Protein 6JBO (pdb70)

B-factor: mean 25.81, std 11.08, range [6.92, 81.51]

Sequence (502 aa):
VAPLDLVQPISDYKIYVSENLQTLVRDTREFTNAVKAGDVAKAKKLFASTRMMSYERIEPIAELFSDLDASIDSRADDHEKAEKDPAFFGFHRIEYGLFAQNSAKGLAPVADKLMADVLELQKRIRGLTFPPEKVVGGAAVLMEEVAATKISGEEDRYSHTDLWDFQANFEGAKKIVDLFRPLVVKDNRAFADKVDANFDTVFKTLAKYRTADGGFELYGKLSERDRKVLAGRVNTLAEDLSKMRGLLGLDLVAPLDLVQPISDYKIYVSSSENLQTLVRDTREFTNAVKAGDVAKAKKLFASTRMMSYERIEPIAELFSDLDASIDSRADDHEKAEKDPAFFGFHRIEYGLFAQNSAKGLAPVADKLMMADVLELQKRIRGLTFPPEKVVGGAAVLMEEVAATKISGEEDRYSHTDLWDFQANFEGAKKIVDLFRPLVVKDNRAFADKVDANFDTVFKTLAKYRTADGGFELYGKLSERDRKVLAGRVNTLAEDLSKMRGLLGLDL

Structure (mmCIF, N/CA/C/O backbone):
data_6JBO
#
_entry.id   6JBO
#
_cell.length_a   52.833
_cell.length_b   97.509
_cell.length_c   104.906
_cell.angle_alpha   90.00
_cell.angle_beta   90.00
_cell.angle_gamma   90.00
#
_symmetry.space_group_name_H-M   'P 21 21 21'
#
loop_
_entity.id
_entity.type
_entity.pdbx_description
1 polymer 'Alginate-binding protein'
2 non-polymer 1,2-ETHANEDIOL
3 non-polymer 'CITRIC ACID'
4 water water
#
loop_
_atom_site.group_PDB
_atom_site.id
_atom_site.type_symbol
_atom_site.label_atom_id
_atom_site.label_alt_id
_atom_site.label_comp_id
_atom_site.label_asym_id
_atom_site.label_entity_id
_atom_site.label_seq_id
_atom_site.pdbx_PDB_ins_code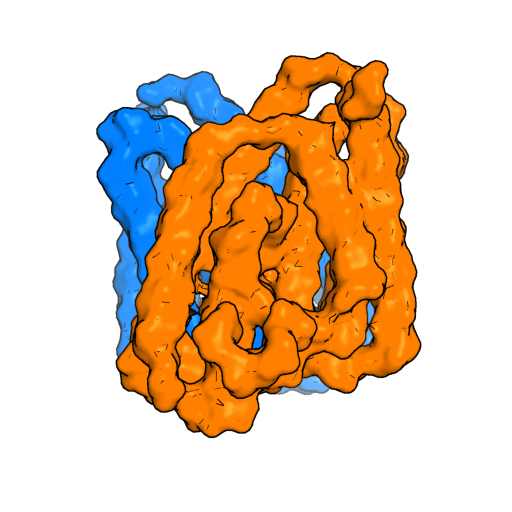
_atom_site.Cartn_x
_atom_site.Cartn_y
_atom_site.Cartn_z
_atom_site.occupancy
_atom_site.B_iso_or_equiv
_atom_site.auth_seq_id
_atom_site.auth_comp_id
_atom_site.auth_asym_id
_atom_site.auth_atom_id
_atom_site.pdbx_PDB_model_num
ATOM 1 N N . VAL A 1 1 ? 15.886 20.615 -43.830 1.00 37.18 25 VAL A N 1
ATOM 2 C CA . VAL A 1 1 ? 14.505 20.132 -43.794 1.00 38.98 25 VAL A CA 1
ATOM 3 C C . VAL A 1 1 ? 13.721 20.722 -44.962 1.00 37.32 25 VAL A C 1
ATOM 4 O O . VAL A 1 1 ? 13.793 21.925 -45.210 1.00 41.05 25 VAL A O 1
ATOM 8 N N . ALA A 1 2 ? 12.974 19.887 -45.677 1.00 34.25 26 ALA A N 1
ATOM 9 C CA . ALA A 1 2 ? 12.127 20.312 -46.783 1.00 28.66 26 ALA A CA 1
ATOM 10 C C . ALA A 1 2 ? 10.680 19.903 -46.545 1.00 35.86 26 ALA A C 1
ATOM 11 O O . ALA A 1 2 ? 10.407 18.977 -45.770 1.00 30.72 26 ALA A O 1
ATOM 13 N N . PRO A 1 3 ? 9.720 20.566 -47.205 1.00 37.49 27 PRO A N 1
ATOM 14 C CA . PRO A 1 3 ? 8.306 20.192 -47.021 1.00 34.85 27 PRO A CA 1
ATOM 15 C C . PRO A 1 3 ? 8.005 18.718 -47.252 1.00 38.37 27 PRO A C 1
ATOM 16 O O . PRO A 1 3 ? 7.100 18.183 -46.597 1.00 33.53 27 PRO A O 1
ATOM 20 N N . LEU A 1 4 ? 8.710 18.038 -48.161 1.00 27.57 28 LEU A N 1
ATOM 21 C CA . LEU A 1 4 ? 8.468 16.606 -48.314 1.00 31.12 28 LEU A CA 1
ATOM 22 C C . LEU A 1 4 ? 8.780 15.850 -47.036 1.00 26.46 28 LEU A C 1
ATOM 23 O O . LEU A 1 4 ? 8.111 14.864 -46.712 1.00 29.87 28 LEU A O 1
ATOM 28 N N . ASP A 1 5 ? 9.806 16.286 -46.304 1.00 27.30 29 ASP A N 1
ATOM 29 C CA . ASP A 1 5 ? 10.154 15.627 -45.050 1.00 24.73 29 ASP A CA 1
ATOM 30 C C . ASP A 1 5 ? 9.019 15.692 -44.041 1.00 24.54 29 ASP A C 1
ATOM 31 O O . ASP A 1 5 ? 8.949 14.856 -43.135 1.00 24.20 29 ASP A O 1
ATOM 36 N N . LEU A 1 6 ? 8.146 16.684 -44.154 1.00 23.41 30 LEU A N 1
ATOM 37 C CA . LEU A 1 6 ? 7.072 16.836 -43.185 1.00 23.94 30 LEU A CA 1
ATOM 38 C C . LEU A 1 6 ? 5.808 16.058 -43.554 1.00 22.54 30 LEU A C 1
ATOM 39 O O . LEU A 1 6 ? 4.878 15.998 -42.738 1.00 22.05 30 LEU A O 1
ATOM 44 N N . VAL A 1 7 ? 5.749 15.443 -44.738 1.00 22.25 31 VAL A N 1
ATOM 45 C CA . VAL A 1 7 ? 4.503 14.820 -45.193 1.00 23.62 31 VAL A CA 1
ATOM 46 C C . VAL A 1 7 ? 4.166 13.577 -44.372 1.00 21.72 31 VAL A C 1
ATOM 47 O O . VAL A 1 7 ? 3.034 13.421 -43.894 1.00 21.63 31 VAL A O 1
ATOM 51 N N . GLN A 1 8 ? 5.116 12.651 -44.230 1.00 19.35 32 GLN A N 1
ATOM 52 C CA . GLN A 1 8 ? 4.855 11.451 -43.432 1.00 22.47 32 GLN A CA 1
ATOM 53 C C . GLN A 1 8 ? 4.470 11.786 -41.999 1.00 22.35 32 GLN A C 1
ATOM 54 O O . GLN A 1 8 ? 3.508 11.189 -41.479 1.00 20.40 32 GLN A O 1
ATOM 60 N N . PRO A 1 9 ? 5.193 12.658 -41.291 1.00 19.84 33 PRO A N 1
ATOM 61 C CA . PRO A 1 9 ? 4.794 12.984 -39.918 1.00 17.70 33 PRO A CA 1
ATOM 62 C C . PRO A 1 9 ? 3.371 13.505 -39.847 1.00 16.89 33 PRO A C 1
ATOM 63 O O . PRO A 1 9 ? 2.620 13.128 -38.935 1.00 17.65 33 PRO A O 1
ATOM 67 N N . ILE A 1 10 ? 2.969 14.349 -40.800 1.00 16.87 34 ILE A N 1
ATOM 68 C CA . ILE A 1 10 ? 1.613 14.904 -40.755 1.00 18.27 34 ILE A CA 1
ATOM 69 C C . ILE A 1 10 ? 0.593 13.822 -41.054 1.00 19.30 34 ILE A C 1
ATOM 70 O O . ILE A 1 10 ? -0.482 13.773 -40.442 1.00 15.88 34 ILE A O 1
ATOM 75 N N . SER A 1 11 ? 0.907 12.941 -42.001 1.00 19.22 35 SER A N 1
ATOM 76 C CA . SER A 1 11 ? 0.035 11.809 -42.285 1.00 20.10 35 SER A CA 1
ATOM 77 C C . SER A 1 11 ? -0.179 10.933 -41.051 1.00 18.78 35 SER A C 1
ATOM 78 O O . SER A 1 11 ? -1.309 10.506 -40.763 1.00 17.74 35 SER A O 1
ATOM 81 N N . ASP A 1 12 ? 0.892 10.640 -40.317 1.00 15.79 36 ASP A N 1
ATOM 82 C CA . ASP A 1 12 ? 0.747 9.898 -39.071 1.00 18.14 36 ASP A CA 1
ATOM 83 C C . ASP A 1 12 ? -0.020 10.706 -38.033 1.00 17.54 36 ASP A C 1
ATOM 84 O O . ASP A 1 12 ? -0.777 10.144 -37.231 1.00 15.07 36 ASP A O 1
ATOM 89 N N . TYR A 1 13 ? 0.194 12.025 -37.992 1.00 15.42 37 TYR A N 1
ATOM 90 C CA . TYR A 1 13 ? -0.574 12.820 -37.034 1.00 17.06 37 TYR A CA 1
ATOM 91 C C . TYR A 1 13 ? -2.064 12.746 -37.328 1.00 14.99 37 TYR A C 1
ATOM 92 O O . TYR A 1 13 ? -2.887 12.663 -36.404 1.00 16.23 37 TYR A O 1
ATOM 101 N N . LYS A 1 14 ? -2.438 12.790 -38.607 1.00 16.68 38 LYS A N 1
ATOM 102 C CA . LYS A 1 14 ? -3.861 12.731 -38.936 1.00 18.82 38 LYS A CA 1
ATOM 103 C C . LYS A 1 14 ? -4.475 11.401 -38.522 1.00 15.39 38 LYS A C 1
ATOM 104 O O . LYS A 1 14 ? -5.639 11.350 -38.095 1.00 14.94 38 LYS A O 1
ATOM 110 N N . ILE A 1 15 ? -3.713 10.313 -38.633 1.00 15.58 39 ILE A N 1
ATOM 111 C CA . ILE A 1 15 ? -4.207 9.020 -38.160 1.00 15.95 39 ILE A CA 1
ATOM 112 C C . ILE A 1 15 ? -4.416 9.054 -36.653 1.00 15.69 39 ILE A C 1
ATOM 113 O O . ILE A 1 15 ? -5.425 8.565 -36.142 1.00 14.06 39 ILE A O 1
ATOM 118 N N . TYR A 1 16 ? -3.468 9.638 -35.921 1.00 14.23 40 TYR A N 1
ATOM 119 C CA . TYR A 1 16 ? -3.593 9.781 -34.472 1.00 14.05 40 TYR A CA 1
ATOM 120 C C . TYR A 1 16 ? -4.838 10.584 -34.103 1.00 14.33 40 TYR A C 1
ATOM 121 O O . TYR A 1 16 ? -5.601 10.197 -33.206 1.00 14.78 40 TYR A O 1
ATOM 130 N N . VAL A 1 17 ? -5.062 11.706 -34.791 1.00 12.49 41 VAL A N 1
ATOM 131 C CA . VAL A 1 17 ? -6.266 12.506 -34.539 1.00 13.76 41 VAL A CA 1
ATOM 132 C C . VAL A 1 17 ? -7.513 11.686 -34.843 1.00 17.01 41 VAL A C 1
ATOM 133 O O . VAL A 1 17 ? -8.489 11.682 -34.083 1.00 17.73 41 VAL A O 1
ATOM 137 N N . SER A 1 18 ? -7.522 11.035 -36.001 1.00 13.81 42 SER A N 1
ATOM 138 C CA . SER A 1 18 ? -8.670 10.213 -36.382 1.00 18.39 42 SER A CA 1
ATOM 139 C C . SER A 1 18 ? -8.954 9.131 -35.343 1.00 17.50 42 SER A C 1
ATOM 140 O O . SER A 1 18 ? -10.119 8.848 -35.028 1.00 15.05 42 SER A O 1
ATOM 143 N N . GLU A 1 19 ? -7.902 8.507 -34.798 1.00 15.36 43 GLU A N 1
ATOM 144 C CA . GLU A 1 19 ? -8.093 7.446 -33.810 1.00 17.58 43 GLU A CA 1
ATOM 145 C C . GLU A 1 19 ? -8.654 8.008 -32.516 1.00 17.60 43 GLU A C 1
ATOM 146 O O . GLU A 1 19 ? -9.536 7.404 -31.892 1.00 15.32 43 GLU A O 1
ATOM 152 N N . ASN A 1 20 ? -8.153 9.162 -32.093 1.00 15.80 44 ASN A N 1
ATOM 153 C CA . ASN A 1 20 ? -8.731 9.805 -30.921 1.00 17.33 44 ASN A CA 1
ATOM 154 C C . ASN A 1 20 ? -10.192 10.195 -31.157 1.00 13.95 44 ASN A C 1
ATOM 155 O O . ASN A 1 20 ? -11.001 10.142 -30.234 1.00 13.65 44 ASN A O 1
ATOM 160 N N . LEU A 1 21 ? -10.533 10.635 -32.372 1.00 13.68 45 LEU A N 1
ATOM 161 C CA . LEU A 1 21 ? -11.928 10.958 -32.669 1.00 12.60 45 LEU A CA 1
ATOM 162 C C . LEU A 1 21 ? -12.814 9.715 -32.591 1.00 14.70 45 LEU A C 1
ATOM 163 O O . LEU A 1 21 ? -13.930 9.767 -32.052 1.00 16.87 45 LEU A O 1
ATOM 168 N N . GLN A 1 22 ? -12.348 8.585 -33.120 1.00 14.53 46 GLN A N 1
ATOM 169 C CA . GLN A 1 22 ? -13.119 7.349 -32.983 1.00 16.25 46 GLN A CA 1
ATOM 170 C C . GLN A 1 22 ? -13.335 7.012 -31.517 1.00 17.57 46 GLN A C 1
ATOM 171 O O . GLN A 1 22 ? -14.442 6.665 -31.100 1.00 14.83 46 GLN A O 1
ATOM 177 N N . THR A 1 23 ? -12.283 7.125 -30.704 1.00 18.87 47 THR A N 1
ATOM 178 C CA . THR A 1 23 ? -12.448 6.886 -29.275 1.00 14.96 47 THR A CA 1
ATOM 179 C C . THR A 1 23 ? -13.412 7.895 -28.652 1.00 15.80 47 THR A C 1
ATOM 180 O O . THR A 1 23 ? -14.264 7.526 -27.836 1.00 15.86 47 THR A O 1
ATOM 184 N N . LEU A 1 24 ? -13.258 9.180 -28.987 1.00 16.92 48 LEU A N 1
ATOM 185 C CA . LEU A 1 24 ? -14.161 10.188 -28.438 1.00 13.14 48 LEU A CA 1
ATOM 186 C C . LEU A 1 24 ? -15.611 9.868 -28.768 1.00 14.73 48 LEU A C 1
ATOM 187 O O . LEU A 1 24 ? -16.496 10.030 -27.920 1.00 14.01 48 LEU A O 1
ATOM 192 N N . VAL A 1 25 ? -15.877 9.440 -30.001 1.00 16.59 49 VAL A N 1
ATOM 193 C CA . VAL A 1 25 ? -17.245 9.084 -30.391 1.00 17.96 49 VAL A CA 1
ATOM 194 C C . VAL A 1 25 ? -17.764 7.916 -29.547 1.00 16.62 49 VAL A C 1
ATOM 195 O O . VAL A 1 25 ? -18.881 7.969 -29.010 1.00 17.49 49 VAL A O 1
ATOM 199 N N . ARG A 1 26 ? -16.965 6.845 -29.406 1.00 16.52 50 ARG A N 1
ATOM 200 C CA . ARG A 1 26 ? -17.410 5.691 -28.619 1.00 18.47 50 ARG A CA 1
ATOM 201 C C . ARG A 1 26 ? -17.647 6.074 -27.165 1.00 20.42 50 ARG A C 1
ATOM 202 O O . ARG A 1 26 ? -18.659 5.693 -26.561 1.00 17.21 50 ARG A O 1
ATOM 210 N N . ASP A 1 27 ? -16.683 6.785 -26.569 1.00 15.64 51 ASP A N 1
ATOM 211 C CA . ASP A 1 27 ? -16.792 7.175 -25.172 1.00 17.08 51 ASP A CA 1
ATOM 212 C C . ASP A 1 27 ? -17.926 8.177 -24.959 1.00 15.23 51 ASP A C 1
ATOM 213 O O . ASP A 1 27 ? -18.634 8.116 -23.946 1.00 14.61 51 ASP A O 1
ATOM 218 N N . THR A 1 28 ? -18.087 9.133 -25.880 1.00 14.00 52 THR A N 1
ATOM 219 C CA . THR A 1 28 ? -19.173 10.090 -25.728 1.00 16.26 52 THR A CA 1
ATOM 220 C C . THR A 1 28 ? -20.523 9.397 -25.846 1.00 16.08 52 THR A C 1
ATOM 221 O O . THR A 1 28 ? -21.475 9.780 -25.162 1.00 15.90 52 THR A O 1
ATOM 225 N N . ARG A 1 29 ? -20.618 8.355 -26.675 1.00 15.33 53 ARG A N 1
ATOM 226 C CA . ARG A 1 29 ? -21.857 7.584 -26.734 1.00 18.81 53 ARG A CA 1
ATOM 227 C C . ARG A 1 29 ? -22.172 6.953 -25.382 1.00 19.01 53 ARG A C 1
ATOM 228 O O . ARG A 1 29 ? -23.290 7.075 -24.869 1.00 19.00 53 ARG A O 1
ATOM 236 N N . GLU A 1 30 ? -21.179 6.315 -24.763 1.00 17.81 54 GLU A N 1
ATOM 237 C CA . GLU A 1 30 ? -21.412 5.677 -23.475 1.00 18.79 54 GLU A CA 1
ATOM 238 C C . GLU A 1 30 ? -21.717 6.718 -22.398 1.00 21.72 54 GLU A C 1
ATOM 239 O O . GLU A 1 30 ? -22.625 6.527 -21.576 1.00 19.11 54 GLU A O 1
ATOM 245 N N . PHE A 1 31 ? -20.966 7.827 -22.393 1.00 18.20 55 PHE A N 1
ATOM 246 C CA . PHE A 1 31 ? -21.220 8.942 -21.478 1.00 16.56 55 PHE A CA 1
ATOM 247 C C . PHE A 1 31 ? -22.631 9.509 -21.649 1.00 16.78 55 PHE A C 1
ATOM 248 O O . PHE A 1 31 ? -23.381 9.667 -20.671 1.00 17.18 55 PHE A O 1
ATOM 256 N N . THR A 1 32 ? -22.996 9.872 -22.878 1.00 16.17 56 THR A N 1
ATOM 257 C CA . THR A 1 32 ? -24.296 10.518 -23.058 1.00 19.84 56 THR A CA 1
ATOM 258 C C . THR A 1 32 ? -25.434 9.542 -22.822 1.00 19.24 56 THR A C 1
ATOM 259 O O . THR A 1 32 ? -26.517 9.966 -22.410 1.00 19.41 56 THR A O 1
ATOM 263 N N . ASN A 1 33 ? -25.215 8.240 -23.065 1.00 20.11 57 ASN A N 1
ATOM 264 C CA . ASN A 1 33 ? -26.260 7.267 -22.739 1.00 22.49 57 ASN A CA 1
ATOM 265 C C . ASN A 1 33 ? -26.469 7.187 -21.238 1.00 24.67 57 ASN A C 1
ATOM 266 O O . ASN A 1 33 ? -27.607 7.074 -20.773 1.00 22.86 57 ASN A O 1
ATOM 271 N N . ALA A 1 34 ? -25.378 7.271 -20.464 1.00 21.63 58 ALA A N 1
ATOM 272 C CA . ALA A 1 34 ? -25.483 7.201 -19.011 1.00 20.87 58 ALA A CA 1
ATOM 273 C C . ALA A 1 34 ? -26.207 8.419 -18.467 1.00 23.06 58 ALA A C 1
ATOM 274 O O . ALA A 1 34 ? -27.050 8.296 -17.569 1.00 24.62 58 ALA A O 1
ATOM 276 N N . VAL A 1 35 ? -25.918 9.601 -19.027 1.00 24.10 59 VAL A N 1
ATOM 277 C CA . VAL A 1 35 ? -26.661 10.806 -18.667 1.00 15.04 59 VAL A CA 1
ATOM 278 C C . VAL A 1 35 ? -28.139 10.634 -19.010 1.00 26.88 59 VAL A C 1
ATOM 279 O O . VAL A 1 35 ? -29.019 10.924 -18.192 1.00 27.93 59 VAL A O 1
ATOM 283 N N . LYS A 1 36 ? -28.430 10.155 -20.227 1.00 23.26 60 LYS A N 1
ATOM 284 C CA . LYS A 1 36 ? -29.821 10.021 -20.657 1.00 25.66 60 LYS A CA 1
ATOM 285 C C . LYS A 1 36 ? -30.571 8.968 -19.844 1.00 29.37 60 LYS A C 1
ATOM 286 O O . LYS A 1 36 ? -31.793 9.069 -19.673 1.00 30.82 60 LYS A O 1
ATOM 292 N N . ALA A 1 37 ? -29.872 7.957 -19.345 1.00 28.04 61 ALA A N 1
ATOM 293 C CA . ALA A 1 37 ? -30.491 6.977 -18.472 1.00 30.05 61 ALA A CA 1
ATOM 294 C C . ALA A 1 37 ? -30.712 7.508 -17.063 1.00 33.64 61 ALA A C 1
ATOM 295 O O . ALA A 1 37 ? -31.348 6.827 -16.250 1.00 31.94 61 ALA A O 1
ATOM 297 N N . GLY A 1 38 ? -30.207 8.697 -16.753 1.00 30.90 62 GLY A N 1
ATOM 298 C CA . GLY A 1 38 ? -30.264 9.195 -15.398 1.00 29.20 62 GLY A CA 1
ATOM 299 C C . GLY A 1 38 ? -29.298 8.529 -14.454 1.00 28.78 62 GLY A C 1
ATOM 300 O O . GLY A 1 38 ? -29.500 8.587 -13.237 1.00 34.08 62 GLY A O 1
ATOM 301 N N . ASP A 1 39 ? -28.239 7.906 -14.978 1.00 29.72 63 ASP A N 1
ATOM 302 C CA . ASP A 1 39 ? -27.248 7.194 -14.166 1.00 27.92 63 ASP A CA 1
ATOM 303 C C . ASP A 1 39 ? -26.123 8.168 -13.810 1.00 27.43 63 ASP A C 1
ATOM 304 O O . ASP A 1 39 ? -25.074 8.227 -14.458 1.00 24.39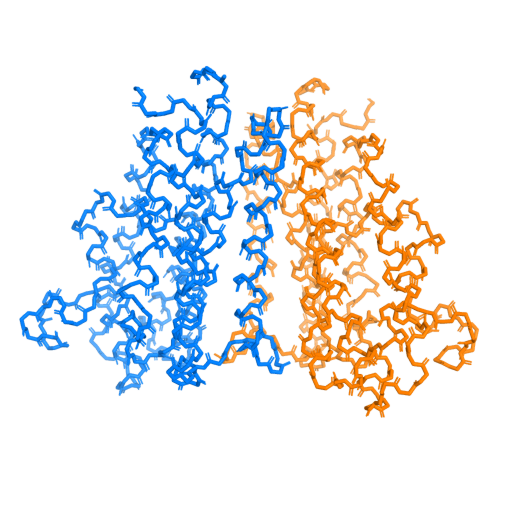 63 ASP A O 1
ATOM 309 N N . VAL A 1 40 ? -26.351 8.932 -12.739 1.00 27.66 64 VAL A N 1
ATOM 310 C CA . VAL A 1 40 ? -25.435 10.023 -12.381 1.00 28.21 64 VAL A CA 1
ATOM 311 C C . VAL A 1 40 ? -24.059 9.471 -12.029 1.00 29.19 64 VAL A C 1
ATOM 312 O O . VAL A 1 40 ? -23.027 9.949 -12.521 1.00 28.23 64 VAL A O 1
ATOM 316 N N . ALA A 1 41 ? -24.020 8.482 -11.135 1.00 24.37 65 ALA A N 1
ATOM 317 C CA . ALA A 1 41 ? -22.741 7.981 -10.653 1.00 30.89 65 ALA A CA 1
ATOM 318 C C . ALA A 1 41 ? -21.901 7.413 -11.787 1.00 29.75 65 ALA A C 1
ATOM 319 O O . ALA A 1 41 ? -20.663 7.494 -11.752 1.00 27.60 65 ALA A O 1
ATOM 321 N N . LYS A 1 42 ? -22.553 6.827 -12.791 1.00 25.53 66 LYS A N 1
ATOM 322 C CA . LYS A 1 42 ? -21.819 6.293 -13.932 1.00 27.61 66 LYS A CA 1
ATOM 323 C C . LYS A 1 42 ? -21.372 7.407 -14.867 1.00 22.31 66 LYS A C 1
ATOM 324 O O . LYS A 1 42 ? -20.235 7.385 -15.338 1.00 20.95 66 LYS A O 1
ATOM 330 N N . ALA A 1 43 ? -22.257 8.370 -15.165 1.00 24.36 67 ALA A N 1
ATOM 331 C CA . ALA A 1 43 ? -21.846 9.503 -15.996 1.00 22.05 67 ALA A CA 1
ATOM 332 C C . ALA A 1 43 ? -20.698 10.261 -15.349 1.00 22.57 67 ALA A C 1
ATOM 333 O O . ALA A 1 43 ? -19.761 10.692 -16.035 1.00 18.82 67 ALA A O 1
ATOM 335 N N . LYS A 1 44 ? -20.754 10.429 -14.027 1.00 20.10 68 LYS A N 1
ATOM 336 C CA . LYS A 1 44 ? -19.657 11.089 -13.318 1.00 22.20 68 LYS A CA 1
ATOM 337 C C . LYS A 1 44 ? -18.356 10.327 -13.518 1.00 23.43 68 LYS A C 1
ATOM 338 O O . LYS A 1 44 ? -17.292 10.905 -13.812 1.00 19.33 68 LYS A O 1
ATOM 344 N N . LYS A 1 45 ? -18.416 9.017 -13.326 1.00 19.19 69 LYS A N 1
ATOM 345 C CA . LYS A 1 45 ? -17.235 8.185 -13.519 1.00 24.46 69 LYS A CA 1
ATOM 346 C C . LYS A 1 45 ? -16.583 8.272 -14.914 1.00 23.49 69 LYS A C 1
ATOM 347 O O . LYS A 1 45 ? -15.343 8.114 -15.032 1.00 24.15 69 LYS A O 1
ATOM 353 N N . LEU A 1 46 ? -17.366 8.506 -15.916 1.00 15.96 70 LEU A N 1
ATOM 354 C CA . LEU A 1 46 ? -16.933 8.541 -17.276 1.00 17.39 70 LEU A CA 1
ATOM 355 C C . LEU A 1 46 ? -16.586 9.942 -17.754 1.00 16.05 70 LEU A C 1
ATOM 356 O O . LEU A 1 46 ? -16.172 10.106 -18.908 1.00 18.11 70 LEU A O 1
ATOM 361 N N . PHE A 1 47 ? -16.744 10.967 -16.923 1.00 14.69 71 PHE A N 1
ATOM 362 C CA . PHE A 1 47 ? -16.571 12.332 -17.405 1.00 13.74 71 PHE A CA 1
ATOM 363 C C . PHE A 1 47 ? -15.140 12.577 -17.897 1.00 13.45 71 PHE A C 1
ATOM 364 O O . PHE A 1 47 ? -14.912 12.937 -19.057 1.00 11.99 71 PHE A O 1
ATOM 372 N N . ALA A 1 48 ? -14.158 12.401 -17.023 1.00 16.15 72 ALA A N 1
ATOM 373 C CA . ALA A 1 48 ? -12.796 12.797 -17.395 1.00 16.09 72 ALA A CA 1
ATOM 374 C C . ALA A 1 48 ? -12.181 11.829 -18.409 1.00 15.35 72 ALA A C 1
ATOM 375 O O . ALA A 1 48 ? -11.451 12.249 -19.314 1.00 15.07 72 ALA A O 1
ATOM 377 N N . SER A 1 49 ? -12.469 10.521 -18.292 1.00 14.56 73 SER A N 1
ATOM 378 C CA . SER A 1 49 ? -11.924 9.577 -19.267 1.00 19.60 73 SER A CA 1
ATOM 379 C C . SER A 1 49 ? -12.481 9.845 -20.661 1.00 17.40 73 SER A C 1
ATOM 380 O O . SER A 1 49 ? -11.756 9.759 -21.657 1.00 15.50 73 SER A O 1
ATOM 383 N N . THR A 1 50 ? -13.767 10.176 -20.754 1.00 13.92 74 THR A N 1
ATOM 384 C CA . THR A 1 50 ? -14.326 10.522 -22.059 1.00 14.48 74 THR A CA 1
ATOM 385 C C . THR A 1 50 ? -13.627 11.738 -22.642 1.00 14.25 74 THR A C 1
ATOM 386 O O . THR A 1 50 ? -13.292 11.765 -23.836 1.00 15.35 74 THR A O 1
ATOM 390 N N . ARG A 1 51 ? -13.366 12.743 -21.806 1.00 11.94 75 ARG A N 1
ATOM 391 C CA . ARG A 1 51 ? -12.796 13.990 -22.287 1.00 14.33 75 ARG A CA 1
ATOM 392 C C . ARG A 1 51 ? -11.329 13.867 -22.699 1.00 13.49 75 ARG A C 1
ATOM 393 O O . ARG A 1 51 ? -10.834 14.735 -23.414 1.00 12.65 75 ARG A O 1
ATOM 401 N N A MET A 1 52 ? -10.633 12.804 -22.316 0.45 15.86 76 MET A N 1
ATOM 402 N N B MET A 1 52 ? -10.621 12.821 -22.263 0.55 16.00 76 MET A N 1
ATOM 403 C CA A MET A 1 52 ? -9.198 12.792 -22.586 0.45 15.20 76 MET A CA 1
ATOM 404 C CA B MET A 1 52 ? -9.195 12.746 -22.583 0.55 15.21 76 MET A CA 1
ATOM 405 C C A MET A 1 52 ? -8.882 12.643 -24.071 0.45 15.99 76 MET A C 1
ATOM 406 C C B MET A 1 52 ? -8.962 12.763 -24.089 0.55 15.94 76 MET A C 1
ATOM 407 O O A MET A 1 52 ? -7.837 13.124 -24.522 0.45 14.05 76 MET A O 1
ATOM 408 O O B MET A 1 52 ? -8.060 13.457 -24.572 0.55 13.81 76 MET A O 1
ATOM 417 N N . SER A 1 53 ? -9.763 12.005 -24.853 1.00 14.11 77 SER A N 1
ATOM 418 C CA . SER A 1 53 ? -9.549 11.963 -26.300 1.00 14.09 77 SER A CA 1
ATOM 419 C C . SER A 1 53 ? -9.745 13.340 -26.913 1.00 16.20 77 SER A C 1
ATOM 420 O O . SER A 1 53 ? -9.028 13.727 -27.840 1.00 12.97 77 SER A O 1
ATOM 423 N N . TYR A 1 54 ? -10.708 14.092 -26.400 1.00 12.67 78 TYR A N 1
ATOM 424 C CA . TYR A 1 54 ? -10.886 15.463 -26.863 1.00 12.16 78 TYR A CA 1
ATOM 425 C C . TYR A 1 54 ? -9.690 16.344 -26.473 1.00 15.00 78 TYR A C 1
ATOM 426 O O . TYR A 1 54 ? -9.169 17.115 -27.292 1.00 14.17 78 TYR A O 1
ATOM 435 N N . GLU A 1 55 ? -9.234 16.248 -25.232 1.00 11.47 79 GLU A N 1
ATOM 436 C CA . GLU A 1 55 ? -8.145 17.126 -24.817 1.00 14.28 79 GLU A CA 1
ATOM 437 C C . GLU A 1 55 ? -6.830 16.781 -25.506 1.00 16.06 79 GLU A C 1
ATOM 438 O O . GLU A 1 55 ? -5.959 17.655 -25.626 1.00 15.75 79 GLU A O 1
ATOM 444 N N . ARG A 1 56 ? -6.669 15.533 -25.962 1.00 13.39 80 ARG A N 1
ATOM 445 C CA . ARG A 1 56 ? -5.467 15.142 -26.691 1.00 13.35 80 ARG A CA 1
ATOM 446 C C . ARG A 1 56 ? -5.358 15.834 -28.036 1.00 16.46 80 ARG A C 1
ATOM 447 O O . ARG A 1 56 ? -4.246 16.039 -28.530 1.00 16.47 80 ARG A O 1
ATOM 455 N N . ILE A 1 57 ? -6.488 16.167 -28.658 1.00 12.40 81 ILE A N 1
ATOM 456 C CA . ILE A 1 57 ? -6.466 16.825 -29.961 1.00 18.11 81 ILE A CA 1
ATOM 457 C C . ILE A 1 57 ? -6.978 18.256 -29.870 1.00 20.67 81 ILE A C 1
ATOM 458 O O . ILE A 1 57 ? -7.502 18.788 -30.856 1.00 25.59 81 ILE A O 1
ATOM 463 N N . GLU A 1 58 ? -6.840 18.903 -28.707 1.00 19.00 82 GLU A N 1
ATOM 464 C CA . GLU A 1 58 ? -7.685 20.076 -28.457 1.00 26.30 82 GLU A CA 1
ATOM 465 C C . GLU A 1 58 ? -7.469 21.198 -29.471 1.00 32.37 82 GLU A C 1
ATOM 466 O O . GLU A 1 58 ? -8.464 21.839 -29.863 1.00 28.14 82 GLU A O 1
ATOM 472 N N . PRO A 1 59 ? -6.248 21.480 -29.937 1.00 24.79 83 PRO A N 1
ATOM 473 C CA . PRO A 1 59 ? -6.075 22.565 -30.919 1.00 28.21 83 PRO A CA 1
ATOM 474 C C . PRO A 1 59 ? -6.860 22.342 -32.198 1.00 28.25 83 PRO A C 1
ATOM 475 O O . PRO A 1 59 ? -7.256 23.307 -32.860 1.00 30.80 83 PRO A O 1
ATOM 479 N N . ILE A 1 60 ? -7.063 21.086 -32.590 1.00 35.24 84 ILE A N 1
ATOM 480 C CA . ILE A 1 60 ? -7.781 20.805 -33.827 1.00 31.74 84 ILE A CA 1
ATOM 481 C C . ILE A 1 60 ? -9.261 21.108 -33.661 1.00 37.82 84 ILE A C 1
ATOM 482 O O . ILE A 1 60 ? -9.876 21.765 -34.511 1.00 38.24 84 ILE A O 1
ATOM 487 N N . ALA A 1 61 ? -9.855 20.650 -32.557 1.00 31.64 85 ALA A N 1
ATOM 488 C CA . ALA A 1 61 ? -11.221 21.058 -32.253 1.00 33.79 85 ALA A CA 1
ATOM 489 C C . ALA A 1 61 ? -11.337 22.576 -32.242 1.00 43.85 85 ALA A C 1
ATOM 490 O O . ALA A 1 61 ? -12.379 23.130 -32.622 1.00 41.27 85 ALA A O 1
ATOM 492 N N . GLU A 1 62 ? -10.264 23.256 -31.827 1.00 42.35 86 GLU A N 1
ATOM 493 C CA . GLU A 1 62 ? -10.243 24.709 -31.712 1.00 50.00 86 GLU A CA 1
ATOM 494 C C . GLU A 1 62 ? -10.520 25.407 -33.037 1.00 45.16 86 GLU A C 1
ATOM 495 O O . GLU A 1 62 ? -10.875 26.593 -33.041 1.00 50.28 86 GLU A O 1
ATOM 501 N N . LEU A 1 63 ? -10.366 24.708 -34.160 1.00 40.31 87 LEU A N 1
ATOM 502 C CA . LEU A 1 63 ? -10.570 25.342 -35.456 1.00 41.85 87 LEU A CA 1
ATOM 503 C C . LEU A 1 63 ? -12.034 25.659 -35.729 1.00 47.64 87 LEU A C 1
ATOM 504 O O . LEU A 1 63 ? -12.325 26.514 -36.573 1.00 45.18 87 LEU A O 1
ATOM 509 N N . PHE A 1 64 ? -12.958 25.009 -35.035 1.00 34.61 88 PHE A N 1
ATOM 510 C CA . PHE A 1 64 ? -14.386 25.178 -35.280 1.00 46.34 88 PHE A CA 1
ATOM 511 C C . PHE A 1 64 ? -14.974 25.854 -34.048 1.00 47.66 88 PHE A C 1
ATOM 512 O O . PHE A 1 64 ? -15.623 25.235 -33.201 1.00 41.36 88 PHE A O 1
ATOM 520 N N . SER A 1 65 ? -14.734 27.162 -33.972 1.00 42.97 89 SER A N 1
ATOM 521 C CA . SER A 1 65 ? -14.977 27.916 -32.754 1.00 46.85 89 SER A CA 1
ATOM 522 C C . SER A 1 65 ? -16.372 27.657 -32.211 1.00 45.95 89 SER A C 1
ATOM 523 O O . SER A 1 65 ? -16.571 27.580 -30.994 1.00 46.21 89 SER A O 1
ATOM 526 N N . ASP A 1 66 ? -17.356 27.521 -33.094 1.00 46.62 90 ASP A N 1
ATOM 527 C CA . ASP A 1 66 ? -18.713 27.300 -32.613 1.00 47.45 90 ASP A CA 1
ATOM 528 C C . ASP A 1 66 ? -18.917 25.859 -32.157 1.00 40.85 90 ASP A C 1
ATOM 529 O O . ASP A 1 66 ? -19.486 25.632 -31.084 1.00 41.41 90 ASP A O 1
ATOM 534 N N . LEU A 1 67 ? -18.477 24.876 -32.955 1.00 46.23 91 LEU A N 1
ATOM 535 C CA . LEU A 1 67 ? -18.432 23.490 -32.479 1.00 46.40 91 LEU A CA 1
ATOM 536 C C . LEU A 1 67 ? -17.681 23.374 -31.166 1.00 36.24 91 LEU A C 1
ATOM 537 O O . LEU A 1 67 ? -18.201 22.853 -30.174 1.00 37.47 91 LEU A O 1
ATOM 542 N N . ASP A 1 68 ? -16.421 23.798 -31.172 1.00 37.29 92 ASP A N 1
ATOM 543 C CA . ASP A 1 68 ? -15.605 23.678 -29.976 1.00 38.05 92 ASP A CA 1
ATOM 544 C C . ASP A 1 68 ? -16.258 24.392 -28.797 1.00 36.83 92 ASP A C 1
ATOM 545 O O . ASP A 1 68 ? -16.387 23.824 -27.707 1.00 29.96 92 ASP A O 1
ATOM 550 N N . ALA A 1 69 ? -16.711 25.632 -29.004 1.00 33.50 93 ALA A N 1
ATOM 551 C CA . ALA A 1 69 ? -17.456 26.316 -27.949 1.00 30.84 93 ALA A CA 1
ATOM 552 C C . ALA A 1 69 ? -18.692 25.525 -27.544 1.00 26.42 93 ALA A C 1
ATOM 553 O O . ALA A 1 69 ? -18.991 25.385 -26.348 1.00 24.22 93 ALA A O 1
ATOM 555 N N . SER A 1 70 ? -19.441 25.011 -28.527 1.00 29.02 94 SER A N 1
ATOM 556 C CA . SER A 1 70 ? -20.614 24.203 -28.208 1.00 27.29 94 SER A CA 1
ATOM 557 C C . SER A 1 70 ? -20.240 23.000 -27.351 1.00 26.46 94 SER A C 1
ATOM 558 O O . SER A 1 70 ? -20.957 22.657 -26.402 1.00 22.43 94 SER A O 1
ATOM 561 N N . ILE A 1 71 ? -19.120 22.354 -27.678 1.00 17.53 95 ILE A N 1
ATOM 562 C CA . ILE A 1 71 ? -18.732 21.103 -27.028 1.00 20.62 95 ILE A CA 1
ATOM 563 C C . ILE A 1 71 ? -18.163 21.353 -25.634 1.00 18.42 95 ILE A C 1
ATOM 564 O O . ILE A 1 71 ? -18.363 20.544 -24.720 1.00 17.28 95 ILE A O 1
ATOM 569 N N . ASP A 1 72 ? -17.438 22.476 -25.443 1.00 19.71 96 ASP A N 1
ATOM 570 C CA . ASP A 1 72 ? -16.559 22.585 -24.282 1.00 17.86 96 ASP A CA 1
ATOM 571 C C . ASP A 1 72 ? -16.520 23.959 -23.620 1.00 21.94 96 ASP A C 1
ATOM 572 O O . ASP A 1 72 ? -15.633 24.202 -22.797 1.00 19.19 96 ASP A O 1
ATOM 577 N N . SER A 1 73 ? -17.438 24.868 -23.917 1.00 24.32 97 SER A N 1
ATOM 578 C CA . SER A 1 73 ? -17.442 26.124 -23.172 1.00 24.22 97 SER A CA 1
ATOM 579 C C . SER A 1 73 ? -17.708 25.873 -21.680 1.00 19.49 97 SER A C 1
ATOM 580 O O . SER A 1 73 ? -18.310 24.883 -21.284 1.00 18.58 97 SER A O 1
ATOM 583 N N . ARG A 1 74 ? -17.180 26.770 -20.848 1.00 27.99 98 ARG A N 1
ATOM 584 C CA . ARG A 1 74 ? -17.375 27.000 -19.411 1.00 24.16 98 ARG A CA 1
ATOM 585 C C . ARG A 1 74 ? -18.502 27.980 -19.129 1.00 23.46 98 ARG A C 1
ATOM 586 O O . ARG A 1 74 ? -18.894 28.788 -19.979 1.00 31.01 98 ARG A O 1
ATOM 594 N N . ALA A 1 75 ? -19.007 27.920 -17.902 1.00 19.72 99 ALA A N 1
ATOM 595 C CA . ALA A 1 75 ? -20.120 28.787 -17.527 1.00 26.76 99 ALA A CA 1
ATOM 596 C C . ALA A 1 75 ? -19.771 30.253 -17.757 1.00 32.18 99 ALA A C 1
ATOM 597 O O . ALA A 1 75 ? -20.592 31.025 -18.266 1.00 37.65 99 ALA A O 1
ATOM 599 N N . ASP A 1 76 ? -18.543 30.646 -17.428 1.00 31.54 100 ASP A N 1
ATOM 600 C CA . ASP A 1 76 ? -18.202 32.063 -17.478 1.00 35.08 100 ASP A CA 1
ATOM 601 C C . ASP A 1 76 ? -18.059 32.586 -18.896 1.00 42.66 100 ASP A C 1
ATOM 602 O O . ASP A 1 76 ? -17.820 33.786 -19.069 1.00 49.02 100 ASP A O 1
ATOM 607 N N . ASP A 1 77 ? -18.183 31.730 -19.906 1.00 36.94 101 ASP A N 1
ATOM 608 C CA . ASP A 1 77 ? -18.276 32.168 -21.292 1.00 41.01 101 ASP A CA 1
ATOM 609 C C . ASP A 1 77 ? -19.676 32.642 -21.660 1.00 43.03 101 ASP A C 1
ATOM 610 O O . ASP A 1 77 ? -19.948 32.843 -22.847 1.00 46.85 101 ASP A O 1
ATOM 615 N N . HIS A 1 78 ? -20.570 32.804 -20.687 1.00 38.98 102 HIS A N 1
ATOM 616 C CA . HIS A 1 78 ? -21.978 33.027 -20.973 1.00 44.16 102 HIS A CA 1
ATOM 617 C C . HIS A 1 78 ? -22.539 34.041 -19.992 1.00 48.45 102 HIS A C 1
ATOM 618 O O . HIS A 1 78 ? -22.157 34.056 -18.817 1.00 46.15 102 HIS A O 1
ATOM 625 N N . GLU A 1 79 ? -23.456 34.880 -20.479 1.00 55.51 103 GLU A N 1
ATOM 626 C CA . GLU A 1 79 ? -23.944 35.988 -19.664 1.00 55.70 103 GLU A CA 1
ATOM 627 C C . GLU A 1 79 ? -24.607 35.480 -18.388 1.00 48.46 103 GLU A C 1
ATOM 628 O O . GLU A 1 79 ? -24.281 35.932 -17.285 1.00 52.22 103 GLU A O 1
ATOM 634 N N . LYS A 1 80 ? -25.532 34.531 -18.514 1.00 46.47 104 LYS A N 1
ATOM 635 C CA . LYS A 1 80 ? -26.200 33.962 -17.348 1.00 47.68 104 LYS A CA 1
ATOM 636 C C . LYS A 1 80 ? -25.400 32.840 -16.687 1.00 47.76 104 LYS A C 1
ATOM 637 O O . LYS A 1 80 ? -25.956 32.120 -15.848 1.00 39.61 104 LYS A O 1
ATOM 643 N N . ALA A 1 81 ? -24.122 32.683 -17.039 1.00 46.95 105 ALA A N 1
ATOM 644 C CA . ALA A 1 81 ? -23.244 31.658 -16.463 1.00 41.87 105 ALA A CA 1
ATOM 645 C C . ALA A 1 81 ? -23.993 30.323 -16.488 1.00 33.65 105 ALA A C 1
ATOM 646 O O . ALA A 1 81 ? -24.480 29.933 -17.558 1.00 38.04 105 ALA A O 1
ATOM 648 N N . GLU A 1 82 ? -24.141 29.628 -15.354 1.00 29.32 106 GLU A N 1
ATOM 649 C CA . GLU A 1 82 ? -24.676 28.267 -15.356 1.00 35.54 106 GLU A CA 1
ATOM 650 C C . GLU A 1 82 ? -26.135 28.229 -15.789 1.00 45.26 106 GLU A C 1
ATOM 651 O O . GLU A 1 82 ? -26.605 27.209 -16.308 1.00 40.47 106 GLU A O 1
ATOM 657 N N . LYS A 1 83 ? -26.869 29.317 -15.573 1.00 44.97 107 LYS A N 1
ATOM 658 C CA . LYS A 1 83 ? -28.275 29.391 -15.931 1.00 46.34 107 LYS A CA 1
ATOM 659 C C . LYS A 1 83 ? -28.488 30.004 -17.303 1.00 46.72 107 LYS A C 1
ATOM 660 O O . LYS A 1 83 ? -29.616 30.382 -17.627 1.00 58.33 107 LYS A O 1
ATOM 666 N N . ASP A 1 84 ? -27.437 30.126 -18.103 1.00 46.88 108 ASP A N 1
ATOM 667 C CA . ASP A 1 84 ? -27.583 30.656 -19.449 1.00 45.81 108 ASP A CA 1
ATOM 668 C C . ASP A 1 84 ? -28.074 29.549 -20.373 1.00 54.26 108 ASP A C 1
ATOM 669 O O . ASP A 1 84 ? -27.428 28.494 -20.459 1.00 46.84 108 ASP A O 1
ATOM 674 N N . PRO A 1 85 ? -29.210 29.729 -21.057 1.00 57.72 109 PRO A N 1
ATOM 675 C CA . PRO A 1 85 ? -29.708 28.666 -21.946 1.00 54.12 109 PRO A CA 1
ATOM 676 C C . PRO A 1 85 ? -28.761 28.340 -23.091 1.00 51.77 109 PRO A C 1
ATOM 677 O O . PRO A 1 85 ? -28.976 27.330 -23.773 1.00 52.99 109 PRO A O 1
ATOM 681 N N . ALA A 1 86 ? -27.726 29.150 -23.314 1.00 48.80 110 ALA A N 1
ATOM 682 C CA . ALA A 1 86 ? -26.694 28.876 -24.305 1.00 50.30 110 ALA A CA 1
ATOM 683 C C . ALA A 1 86 ? -25.540 28.045 -23.742 1.00 42.96 110 ALA A C 1
ATOM 684 O O . ALA A 1 86 ? -24.490 27.939 -24.390 1.00 40.19 110 ALA A O 1
ATOM 686 N N . PHE A 1 87 ? -25.702 27.480 -22.549 1.00 37.45 111 PHE A N 1
ATOM 687 C CA . PHE A 1 87 ? -24.645 26.722 -21.887 1.00 36.49 111 PHE A CA 1
ATOM 688 C C . PHE A 1 87 ? -24.887 25.243 -22.175 1.00 19.68 111 PHE A C 1
ATOM 689 O O . PHE A 1 87 ? -25.701 24.593 -21.515 1.00 24.27 111 PHE A O 1
ATOM 697 N N . PHE A 1 88 ? -24.165 24.716 -23.153 1.00 34.02 112 PHE A N 1
ATOM 698 C CA . PHE A 1 88 ? -24.237 23.313 -23.551 1.00 26.01 112 PHE A CA 1
ATOM 699 C C . PHE A 1 88 ? -22.875 22.648 -23.381 1.00 22.22 112 PHE A C 1
ATOM 700 O O . PHE A 1 88 ? -21.905 23.264 -22.943 1.00 21.76 112 PHE A O 1
ATOM 708 N N . GLY A 1 89 ? -22.806 21.395 -23.786 1.00 19.79 113 GLY A N 1
ATOM 709 C CA . GLY A 1 89 ? -21.528 20.696 -23.842 1.00 18.74 113 GLY A CA 1
ATOM 710 C C . GLY A 1 89 ? -21.161 20.033 -22.531 1.00 18.04 113 GLY A C 1
ATOM 711 O O . GLY A 1 89 ? -21.962 19.905 -21.597 1.00 15.23 113 GLY A O 1
ATOM 712 N N . PHE A 1 90 ? -19.895 19.589 -22.480 1.00 13.46 114 PHE A N 1
ATOM 713 C CA . PHE A 1 90 ? -19.393 18.843 -21.332 1.00 15.33 114 PHE A CA 1
ATOM 714 C C . PHE A 1 90 ? -19.625 19.576 -20.018 1.00 13.00 114 PHE A C 1
ATOM 715 O O . PHE A 1 90 ? -19.942 18.952 -19.002 1.00 14.83 114 PHE A O 1
ATOM 723 N N . HIS A 1 91 ? -19.355 20.887 -19.977 1.00 11.40 115 HIS A N 1
ATOM 724 C CA . HIS A 1 91 ? -19.363 21.554 -18.684 1.00 12.83 115 HIS A CA 1
ATOM 725 C C . HIS A 1 91 ? -20.771 21.925 -18.230 1.00 18.46 115 HIS A C 1
ATOM 726 O O . HIS A 1 91 ? -21.006 22.063 -17.021 1.00 18.08 115 HIS A O 1
ATOM 733 N N . ARG A 1 92 ? -21.715 22.059 -19.158 1.00 16.85 116 ARG A N 1
ATOM 734 C CA . ARG A 1 92 ? -23.112 22.151 -18.745 1.00 20.00 116 ARG A CA 1
ATOM 735 C C . ARG A 1 92 ? -23.527 20.872 -18.040 1.00 17.18 116 ARG A C 1
ATOM 736 O O . ARG A 1 92 ? -24.097 20.905 -16.939 1.00 19.48 116 ARG A O 1
ATOM 744 N N . ILE A 1 93 ? -23.210 19.719 -18.648 1.00 14.15 117 ILE A N 1
ATOM 745 C CA . ILE A 1 93 ? -23.475 18.431 -18.017 1.00 15.67 117 ILE A CA 1
ATOM 746 C C . ILE A 1 93 ? -22.669 18.281 -16.730 1.00 18.52 117 ILE A C 1
ATOM 747 O O . ILE A 1 93 ? -23.161 17.755 -15.726 1.00 18.68 117 ILE A O 1
ATOM 752 N N . GLU A 1 94 ? -21.394 18.682 -16.752 1.00 14.08 118 GLU A N 1
ATOM 753 C CA . GLU A 1 94 ? -20.609 18.623 -15.524 1.00 13.99 118 GLU A CA 1
ATOM 754 C C . GLU A 1 94 ? -21.322 19.327 -14.368 1.00 17.57 118 GLU A C 1
ATOM 755 O O . GLU A 1 94 ? -21.324 18.840 -13.231 1.00 16.69 118 GLU A O 1
ATOM 761 N N . TYR A 1 95 ? -21.916 20.488 -14.639 1.00 16.29 119 TYR A N 1
ATOM 762 C CA . TYR A 1 95 ? -22.591 21.231 -13.577 1.00 20.89 119 TYR A CA 1
ATOM 763 C C . TYR A 1 95 ? -23.721 20.403 -12.964 1.00 23.12 119 TYR A C 1
ATOM 764 O O . TYR A 1 95 ? -23.797 20.238 -11.742 1.00 19.41 119 TYR A O 1
ATOM 773 N N . GLY A 1 96 ? -24.588 19.838 -13.804 1.00 19.66 120 GLY A N 1
ATOM 774 C CA . GLY A 1 96 ? -25.662 19.007 -13.278 1.00 23.70 120 GLY A CA 1
ATOM 775 C C . GLY A 1 96 ? -25.152 17.823 -12.482 1.00 22.33 120 GLY A C 1
ATOM 776 O O . GLY A 1 96 ? -25.579 17.588 -11.347 1.00 23.48 120 GLY A O 1
ATOM 777 N N . LEU A 1 97 ? -24.226 17.057 -13.066 1.00 21.33 121 LEU A N 1
ATOM 778 C CA . LEU A 1 97 ? -23.785 15.816 -12.438 1.00 18.40 121 LEU A CA 1
ATOM 779 C C . LEU A 1 97 ? -23.042 16.077 -11.134 1.00 28.06 121 LEU A C 1
ATOM 780 O O . LEU A 1 97 ? -23.261 15.378 -10.137 1.00 24.35 121 LEU A O 1
ATOM 785 N N . PHE A 1 98 ? -22.121 17.050 -11.126 1.00 22.59 122 PHE A N 1
ATOM 786 C CA . PHE A 1 98 ? -21.213 17.194 -9.988 1.00 20.58 122 PHE A CA 1
ATOM 787 C C . PHE A 1 98 ? -21.651 18.252 -8.993 1.00 20.53 122 PHE A C 1
ATOM 788 O O . PHE A 1 98 ? -21.496 18.048 -7.787 1.00 26.32 122 PHE A O 1
ATOM 796 N N . ALA A 1 99 ? -22.171 19.381 -9.470 1.00 22.26 123 ALA A N 1
ATOM 797 C CA . ALA A 1 99 ? -22.611 20.437 -8.564 1.00 21.61 123 ALA A CA 1
ATOM 798 C C . ALA A 1 99 ? -24.011 20.174 -8.023 1.00 30.36 123 ALA A C 1
ATOM 799 O O . ALA A 1 99 ? -24.300 20.497 -6.865 1.00 29.38 123 ALA A O 1
ATOM 801 N N . GLN A 1 100 ? -24.878 19.565 -8.825 1.00 31.22 124 GLN A N 1
ATOM 802 C CA . GLN A 1 100 ? -26.261 19.339 -8.429 1.00 32.62 124 GLN A CA 1
ATOM 803 C C . GLN A 1 100 ? -26.592 17.869 -8.236 1.00 38.19 124 GLN A C 1
ATOM 804 O O . GLN A 1 100 ? -27.712 17.548 -7.817 1.00 38.99 124 GLN A O 1
ATOM 810 N N . ASN A 1 101 ? -25.642 16.975 -8.504 1.00 29.91 125 ASN A N 1
ATOM 811 C CA . ASN A 1 101 ? -25.823 15.548 -8.279 1.00 30.50 125 ASN A CA 1
ATOM 812 C C . ASN A 1 101 ? -27.118 15.060 -8.924 1.00 36.32 125 ASN A C 1
ATOM 813 O O . ASN A 1 101 ? -27.886 14.297 -8.334 1.00 31.86 125 ASN A O 1
ATOM 818 N N . SER A 1 102 ? -27.357 15.512 -10.154 1.00 33.56 126 SER A N 1
ATOM 819 C CA . SER A 1 102 ? -28.618 15.266 -10.837 1.00 33.83 126 SER A CA 1
ATOM 820 C C . SER A 1 102 ? -28.411 15.235 -12.339 1.00 27.97 126 SER A C 1
ATOM 821 O O . SER A 1 102 ? -27.649 16.039 -12.886 1.00 27.87 126 SER A O 1
ATOM 824 N N . ALA A 1 103 ? -29.136 14.333 -12.999 1.00 28.65 127 ALA A N 1
ATOM 825 C CA . ALA A 1 103 ? -29.216 14.292 -14.452 1.00 27.44 127 ALA A CA 1
ATOM 826 C C . ALA A 1 103 ? -30.429 15.029 -15.004 1.00 27.90 127 ALA A C 1
ATOM 827 O O . ALA A 1 103 ? -30.640 15.030 -16.222 1.00 24.54 127 ALA A O 1
ATOM 829 N N . LYS A 1 104 ? -31.220 15.684 -14.157 1.00 28.53 128 LYS A N 1
ATOM 830 C CA . LYS A 1 104 ? -32.452 16.284 -14.649 1.00 30.87 128 LYS A CA 1
ATOM 831 C C . LYS A 1 104 ? -32.146 17.400 -15.640 1.00 31.69 128 LYS A C 1
ATOM 832 O O . LYS A 1 104 ? -31.269 18.238 -15.405 1.00 28.70 128 LYS A O 1
ATOM 838 N N . GLY A 1 105 ? -32.873 17.410 -16.756 1.00 21.85 129 GLY A N 1
ATOM 839 C CA . GLY A 1 105 ? -32.690 18.434 -17.758 1.00 27.53 129 GLY A CA 1
ATOM 840 C C . GLY A 1 105 ? -31.493 18.252 -18.666 1.00 21.40 129 GLY A C 1
ATOM 841 O O . GLY A 1 105 ? -31.282 19.089 -19.555 1.00 22.33 129 GLY A O 1
ATOM 842 N N . LEU A 1 106 ? -30.714 17.186 -18.488 1.00 22.68 130 LEU A N 1
ATOM 843 C CA . LEU A 1 106 ? -29.475 17.024 -19.243 1.00 22.71 130 LEU A CA 1
ATOM 844 C C . LEU A 1 106 ? -29.628 16.173 -20.496 1.00 27.21 130 LEU A C 1
ATOM 845 O O . LEU A 1 106 ? -28.717 16.178 -21.333 1.00 21.20 130 LEU A O 1
ATOM 850 N N . ALA A 1 107 ? -30.728 15.421 -20.644 1.00 26.36 131 ALA A N 1
ATOM 851 C CA . ALA A 1 107 ? -30.883 14.596 -21.843 1.00 22.62 131 ALA A CA 1
ATOM 852 C C . ALA A 1 107 ? -30.708 15.406 -23.117 1.00 22.25 131 ALA A C 1
ATOM 853 O O . ALA A 1 107 ? -29.919 14.990 -23.982 1.00 25.13 131 ALA A O 1
ATOM 855 N N . PRO A 1 108 ? -31.335 16.576 -23.275 1.00 20.26 132 PRO A N 1
ATOM 856 C CA . PRO A 1 108 ? -31.121 17.353 -24.496 1.00 17.00 132 PRO A CA 1
ATOM 857 C C . PRO A 1 108 ? -29.703 17.860 -24.614 1.00 21.92 132 PRO A C 1
ATOM 858 O O . PRO A 1 108 ? -29.186 17.969 -25.733 1.00 18.94 132 PRO A O 1
ATOM 862 N N . VAL A 1 109 ? -29.065 18.188 -23.488 1.00 21.57 133 VAL A N 1
ATOM 863 C CA . VAL A 1 109 ? -27.660 18.591 -23.524 1.00 21.12 133 VAL A CA 1
ATOM 864 C C . VAL A 1 109 ? -26.798 17.440 -24.032 1.00 17.17 133 VAL A C 1
ATOM 865 O O . VAL A 1 109 ? -25.932 17.629 -24.897 1.00 22.14 133 VAL A O 1
ATOM 869 N N . ALA A 1 110 ? -27.058 16.222 -23.541 1.00 17.87 134 ALA A N 1
ATOM 870 C CA . ALA A 1 110 ? -26.351 15.041 -24.030 1.00 19.31 134 ALA A CA 1
ATOM 871 C C . ALA A 1 110 ? -26.592 14.806 -25.523 1.00 20.85 134 ALA A C 1
ATOM 872 O O . ALA A 1 110 ? -25.656 14.488 -26.260 1.00 17.82 134 ALA A O 1
ATOM 874 N N . ASP A 1 111 ? -27.842 14.944 -25.992 1.00 19.85 135 ASP A N 1
ATOM 875 C CA . ASP A 1 111 ? -28.128 14.840 -27.427 1.00 22.08 135 ASP A CA 1
ATOM 876 C C . ASP A 1 111 ? -27.255 15.774 -28.251 1.00 22.08 135 ASP A C 1
ATOM 877 O O . ASP A 1 111 ? -26.687 15.375 -29.276 1.00 21.15 135 ASP A O 1
ATOM 882 N N . LYS A 1 112 ? -27.210 17.054 -27.859 1.00 18.62 136 LYS A N 1
ATOM 883 C CA . LYS A 1 112 ? -26.458 18.049 -28.610 1.00 23.44 136 LYS A CA 1
ATOM 884 C C . LYS A 1 112 ? -24.974 17.729 -28.591 1.00 20.00 136 LYS A C 1
ATOM 885 O O . LYS A 1 112 ? -24.281 17.891 -29.602 1.00 20.97 136 LYS A O 1
ATOM 891 N N . LEU A 1 113 ? -24.472 17.268 -27.447 1.00 19.46 137 LEU A N 1
ATOM 892 C CA . LEU A 1 113 ? -23.051 16.944 -27.356 1.00 21.79 137 LEU A CA 1
ATOM 893 C C . LEU A 1 113 ? -22.700 15.790 -28.297 1.00 21.39 137 LEU A C 1
ATOM 894 O O . LEU A 1 113 ? -21.728 15.872 -29.061 1.00 21.51 137 LEU A O 1
ATOM 899 N N . MET A 1 114 ? -23.488 14.704 -28.263 1.00 16.78 138 MET A N 1
ATOM 900 C CA . MET A 1 114 ? -23.279 13.601 -29.211 1.00 17.07 138 MET A CA 1
ATOM 901 C C . MET A 1 114 ? -23.239 14.115 -30.644 1.00 22.06 138 MET A C 1
ATOM 902 O O . MET A 1 114 ? -22.312 13.818 -31.405 1.00 20.03 138 MET A O 1
ATOM 907 N N . ALA A 1 115 ? -24.262 14.875 -31.041 1.00 19.12 139 ALA A N 1
ATOM 908 C CA . ALA A 1 115 ? -24.309 15.401 -32.400 1.00 19.20 139 ALA A CA 1
ATOM 909 C C . ALA A 1 115 ? -23.084 16.245 -32.729 1.00 22.57 139 ALA A C 1
ATOM 910 O O . ALA A 1 115 ? -22.534 16.142 -33.831 1.00 20.90 139 ALA A O 1
ATOM 912 N N . ASP A 1 116 ? -22.666 17.122 -31.804 1.00 21.87 140 ASP A N 1
ATOM 913 C CA . ASP A 1 116 ? -21.513 17.980 -32.069 1.00 22.32 140 ASP A CA 1
ATOM 914 C C . ASP A 1 116 ? -20.235 17.162 -32.227 1.00 17.54 140 ASP A C 1
ATOM 915 O O . ASP A 1 116 ? -19.396 17.463 -33.086 1.00 21.45 140 ASP A O 1
ATOM 920 N N . VAL A 1 117 ? -20.062 16.127 -31.404 1.00 20.77 141 VAL A N 1
ATOM 921 C CA . VAL A 1 117 ? -18.853 15.321 -31.521 1.00 20.01 141 VAL A CA 1
ATOM 922 C C . VAL A 1 117 ? -18.837 14.580 -32.851 1.00 22.14 141 VAL A C 1
ATOM 923 O O . VAL A 1 117 ? -17.806 14.526 -33.535 1.00 18.94 141 VAL A O 1
ATOM 927 N N . LEU A 1 118 ? -19.976 14.004 -33.251 1.00 19.05 142 LEU A N 1
ATOM 928 C CA . LEU A 1 118 ? -20.027 13.386 -34.571 1.00 18.14 142 LEU A CA 1
ATOM 929 C C . LEU A 1 118 ? -19.688 14.401 -35.649 1.00 17.69 142 LEU A C 1
ATOM 930 O O . LEU A 1 118 ? -19.040 14.069 -36.646 1.00 22.84 142 LEU A O 1
ATOM 935 N N . GLU A 1 119 ? -20.155 15.637 -35.484 1.00 20.11 143 GLU A N 1
ATOM 936 C CA . GLU A 1 119 ? -19.946 16.655 -36.506 1.00 24.74 143 GLU A CA 1
ATOM 937 C C . GLU A 1 119 ? -18.497 17.111 -36.528 1.00 24.86 143 GLU A C 1
ATOM 938 O O . GLU A 1 119 ? -17.943 17.401 -37.596 1.00 25.27 143 GLU A O 1
ATOM 944 N N . LEU A 1 120 ? -17.879 17.202 -35.350 1.00 22.81 144 LEU A N 1
ATOM 945 C CA . LEU A 1 120 ? -16.454 17.510 -35.276 1.00 25.10 144 LEU A CA 1
ATOM 946 C C . LEU A 1 120 ? -15.622 16.441 -35.982 1.00 19.74 144 LEU A C 1
ATOM 947 O O . LEU A 1 120 ? -14.719 16.755 -36.772 1.00 25.92 144 LEU A O 1
ATOM 952 N N . GLN A 1 121 ? -15.918 15.168 -35.715 1.00 22.39 145 GLN A N 1
ATOM 953 C CA . GLN A 1 121 ? -15.228 14.085 -36.404 1.00 23.03 145 GLN A CA 1
ATOM 954 C C . GLN A 1 121 ? -15.335 14.233 -37.914 1.00 28.40 145 GLN A C 1
ATOM 955 O O . GLN A 1 121 ? -14.354 14.067 -38.649 1.00 24.77 145 GLN A O 1
ATOM 961 N N . LYS A 1 122 ? -16.539 14.538 -38.389 1.00 27.66 146 LYS A N 1
ATOM 962 C CA . LYS A 1 122 ? -16.765 14.716 -39.814 1.00 29.15 146 LYS A CA 1
ATOM 963 C C . LYS A 1 122 ? -15.924 15.859 -40.371 1.00 25.04 146 LYS A C 1
ATOM 964 O O . LYS A 1 122 ? -15.242 15.704 -41.393 1.00 29.57 146 LYS A O 1
ATOM 970 N N . ARG A 1 123 ? -15.949 17.024 -39.717 1.00 27.06 147 ARG A N 1
ATOM 971 C CA . ARG A 1 123 ? -15.174 18.144 -40.248 1.00 30.47 147 ARG A CA 1
ATOM 972 C C . ARG A 1 123 ? -13.689 17.840 -40.251 1.00 28.64 147 ARG A C 1
ATOM 973 O O . ARG A 1 123 ? -12.985 18.179 -41.209 1.00 32.53 147 ARG A O 1
ATOM 981 N N . ILE A 1 124 ? -13.188 17.192 -39.201 1.00 25.61 148 ILE A N 1
ATOM 982 C CA . ILE A 1 124 ? -11.751 16.962 -39.140 1.00 27.66 148 ILE A CA 1
ATOM 983 C C . ILE A 1 124 ? -11.311 15.983 -40.228 1.00 29.34 148 ILE A C 1
ATOM 984 O O . ILE A 1 124 ? -10.232 16.143 -40.813 1.00 31.63 148 ILE A O 1
ATOM 989 N N . ARG A 1 125 ? -12.136 14.988 -40.559 1.00 30.50 149 ARG A N 1
ATOM 990 C CA . ARG A 1 125 ? -11.747 14.084 -41.638 1.00 32.11 149 ARG A CA 1
ATOM 991 C C . ARG A 1 125 ? -11.460 14.825 -42.936 1.00 34.02 149 ARG A C 1
ATOM 992 O O . ARG A 1 125 ? -10.601 14.396 -43.716 1.00 31.39 149 ARG A O 1
ATOM 1000 N N . GLY A 1 126 ? -12.136 15.938 -43.181 1.00 31.55 150 GLY A N 1
ATOM 1001 C CA . GLY A 1 126 ? -11.906 16.668 -44.407 1.00 36.16 150 GLY A CA 1
ATOM 1002 C C . GLY A 1 126 ? -10.866 17.764 -44.347 1.00 37.30 150 GLY A C 1
ATOM 1003 O O . GLY A 1 126 ? -10.701 18.490 -45.334 1.00 40.60 150 GLY A O 1
ATOM 1004 N N . LEU A 1 127 ? -10.149 17.908 -43.237 1.00 31.80 151 LEU A N 1
ATOM 1005 C CA . LEU A 1 127 ? -9.193 18.999 -43.067 1.00 32.29 151 LEU A CA 1
ATOM 1006 C C . LEU A 1 127 ? -7.821 18.615 -43.603 1.00 35.89 151 LEU A C 1
ATOM 1007 O O . LEU A 1 127 ? -7.354 17.496 -43.396 1.00 27.69 151 LEU A O 1
ATOM 1012 N N . THR A 1 128 ? -7.154 19.561 -44.249 1.00 36.13 152 THR A N 1
ATOM 1013 C CA . THR A 1 128 ? -5.724 19.424 -44.473 1.00 32.13 152 THR A CA 1
ATOM 1014 C C . THR A 1 128 ? -5.000 19.990 -43.259 1.00 34.31 152 THR A C 1
ATOM 1015 O O . THR A 1 128 ? -5.370 21.041 -42.732 1.00 42.20 152 THR A O 1
ATOM 1019 N N . PHE A 1 129 ? -3.996 19.281 -42.804 1.00 28.88 153 PHE A N 1
ATOM 1020 C CA . PHE A 1 129 ? -3.321 19.664 -41.573 1.00 23.14 153 PHE A CA 1
ATOM 1021 C C . PHE A 1 129 ? -2.013 20.377 -41.902 1.00 22.15 153 PHE A C 1
ATOM 1022 O O . PHE A 1 129 ? -0.986 19.699 -42.034 1.00 26.19 153 PHE A O 1
ATOM 1030 N N . PRO A 1 130 ? -1.972 21.706 -42.035 1.00 24.27 154 PRO A N 1
ATOM 1031 C CA . PRO A 1 130 ? -0.681 22.368 -42.296 1.00 21.54 154 PRO A CA 1
ATOM 1032 C C . PRO A 1 130 ? 0.265 22.119 -41.139 1.00 17.40 154 PRO A C 1
ATOM 1033 O O . PRO A 1 130 ? -0.130 22.277 -39.975 1.00 17.77 154 PRO A O 1
ATOM 1037 N N . PRO A 1 131 ? 1.512 21.725 -41.404 1.00 21.48 155 PRO A N 1
ATOM 1038 C CA . PRO A 1 131 ? 2.405 21.408 -40.283 1.00 18.32 155 PRO A CA 1
ATOM 1039 C C . PRO A 1 131 ? 2.640 22.593 -39.368 1.00 20.20 155 PRO A C 1
ATOM 1040 O O . PRO A 1 131 ? 2.768 22.406 -38.153 1.00 17.59 155 PRO A O 1
ATOM 1044 N N . GLU A 1 132 ? 2.687 23.818 -39.896 1.00 17.16 156 GLU A N 1
ATOM 1045 C CA . GLU A 1 132 ? 2.904 24.953 -39.000 1.00 19.62 156 GLU A CA 1
ATOM 1046 C C . GLU A 1 132 ? 1.716 25.153 -38.061 1.00 19.07 156 GLU A C 1
ATOM 1047 O O . GLU A 1 132 ? 1.886 25.640 -36.934 1.00 16.44 156 GLU A O 1
ATOM 1053 N N . LYS A 1 133 ? 0.513 24.763 -38.490 1.00 17.25 157 LYS A N 1
ATOM 1054 C CA . LYS A 1 133 ? -0.646 24.843 -37.607 1.00 20.01 157 LYS A CA 1
ATOM 1055 C C . LYS A 1 133 ? -0.580 23.772 -36.516 1.00 18.41 157 LYS A C 1
ATOM 1056 O O . LYS A 1 133 ? -0.964 24.015 -35.363 1.00 15.68 157 LYS A O 1
ATOM 1062 N N . VAL A 1 134 ? -0.116 22.572 -36.870 1.00 17.21 158 VAL A N 1
ATOM 1063 C CA . VAL A 1 134 ? 0.004 21.488 -35.900 1.00 16.23 158 VAL A CA 1
ATOM 1064 C C . VAL A 1 134 ? 1.016 21.848 -34.817 1.00 13.51 158 VAL A C 1
ATOM 1065 O O . VAL A 1 134 ? 0.733 21.739 -33.617 1.00 12.58 158 VAL A O 1
ATOM 1069 N N . VAL A 1 135 ? 2.219 22.257 -35.222 1.00 13.00 159 VAL A N 1
ATOM 1070 C CA . VAL A 1 135 ? 3.273 22.530 -34.239 1.00 12.38 159 VAL A CA 1
ATOM 1071 C C . VAL A 1 135 ? 2.973 23.825 -33.480 1.00 12.44 159 VAL A C 1
ATOM 1072 O O . VAL A 1 135 ? 3.099 23.891 -32.249 1.00 13.18 159 VAL A O 1
ATOM 1076 N N . GLY A 1 136 ? 2.574 24.875 -34.193 1.00 12.35 160 GLY A N 1
ATOM 1077 C CA . GLY A 1 136 ? 2.321 26.146 -33.514 1.00 14.01 160 GLY A CA 1
ATOM 1078 C C . GLY A 1 136 ? 1.097 26.070 -32.619 1.00 14.75 160 GLY A C 1
ATOM 1079 O O . GLY A 1 136 ? 1.052 26.685 -31.543 1.00 12.77 160 GLY A O 1
ATOM 1080 N N . GLY A 1 137 ? 0.087 25.318 -33.055 1.00 10.92 161 GLY A N 1
ATOM 1081 C CA . GLY A 1 137 ? -1.097 25.117 -32.224 1.00 12.67 161 GLY A CA 1
ATOM 1082 C C . GLY A 1 137 ? -0.781 24.393 -30.931 1.00 15.03 161 GLY A C 1
ATOM 1083 O O . GLY A 1 137 ? -1.359 24.694 -29.882 1.00 13.01 161 GLY A O 1
ATOM 1084 N N . ALA A 1 138 ? 0.165 23.443 -30.982 1.00 13.00 162 ALA A N 1
ATOM 1085 C CA . ALA A 1 138 ? 0.599 22.767 -29.764 1.00 11.64 162 ALA A CA 1
ATOM 1086 C C . ALA A 1 138 ? 1.298 23.739 -28.817 1.00 10.94 162 ALA A C 1
ATOM 1087 O O . ALA A 1 138 ? 1.090 23.689 -27.598 1.00 10.97 162 ALA A O 1
ATOM 1089 N N . ALA A 1 139 ? 2.143 24.625 -29.360 1.00 10.48 163 ALA A N 1
ATOM 1090 C CA . ALA A 1 139 ? 2.807 25.631 -28.532 1.00 11.73 163 ALA A CA 1
ATOM 1091 C C . ALA A 1 139 ? 1.789 26.521 -27.841 1.00 14.55 163 ALA A C 1
ATOM 1092 O O . ALA A 1 139 ? 1.919 26.812 -26.645 1.00 11.03 163 ALA A O 1
ATOM 1094 N N . VAL A 1 140 ? 0.749 26.943 -28.575 1.00 11.77 164 VAL A N 1
ATOM 1095 C CA . VAL A 1 140 ? -0.265 27.816 -27.986 1.00 13.46 164 VAL A CA 1
ATOM 1096 C C . VAL A 1 140 ? -1.048 27.061 -26.925 1.00 12.81 164 VAL A C 1
ATOM 1097 O O . VAL A 1 140 ? -1.343 27.601 -25.850 1.00 11.18 164 VAL A O 1
ATOM 1101 N N . LEU A 1 141 ? -1.363 25.785 -27.185 1.00 11.74 165 LEU A N 1
ATOM 1102 C CA . LEU A 1 141 ? -2.058 24.984 -26.189 1.00 11.88 165 LEU A CA 1
ATOM 1103 C C . LEU A 1 141 ? -1.265 24.898 -24.884 1.00 10.28 165 LEU A C 1
ATOM 1104 O O . LEU A 1 141 ? -1.847 24.988 -23.795 1.00 13.79 165 LEU A O 1
ATOM 1109 N N . MET A 1 142 ? 0.057 24.688 -24.960 1.00 13.11 166 MET A N 1
ATOM 1110 C CA . MET A 1 142 ? 0.856 24.716 -23.731 1.00 12.42 166 MET A CA 1
ATOM 1111 C C . MET A 1 142 ? 0.711 26.032 -22.991 1.00 13.24 166 MET A C 1
ATOM 1112 O O . MET A 1 142 ? 0.506 26.041 -21.768 1.00 11.99 166 MET A O 1
ATOM 1117 N N . GLU A 1 143 ? 0.816 27.158 -23.699 1.00 10.83 167 GLU A N 1
ATOM 1118 C CA . GLU A 1 143 ? 0.698 28.436 -23.005 1.00 13.43 167 GLU A CA 1
ATOM 1119 C C . GLU A 1 143 ? -0.701 28.606 -22.414 1.00 13.38 167 GLU A C 1
ATOM 1120 O O . GLU A 1 143 ? -0.857 29.166 -21.319 1.00 12.32 167 GLU A O 1
ATOM 1126 N N . GLU A 1 144 ? -1.732 28.120 -23.119 1.00 12.92 168 GLU A N 1
ATOM 1127 C CA . GLU A 1 144 ? -3.089 28.220 -22.594 1.00 13.69 168 GLU A CA 1
ATOM 1128 C C . GLU A 1 144 ? -3.240 27.426 -21.312 1.00 13.88 168 GLU A C 1
ATOM 1129 O O . GLU A 1 144 ? -3.879 27.899 -20.354 1.00 14.08 168 GLU A O 1
ATOM 1135 N N . VAL A 1 145 ? -2.663 26.214 -21.271 1.00 11.81 169 VAL A N 1
ATOM 1136 C CA . VAL A 1 145 ? -2.703 25.435 -20.041 1.00 15.39 169 VAL A CA 1
ATOM 1137 C C . VAL A 1 145 ? -2.027 26.210 -18.918 1.00 16.69 169 VAL A C 1
ATOM 1138 O O . VAL A 1 145 ? -2.619 26.434 -17.857 1.00 13.73 169 VAL A O 1
ATOM 1142 N N . ALA A 1 146 ? -0.778 26.647 -19.150 1.00 14.29 170 ALA A N 1
ATOM 1143 C CA . ALA A 1 146 ? -0.009 27.329 -18.107 1.00 14.43 170 ALA A CA 1
ATOM 1144 C C . ALA A 1 146 ? -0.648 28.644 -17.679 1.00 12.74 170 ALA A C 1
ATOM 1145 O O . ALA A 1 146 ? -0.632 28.986 -16.486 1.00 14.26 170 ALA A O 1
ATOM 1147 N N . ALA A 1 147 ? -1.141 29.435 -18.634 1.00 10.24 171 ALA A N 1
ATOM 1148 C CA . ALA A 1 147 ? -1.509 30.818 -18.330 1.00 11.73 171 ALA A CA 1
ATOM 1149 C C . ALA A 1 147 ? -3.008 31.044 -18.192 1.00 17.32 171 ALA A C 1
ATOM 1150 O O . ALA A 1 147 ? -3.418 32.090 -17.666 1.00 15.27 171 ALA A O 1
ATOM 1152 N N . THR A 1 148 ? -3.844 30.107 -18.625 1.00 12.88 172 THR A N 1
ATOM 1153 C CA . THR A 1 148 ? -5.279 30.343 -18.526 1.00 16.71 172 THR A CA 1
ATOM 1154 C C . THR A 1 148 ? -6.064 29.243 -17.823 1.00 17.95 172 THR A C 1
ATOM 1155 O O . THR A 1 148 ? -7.187 29.522 -17.379 1.00 17.27 172 THR A O 1
ATOM 1159 N N . LYS A 1 149 ? -5.532 28.022 -17.699 1.00 13.99 173 LYS A N 1
ATOM 1160 C CA . LYS A 1 149 ? -6.252 26.932 -17.046 1.00 14.04 173 LYS A CA 1
ATOM 1161 C C . LYS A 1 149 ? -5.635 26.542 -15.713 1.00 13.56 173 LYS A C 1
ATOM 1162 O O . LYS A 1 149 ? -6.142 25.626 -15.054 1.00 13.60 173 LYS A O 1
ATOM 1168 N N . ILE A 1 150 ? -4.578 27.239 -15.286 1.00 14.96 174 ILE A N 1
ATOM 1169 C CA . ILE A 1 150 ? -3.776 26.821 -14.142 1.00 12.57 174 ILE A CA 1
ATOM 1170 C C . ILE A 1 150 ? -4.500 27.003 -12.815 1.00 14.72 174 ILE A C 1
ATOM 1171 O O . ILE A 1 150 ? -4.062 26.452 -11.795 1.00 16.19 174 ILE A O 1
ATOM 1176 N N . SER A 1 151 ? -5.601 27.750 -12.797 1.00 13.32 175 SER A N 1
ATOM 1177 C CA . SER A 1 151 ? -6.367 27.952 -11.584 1.00 14.82 175 SER A CA 1
ATOM 1178 C C . SER A 1 151 ? -7.502 26.946 -11.438 1.00 20.09 175 SER A C 1
ATOM 1179 O O . SER A 1 151 ? -8.314 27.074 -10.514 1.00 20.55 175 SER A O 1
ATOM 1182 N N . GLY A 1 152 ? -7.583 25.969 -12.332 1.00 15.71 176 GLY A N 1
ATOM 1183 C CA . GLY A 1 152 ? -8.692 25.033 -12.325 1.00 16.05 176 GLY A CA 1
ATOM 1184 C C . GLY A 1 152 ? -9.900 25.525 -13.076 1.00 18.41 176 GLY A C 1
ATOM 1185 O O . GLY A 1 152 ? -11.022 25.082 -12.782 1.00 16.97 176 GLY A O 1
ATOM 1186 N N . GLU A 1 153 ? -9.702 26.440 -14.029 1.00 14.14 177 GLU A N 1
ATOM 1187 C CA . GLU A 1 153 ? -10.819 27.055 -14.731 1.00 18.12 177 GLU A CA 1
ATOM 1188 C C . GLU A 1 153 ? -11.640 26.039 -15.509 1.00 16.37 177 GLU A C 1
ATOM 1189 O O . GLU A 1 153 ? -12.856 26.213 -15.664 1.00 17.94 177 GLU A O 1
ATOM 1195 N N . GLU A 1 154 ? -11.009 24.988 -16.021 1.00 16.15 178 GLU A N 1
ATOM 1196 C CA . GLU A 1 154 ? -11.714 24.123 -16.974 1.00 17.24 178 GLU A CA 1
ATOM 1197 C C . GLU A 1 154 ? -12.832 23.312 -16.307 1.00 18.83 178 GLU A C 1
ATOM 1198 O O . GLU A 1 154 ? -13.953 23.250 -16.827 1.00 19.71 178 GLU A O 1
ATOM 1204 N N . ASP A 1 155 ? -12.549 22.657 -15.184 1.00 16.67 179 ASP A N 1
ATOM 1205 C CA . ASP A 1 155 ? -13.498 21.716 -14.561 1.00 15.09 179 ASP A CA 1
ATOM 1206 C C . ASP A 1 155 ? -13.923 22.262 -13.203 1.00 16.72 179 ASP A C 1
ATOM 1207 O O . ASP A 1 155 ? -13.494 21.765 -12.156 1.00 18.19 179 ASP A O 1
ATOM 1212 N N . ARG A 1 156 ? -14.765 23.294 -13.233 1.00 16.51 180 ARG A N 1
ATOM 1213 C CA . ARG A 1 156 ? -15.136 24.046 -12.039 1.00 19.40 180 ARG A CA 1
ATOM 1214 C C . ARG A 1 156 ? -15.940 23.237 -11.029 1.00 21.52 180 ARG A C 1
ATOM 1215 O O . ARG A 1 156 ? -16.064 23.665 -9.878 1.00 22.18 180 ARG A O 1
ATOM 1223 N N . TYR A 1 157 ? -16.511 22.101 -11.423 1.00 20.94 181 TYR A N 1
ATOM 1224 C CA . TYR A 1 157 ? -17.378 21.354 -10.519 1.00 20.78 181 TYR A CA 1
ATOM 1225 C C . TYR A 1 157 ? -16.821 19.979 -10.178 1.00 20.71 181 TYR A C 1
ATOM 1226 O O . TYR A 1 157 ? -16.874 19.575 -9.014 1.00 23.51 181 TYR A O 1
ATOM 1235 N N . SER A 1 158 ? -16.252 19.257 -11.158 1.00 15.61 182 SER A N 1
ATOM 1236 C CA . SER A 1 158 ? -15.589 17.980 -10.915 1.00 17.14 182 SER A CA 1
ATOM 1237 C C . SER A 1 158 ? -14.132 18.130 -10.484 1.00 17.94 182 SER A C 1
ATOM 1238 O O . SER A 1 158 ? -13.584 17.221 -9.843 1.00 19.15 182 SER A O 1
ATOM 1241 N N . HIS A 1 159 ? -13.474 19.225 -10.872 1.00 17.35 183 HIS A N 1
ATOM 1242 C CA . HIS A 1 159 ? -12.057 19.435 -10.550 1.00 17.35 183 HIS A CA 1
ATOM 1243 C C . HIS A 1 159 ? -11.177 18.310 -11.078 1.00 15.65 183 HIS A C 1
ATOM 1244 O O . HIS A 1 159 ? -10.173 17.932 -10.460 1.00 15.90 183 HIS A O 1
ATOM 1251 N N . THR A 1 160 ? -11.533 17.792 -12.253 1.00 13.17 184 THR A N 1
ATOM 1252 C CA . THR A 1 160 ? -10.776 16.735 -12.931 1.00 15.06 184 THR A CA 1
ATOM 1253 C C . THR A 1 160 ? -9.696 17.292 -13.858 1.00 12.54 184 THR A C 1
ATOM 1254 O O . THR A 1 160 ? -9.281 16.620 -14.802 1.00 12.76 184 THR A O 1
ATOM 1258 N N . ASP A 1 161 ? -9.252 18.511 -13.589 1.00 12.84 185 ASP A N 1
ATOM 1259 C CA . ASP A 1 161 ? -8.298 19.262 -14.404 1.00 14.88 185 ASP A CA 1
ATOM 1260 C C . ASP A 1 161 ? -7.031 18.469 -14.723 1.00 13.78 185 ASP A C 1
ATOM 1261 O O . ASP A 1 161 ? -6.503 18.565 -15.831 1.00 11.52 185 ASP A O 1
ATOM 1266 N N . LEU A 1 162 ? -6.513 17.710 -13.754 1.00 13.47 186 LEU A N 1
ATOM 1267 C CA . LEU A 1 162 ? -5.268 16.983 -13.976 1.00 17.10 186 LEU A CA 1
ATOM 1268 C C . LEU A 1 162 ? -5.398 15.999 -15.130 1.00 16.85 186 LEU A C 1
ATOM 1269 O O . LEU A 1 162 ? -4.445 15.794 -15.892 1.00 12.56 186 LEU A O 1
ATOM 1274 N N . TRP A 1 163 ? -6.550 15.339 -15.245 1.00 13.84 187 TRP A N 1
ATOM 1275 C CA . TRP A 1 163 ? -6.746 14.443 -16.381 1.00 15.07 187 TRP A CA 1
ATOM 1276 C C . TRP A 1 163 ? -6.673 15.207 -17.703 1.00 14.26 187 TRP A C 1
ATOM 1277 O O . TRP A 1 163 ? -6.100 14.706 -18.675 1.00 13.27 187 TRP A O 1
ATOM 1288 N N . ASP A 1 164 ? -7.310 16.391 -17.772 1.00 12.16 188 ASP A N 1
ATOM 1289 C CA . ASP A 1 164 ? -7.224 17.233 -18.967 1.00 13.87 188 ASP A CA 1
ATOM 1290 C C . ASP A 1 164 ? -5.773 17.579 -19.296 1.00 13.04 188 ASP A C 1
ATOM 1291 O O . ASP A 1 164 ? -5.340 17.454 -20.449 1.00 11.74 188 ASP A O 1
ATOM 1296 N N . PHE A 1 165 ? -5.022 18.059 -18.294 1.00 11.95 189 PHE A N 1
ATOM 1297 C CA . PHE A 1 165 ? -3.622 18.440 -18.510 1.00 13.57 189 PHE A CA 1
ATOM 1298 C C . PHE A 1 165 ? -2.810 17.270 -19.035 1.00 13.04 189 PHE A C 1
ATOM 1299 O O . PHE A 1 165 ? -2.014 17.415 -19.973 1.00 11.98 189 PHE A O 1
ATOM 1307 N N . GLN A 1 166 ? -2.947 16.108 -18.387 1.00 12.94 190 GLN A N 1
ATOM 1308 C CA . GLN A 1 166 ? -2.231 14.919 -18.835 1.00 10.78 190 GLN A CA 1
ATOM 1309 C C . GLN A 1 166 ? -2.470 14.681 -20.324 1.00 15.43 190 GLN A C 1
ATOM 1310 O O . GLN A 1 166 ? -1.531 14.420 -21.088 1.00 11.65 190 GLN A O 1
ATOM 1316 N N . ALA A 1 167 ? -3.746 14.751 -20.747 1.00 11.23 191 ALA A N 1
ATOM 1317 C CA . ALA A 1 167 ? -4.111 14.537 -22.143 1.00 13.10 191 ALA A CA 1
ATOM 1318 C C . ALA A 1 167 ? -3.584 15.636 -23.054 1.00 10.22 191 ALA A C 1
ATOM 1319 O O . ALA A 1 167 ? -3.120 15.345 -24.163 1.00 12.50 191 ALA A O 1
ATOM 1321 N N . ASN A 1 168 ? -3.659 16.909 -22.627 1.00 9.45 192 ASN A N 1
ATOM 1322 C CA . ASN A 1 168 ? -3.034 17.979 -23.406 1.00 10.49 192 ASN A CA 1
ATOM 1323 C C . ASN A 1 168 ? -1.564 17.687 -23.635 1.00 12.57 192 ASN A C 1
ATOM 1324 O O . ASN A 1 168 ? -1.037 17.889 -24.734 1.00 11.61 192 ASN A O 1
ATOM 1329 N N . PHE A 1 169 ? -0.863 17.269 -22.578 1.00 12.72 193 PHE A N 1
ATOM 1330 C CA . PHE A 1 169 ? 0.579 17.057 -22.708 1.00 12.55 193 PHE A CA 1
ATOM 1331 C C . PHE A 1 169 ? 0.878 15.867 -23.602 1.00 14.58 193 PHE A C 1
ATOM 1332 O O . PHE A 1 169 ? 1.807 15.909 -24.418 1.00 14.45 193 PHE A O 1
ATOM 1340 N N . GLU A 1 170 ? 0.114 14.791 -23.439 1.00 11.35 194 GLU A N 1
ATOM 1341 C CA . GLU A 1 170 ? 0.227 13.648 -24.327 1.00 14.13 194 GLU A CA 1
ATOM 1342 C C . GLU A 1 170 ? 0.061 14.062 -25.780 1.00 17.46 194 GLU A C 1
ATOM 1343 O O . GLU A 1 170 ? 0.799 13.591 -26.653 1.00 14.64 194 GLU A O 1
ATOM 1349 N N . GLY A 1 171 ? -0.920 14.921 -26.073 1.00 12.40 195 GLY A N 1
ATOM 1350 C CA . GLY A 1 171 ? -1.159 15.280 -27.460 1.00 12.58 195 GLY A CA 1
ATOM 1351 C C . GLY A 1 171 ? -0.027 16.111 -28.029 1.00 15.83 195 GLY A C 1
ATOM 1352 O O . GLY A 1 171 ? 0.354 15.951 -29.194 1.00 14.82 195 GLY A O 1
ATOM 1353 N N . ALA A 1 172 ? 0.531 17.004 -27.215 1.00 10.80 196 ALA A N 1
ATOM 1354 C CA . ALA A 1 172 ? 1.672 17.789 -27.663 1.00 13.36 196 ALA A CA 1
ATOM 1355 C C . ALA A 1 172 ? 2.910 16.907 -27.799 1.00 14.03 196 ALA A C 1
ATOM 1356 O O . ALA A 1 172 ? 3.677 17.046 -28.760 1.00 13.40 196 ALA A O 1
ATOM 1358 N N . LYS A 1 173 ? 3.094 15.967 -26.869 1.00 12.21 197 LYS A N 1
ATOM 1359 C CA . LYS A 1 173 ? 4.243 15.065 -26.936 1.00 14.44 197 LYS A CA 1
ATOM 1360 C C . LYS A 1 173 ? 4.191 14.207 -28.197 1.00 17.20 197 LYS A C 1
ATOM 1361 O O . LYS A 1 173 ? 5.227 13.905 -28.794 1.00 15.07 197 LYS A O 1
ATOM 1367 N N . LYS A 1 174 ? 2.988 13.809 -28.628 1.00 12.21 198 LYS A N 1
ATOM 1368 C CA . LYS A 1 174 ? 2.890 13.003 -29.845 1.00 14.41 198 LYS A CA 1
ATOM 1369 C C . LYS A 1 174 ? 3.425 13.773 -31.043 1.00 14.17 198 LYS A C 1
ATOM 1370 O O . LYS A 1 174 ? 4.124 13.205 -31.895 1.00 13.99 198 LYS A O 1
ATOM 1376 N N . ILE A 1 175 ? 3.169 15.087 -31.091 1.00 11.41 199 ILE A N 1
ATOM 1377 C CA . ILE A 1 175 ? 3.685 15.904 -32.179 1.00 12.77 199 ILE A CA 1
ATOM 1378 C C . ILE A 1 175 ? 5.205 15.974 -32.116 1.00 15.48 199 ILE A C 1
ATOM 1379 O O . ILE A 1 175 ? 5.894 15.816 -33.135 1.00 16.51 199 ILE A O 1
ATOM 1384 N N . VAL A 1 176 ? 5.755 16.191 -30.920 1.00 12.89 200 VAL A N 1
ATOM 1385 C CA . VAL A 1 176 ? 7.210 16.162 -30.771 1.00 16.62 200 VAL A CA 1
ATOM 1386 C C . VAL A 1 176 ? 7.765 14.833 -31.268 1.00 20.63 200 VAL A C 1
ATOM 1387 O O . VAL A 1 176 ? 8.775 14.790 -31.985 1.00 21.90 200 VAL A O 1
ATOM 1391 N N . ASP A 1 177 ? 7.130 13.723 -30.865 1.00 15.88 201 ASP A N 1
ATOM 1392 C CA . ASP A 1 177 ? 7.633 12.396 -31.231 1.00 16.86 201 ASP A CA 1
ATOM 1393 C C . ASP A 1 177 ? 7.612 12.189 -32.736 1.00 23.03 201 ASP A C 1
ATOM 1394 O O . ASP A 1 177 ? 8.569 11.648 -33.310 1.00 20.41 201 ASP A O 1
ATOM 1399 N N . LEU A 1 178 ? 6.522 12.594 -33.393 1.00 16.83 202 LEU A N 1
ATOM 1400 C CA . LEU A 1 178 ? 6.425 12.409 -34.840 1.00 20.07 202 LEU A CA 1
ATOM 1401 C C . LEU A 1 178 ? 7.504 13.179 -35.590 1.00 27.31 202 LEU A C 1
ATOM 1402 O O . LEU A 1 178 ? 7.909 12.775 -36.687 1.00 23.65 202 LEU A O 1
ATOM 1407 N N . PHE A 1 179 ? 7.971 14.294 -35.040 1.00 20.24 203 PHE A N 1
ATOM 1408 C CA . PHE A 1 179 ? 8.949 15.098 -35.753 1.00 22.92 203 PHE A CA 1
ATOM 1409 C C . PHE A 1 179 ? 10.376 14.810 -35.314 1.00 27.43 203 PHE A C 1
ATOM 1410 O O . PHE A 1 179 ? 11.316 15.293 -35.955 1.00 30.82 203 PHE A O 1
ATOM 1418 N N . ARG A 1 180 ? 10.556 14.010 -34.271 1.00 21.95 204 ARG A N 1
ATOM 1419 C CA . ARG A 1 180 ? 11.898 13.696 -33.795 1.00 26.27 204 ARG A CA 1
ATOM 1420 C C . ARG A 1 180 ? 12.812 13.183 -34.907 1.00 35.20 204 ARG A C 1
ATOM 1421 O O . ARG A 1 180 ? 13.962 13.654 -34.991 1.00 34.18 204 ARG A O 1
ATOM 1429 N N . PRO A 1 181 ? 12.375 12.282 -35.798 1.00 30.16 205 PRO A N 1
ATOM 1430 C CA . PRO A 1 181 ? 13.287 11.809 -36.859 1.00 35.49 205 PRO A CA 1
ATOM 1431 C C . PRO A 1 181 ? 13.872 12.925 -37.708 1.00 34.05 205 PRO A C 1
ATOM 1432 O O . PRO A 1 181 ? 15.049 12.856 -38.083 1.00 41.68 205 PRO A O 1
ATOM 1436 N N . LEU A 1 182 ? 13.082 13.942 -38.047 1.00 28.76 206 LEU A N 1
ATOM 1437 C CA . LEU A 1 182 ? 13.643 15.102 -38.723 1.00 32.87 206 LEU A CA 1
ATOM 1438 C C . LEU A 1 182 ? 14.608 15.851 -37.821 1.00 42.28 206 LEU A C 1
ATOM 1439 O O . LEU A 1 182 ? 15.602 16.406 -38.302 1.00 40.81 206 LEU A O 1
ATOM 1444 N N . VAL A 1 183 ? 14.341 15.872 -36.516 1.00 36.91 207 VAL A N 1
ATOM 1445 C CA . VAL A 1 183 ? 15.058 16.805 -35.657 1.00 35.42 207 VAL A CA 1
ATOM 1446 C C . VAL A 1 183 ? 16.394 16.226 -35.200 1.00 28.29 207 VAL A C 1
ATOM 1447 O O . VAL A 1 183 ? 17.378 16.964 -35.082 1.00 32.64 207 VAL A O 1
ATOM 1451 N N . VAL A 1 184 ? 16.453 14.919 -34.918 1.00 30.77 208 VAL A N 1
ATOM 1452 C CA . VAL A 1 184 ? 17.662 14.341 -34.317 1.00 31.43 208 VAL A CA 1
ATOM 1453 C C . VAL A 1 184 ? 18.842 14.394 -35.271 1.00 38.65 208 VAL A C 1
ATOM 1454 O O . VAL A 1 184 ? 19.990 14.267 -34.851 1.00 29.64 208 VAL A O 1
ATOM 1458 N N . LYS A 1 185 ? 18.566 14.556 -36.553 1.00 34.83 209 LYS A N 1
ATOM 1459 C CA . LYS A 1 185 ? 19.516 14.812 -37.621 1.00 43.26 209 LYS A CA 1
ATOM 1460 C C . LYS A 1 185 ? 20.574 15.822 -37.251 1.00 41.88 209 LYS A C 1
ATOM 1461 O O . LYS A 1 185 ? 21.754 15.485 -37.074 1.00 44.39 209 LYS A O 1
ATOM 1467 N N . ASP A 1 186 ? 20.172 17.098 -37.234 1.00 38.09 210 ASP A N 1
ATOM 1468 C CA . ASP A 1 186 ? 21.070 18.202 -36.952 1.00 37.39 210 ASP A CA 1
ATOM 1469 C C . ASP A 1 186 ? 20.951 18.699 -35.521 1.00 36.26 210 ASP A C 1
ATOM 1470 O O . ASP A 1 186 ? 21.797 19.487 -35.075 1.00 32.89 210 ASP A O 1
ATOM 1475 N N . ASN A 1 187 ? 19.914 18.282 -34.801 1.00 39.26 211 ASN A N 1
ATOM 1476 C CA . ASN A 1 187 ? 19.571 18.866 -33.512 1.00 29.56 211 ASN A CA 1
ATOM 1477 C C . ASN A 1 187 ? 19.159 17.775 -32.543 1.00 27.20 211 ASN A C 1
ATOM 1478 O O . ASN A 1 187 ? 18.102 17.849 -31.917 1.00 26.20 211 ASN A O 1
ATOM 1483 N N . ARG A 1 188 ? 19.977 16.723 -32.423 1.00 22.01 212 ARG A N 1
ATOM 1484 C CA . ARG A 1 188 ? 19.673 15.699 -31.430 1.00 25.08 212 ARG A CA 1
ATOM 1485 C C . ARG A 1 188 ? 19.669 16.285 -30.027 1.00 17.84 212 ARG A C 1
ATOM 1486 O O . ARG A 1 188 ? 18.893 15.849 -29.165 1.00 18.12 212 ARG A O 1
ATOM 1494 N N . ALA A 1 189 ? 20.559 17.244 -29.764 1.00 18.88 213 ALA A N 1
ATOM 1495 C CA . ALA A 1 189 ? 20.585 17.850 -28.441 1.00 19.06 213 ALA A CA 1
ATOM 1496 C C . ALA A 1 189 ? 19.237 18.495 -28.133 1.00 21.92 213 ALA A C 1
ATOM 1497 O O . ALA A 1 189 ? 18.657 18.293 -27.058 1.00 15.59 213 ALA A O 1
ATOM 1499 N N . PHE A 1 190 ? 18.726 19.285 -29.069 1.00 18.21 214 PHE A N 1
ATOM 1500 C CA . PHE A 1 190 ? 17.434 19.924 -28.836 1.00 21.90 214 PHE A CA 1
ATOM 1501 C C . PHE A 1 190 ? 16.334 18.880 -28.677 1.00 16.54 214 PHE A C 1
ATOM 1502 O O . PHE A 1 190 ? 15.516 18.959 -27.751 1.00 18.00 214 PHE A O 1
ATOM 1510 N N . ALA A 1 191 ? 16.308 17.875 -29.558 1.00 16.26 215 ALA A N 1
ATOM 1511 C CA . ALA A 1 191 ? 15.261 16.864 -29.464 1.00 18.73 215 ALA A CA 1
ATOM 1512 C C . ALA A 1 191 ? 15.270 16.179 -28.101 1.00 19.86 215 ALA A C 1
ATOM 1513 O O . ALA A 1 191 ? 14.208 15.860 -27.553 1.00 17.55 215 ALA A O 1
ATOM 1515 N N . ASP A 1 192 ? 16.463 15.943 -27.529 1.00 17.31 216 ASP A N 1
ATOM 1516 C CA . ASP A 1 192 ? 16.522 15.327 -26.204 1.00 14.31 216 ASP A CA 1
ATOM 1517 C C . ASP A 1 192 ? 16.142 16.315 -25.098 1.00 13.55 216 ASP A C 1
ATOM 1518 O O . ASP A 1 192 ? 15.565 15.913 -24.075 1.00 14.53 216 ASP A O 1
ATOM 1523 N N . LYS A 1 193 ? 16.483 17.596 -25.259 1.00 18.09 217 LYS A N 1
ATOM 1524 C CA . LYS A 1 193 ? 16.039 18.600 -24.291 1.00 15.38 217 LYS A CA 1
ATOM 1525 C C . LYS A 1 193 ? 14.514 18.624 -24.201 1.00 13.93 217 LYS A C 1
ATOM 1526 O O . LYS A 1 193 ? 13.941 18.681 -23.109 1.00 14.52 217 LYS A O 1
ATOM 1532 N N . VAL A 1 194 ? 13.841 18.600 -25.347 1.00 15.05 218 VAL A N 1
ATOM 1533 C CA . VAL A 1 194 ? 12.373 18.606 -25.330 1.00 16.96 218 VAL A CA 1
ATOM 1534 C C . VAL A 1 194 ? 11.841 17.369 -24.625 1.00 15.38 218 VAL A C 1
ATOM 1535 O O . VAL A 1 194 ? 10.961 17.461 -23.761 1.00 14.28 218 VAL A O 1
ATOM 1539 N N . ASP A 1 195 ? 12.374 16.187 -24.963 1.00 14.71 219 ASP A N 1
ATOM 1540 C CA . ASP A 1 195 ? 11.955 14.989 -24.246 1.00 16.99 219 ASP A CA 1
ATOM 1541 C C . ASP A 1 195 ? 12.122 15.177 -22.746 1.00 15.17 219 ASP A C 1
ATOM 1542 O O . ASP A 1 195 ? 11.238 14.826 -21.962 1.00 15.93 219 ASP A O 1
ATOM 1547 N N . ALA A 1 196 ? 13.266 15.722 -22.323 1.00 16.79 220 ALA A N 1
ATOM 1548 C CA . ALA A 1 196 ? 13.494 15.922 -20.895 1.00 19.50 220 ALA A CA 1
ATOM 1549 C C . ALA A 1 196 ? 12.485 16.898 -20.298 1.00 15.85 220 ALA A C 1
ATOM 1550 O O . ALA A 1 196 ? 11.998 16.687 -19.184 1.00 16.08 220 ALA A O 1
ATOM 1552 N N . ASN A 1 197 ? 12.161 17.972 -21.025 1.00 13.62 221 ASN A N 1
ATOM 1553 C CA . ASN A 1 197 ? 11.235 18.963 -20.488 1.00 15.34 221 ASN A CA 1
ATOM 1554 C C . ASN A 1 197 ? 9.829 18.375 -20.351 1.00 13.36 221 ASN A C 1
ATOM 1555 O O . ASN A 1 197 ? 9.113 18.667 -19.384 1.00 15.58 221 ASN A O 1
ATOM 1560 N N . PHE A 1 198 ? 9.407 17.557 -21.316 1.00 14.15 222 PHE A N 1
ATOM 1561 C CA . PHE A 1 198 ? 8.127 16.866 -21.153 1.00 15.12 222 PHE A CA 1
ATOM 1562 C C . PHE A 1 198 ? 8.179 15.906 -19.978 1.00 14.65 222 PHE A C 1
ATOM 1563 O O . PHE A 1 198 ? 7.228 15.840 -19.186 1.00 15.71 222 PHE A O 1
ATOM 1571 N N . ASP A 1 199 ? 9.286 15.157 -19.849 1.00 17.36 223 ASP A N 1
ATOM 1572 C CA . ASP A 1 199 ? 9.470 14.244 -18.716 1.00 21.23 223 ASP A CA 1
ATOM 1573 C C . ASP A 1 199 ? 9.252 14.975 -17.393 1.00 19.93 223 ASP A C 1
ATOM 1574 O O . ASP A 1 199 ? 8.622 14.444 -16.467 1.00 18.13 223 ASP A O 1
ATOM 1579 N N . THR A 1 200 ? 9.794 16.191 -17.281 1.00 15.60 224 THR A N 1
ATOM 1580 C CA . THR A 1 200 ? 9.679 16.957 -16.044 1.00 15.29 224 THR A CA 1
ATOM 1581 C C . THR A 1 200 ? 8.225 17.283 -15.741 1.00 15.52 224 THR A C 1
ATOM 1582 O O . THR A 1 200 ? 7.782 17.189 -14.593 1.00 17.74 224 THR A O 1
ATOM 1586 N N . VAL A 1 201 ? 7.467 17.668 -16.763 1.00 13.51 225 VAL A N 1
ATOM 1587 C CA . VAL A 1 201 ? 6.054 17.980 -16.557 1.00 13.07 225 VAL A CA 1
ATOM 1588 C C . VAL A 1 201 ? 5.276 16.710 -16.204 1.00 14.62 225 VAL A C 1
ATOM 1589 O O . VAL A 1 201 ? 4.457 16.694 -15.273 1.00 14.70 225 VAL A O 1
ATOM 1593 N N . PHE A 1 202 ? 5.526 15.613 -16.926 1.00 12.98 226 PHE A N 1
ATOM 1594 C CA . PHE A 1 202 ? 4.827 14.370 -16.589 1.00 17.20 226 PHE A CA 1
ATOM 1595 C C . PHE A 1 202 ? 5.147 13.935 -15.162 1.00 19.70 226 PHE A C 1
ATOM 1596 O O . PHE A 1 202 ? 4.256 13.504 -14.418 1.00 17.68 226 PHE A O 1
ATOM 1604 N N . LYS A 1 203 ? 6.418 14.034 -14.765 1.00 19.05 227 LYS A N 1
ATOM 1605 C CA . LYS A 1 203 ? 6.786 13.674 -13.399 1.00 18.74 227 LYS A CA 1
ATOM 1606 C C . LYS A 1 203 ? 6.135 14.606 -12.392 1.00 19.04 227 LYS A C 1
ATOM 1607 O O . LYS A 1 203 ? 5.791 14.173 -11.288 1.00 19.64 227 LYS A O 1
ATOM 1613 N N . THR A 1 204 ? 5.916 15.875 -12.766 1.00 15.55 228 THR A N 1
ATOM 1614 C CA . THR A 1 204 ? 5.232 16.814 -11.876 1.00 16.09 228 THR A CA 1
ATOM 1615 C C . THR A 1 204 ? 3.786 16.382 -11.631 1.00 21.15 228 THR A C 1
ATOM 1616 O O . THR A 1 204 ? 3.322 16.339 -10.485 1.00 21.99 228 THR A O 1
ATOM 1620 N N . LEU A 1 205 ? 3.056 16.036 -12.697 1.00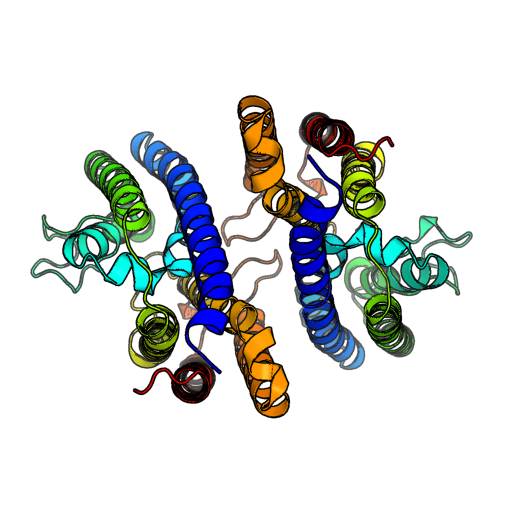 19.42 229 LEU A N 1
ATOM 1621 C CA . LEU A 1 205 ? 1.712 15.472 -12.505 1.00 20.81 229 LEU A CA 1
ATOM 1622 C C . LEU A 1 205 ? 1.710 14.199 -11.666 1.00 19.98 229 LEU A C 1
ATOM 1623 O O . LEU A 1 205 ? 0.774 13.980 -10.882 1.00 17.02 229 LEU A O 1
ATOM 1628 N N . ALA A 1 206 ? 2.727 13.343 -11.817 1.00 20.86 230 ALA A N 1
ATOM 1629 C CA . ALA A 1 206 ? 2.721 12.069 -11.093 1.00 23.20 230 ALA A CA 1
ATOM 1630 C C . ALA A 1 206 ? 2.732 12.279 -9.583 1.00 20.85 230 ALA A C 1
ATOM 1631 O O . ALA A 1 206 ? 2.256 11.416 -8.834 1.00 22.10 230 ALA A O 1
ATOM 1633 N N . LYS A 1 207 ? 3.253 13.423 -9.117 1.00 25.07 231 LYS A N 1
ATOM 1634 C CA . LYS A 1 207 ? 3.121 13.783 -7.705 1.00 21.66 231 LYS A CA 1
ATOM 1635 C C . LYS A 1 207 ? 1.677 13.726 -7.221 1.00 23.43 231 LYS A C 1
ATOM 1636 O O . LYS A 1 207 ? 1.432 13.466 -6.038 1.00 23.09 231 LYS A O 1
ATOM 1642 N N . TYR A 1 208 ? 0.710 14.000 -8.094 1.00 15.82 232 TYR A N 1
ATOM 1643 C CA . TYR A 1 208 ? -0.680 14.091 -7.678 1.00 16.52 232 TYR A CA 1
ATOM 1644 C C . TYR A 1 208 ? -1.495 12.860 -8.043 1.00 19.69 232 TYR A C 1
ATOM 1645 O O . TYR A 1 208 ? -2.726 12.904 -7.970 1.00 19.96 232 TYR A O 1
ATOM 1654 N N . ARG A 1 209 ? -0.843 11.769 -8.425 1.00 23.54 233 ARG A N 1
ATOM 1655 C CA . ARG A 1 209 ? -1.539 10.494 -8.528 1.00 23.43 233 ARG A CA 1
ATOM 1656 C C . ARG A 1 209 ? -1.956 10.013 -7.142 1.00 26.05 233 ARG A C 1
ATOM 1657 O O . ARG A 1 209 ? -1.312 10.317 -6.135 1.00 27.44 233 ARG A O 1
ATOM 1665 N N . THR A 1 210 ? -3.044 9.246 -7.097 1.00 25.01 234 THR A N 1
ATOM 1666 C CA . THR A 1 210 ? -3.549 8.684 -5.855 1.00 25.23 234 THR A CA 1
ATOM 1667 C C . THR A 1 210 ? -3.077 7.241 -5.698 1.00 28.63 234 THR A C 1
ATOM 1668 O O . THR A 1 210 ? -2.410 6.673 -6.567 1.00 27.29 234 THR A O 1
ATOM 1672 N N . ALA A 1 211 ? -3.463 6.633 -4.574 1.00 29.31 235 ALA A N 1
ATOM 1673 C CA . ALA A 1 211 ? -2.996 5.284 -4.261 1.00 25.37 235 ALA A CA 1
ATOM 1674 C C . ALA A 1 211 ? -3.430 4.265 -5.315 1.00 29.16 235 ALA A C 1
ATOM 1675 O O . ALA A 1 211 ? -2.675 3.335 -5.628 1.00 29.78 235 ALA A O 1
ATOM 1677 N N . ASP A 1 212 ? -4.639 4.406 -5.867 1.00 26.59 236 ASP A N 1
ATOM 1678 C CA . ASP A 1 212 ? -5.121 3.446 -6.853 1.00 24.06 236 ASP A CA 1
ATOM 1679 C C . ASP A 1 212 ? -4.768 3.845 -8.279 1.00 24.63 236 ASP A C 1
ATOM 1680 O O . ASP A 1 212 ? -5.233 3.198 -9.228 1.00 22.30 236 ASP A O 1
ATOM 1685 N N . GLY A 1 213 ? -3.937 4.879 -8.445 1.00 24.29 237 GLY A N 1
ATOM 1686 C CA . GLY A 1 213 ? -3.431 5.277 -9.742 1.00 23.22 237 GLY A CA 1
ATOM 1687 C C . GLY A 1 213 ? -4.268 6.305 -10.472 1.00 18.72 237 GLY A C 1
ATOM 1688 O O . GLY A 1 213 ? -3.997 6.572 -11.645 1.00 20.14 237 GLY A O 1
ATOM 1689 N N . GLY A 1 214 ? -5.281 6.863 -9.828 1.00 17.86 238 GLY A N 1
ATOM 1690 C CA . GLY A 1 214 ? -6.036 7.977 -10.366 1.00 19.20 238 GLY A CA 1
ATOM 1691 C C . GLY A 1 214 ? -5.377 9.288 -9.989 1.00 20.22 238 GLY A C 1
ATOM 1692 O O . GLY A 1 214 ? -4.218 9.332 -9.564 1.00 18.84 238 GLY A O 1
ATOM 1693 N N . PHE A 1 215 ? -6.132 10.372 -10.144 1.00 21.17 239 PHE A N 1
ATOM 1694 C CA . PHE A 1 215 ? -5.639 11.708 -9.863 1.00 17.04 239 PHE A CA 1
ATOM 1695 C C . PHE A 1 215 ? -6.395 12.320 -8.692 1.00 20.18 239 PHE A C 1
ATOM 1696 O O . PHE A 1 215 ? -7.598 12.108 -8.516 1.00 17.82 239 PHE A O 1
ATOM 1704 N N . GLU A 1 216 ? -5.677 13.115 -7.910 1.00 19.99 240 GLU A N 1
ATOM 1705 C CA . GLU A 1 216 ? -6.308 13.988 -6.936 1.00 18.19 240 GLU A CA 1
ATOM 1706 C C . GLU A 1 216 ? -7.173 15.045 -7.628 1.00 18.01 240 GLU A C 1
ATOM 1707 O O . GLU A 1 216 ? -6.948 15.420 -8.785 1.00 16.61 240 GLU A O 1
ATOM 1713 N N . LEU A 1 217 ? -8.166 15.542 -6.895 1.00 15.82 241 LEU A N 1
ATOM 1714 C CA . LEU A 1 217 ? -8.889 16.727 -7.332 1.00 19.21 241 LEU A CA 1
ATOM 1715 C C . LEU A 1 217 ? -7.950 17.931 -7.368 1.00 16.06 241 LEU A C 1
ATOM 1716 O O . LEU A 1 217 ? -7.001 18.036 -6.583 1.00 15.74 241 LEU A O 1
ATOM 1721 N N . TYR A 1 218 ? -8.253 18.864 -8.270 1.00 15.54 242 TYR A N 1
ATOM 1722 C CA . TYR A 1 218 ? -7.300 19.935 -8.562 1.00 17.56 242 TYR A CA 1
ATOM 1723 C C . TYR A 1 218 ? -7.088 20.861 -7.370 1.00 19.13 242 TYR A C 1
ATOM 1724 O O . TYR A 1 218 ? -6.021 21.481 -7.253 1.00 17.87 242 TYR A O 1
ATOM 1733 N N . GLY A 1 219 ? -8.080 20.968 -6.483 1.00 22.78 243 GLY A N 1
ATOM 1734 C CA . GLY A 1 219 ? -7.929 21.781 -5.289 1.00 24.26 243 GLY A CA 1
ATOM 1735 C C . GLY A 1 219 ? -6.786 21.343 -4.392 1.00 26.02 243 GLY A C 1
ATOM 1736 O O . GLY A 1 219 ? -6.346 22.123 -3.534 1.00 23.04 243 GLY A O 1
ATOM 1737 N N . LYS A 1 220 ? -6.302 20.111 -4.560 1.00 20.73 244 LYS A N 1
ATOM 1738 C CA . LYS A 1 220 ? -5.168 19.622 -3.790 1.00 18.43 244 LYS A CA 1
ATOM 1739 C C . LYS A 1 220 ? -3.838 20.234 -4.230 1.00 25.09 244 LYS A C 1
ATOM 1740 O O . LYS A 1 220 ? -2.838 20.075 -3.521 1.00 21.81 244 LYS A O 1
ATOM 1746 N N . LEU A 1 221 ? -3.766 20.890 -5.387 1.00 18.57 245 LEU A N 1
ATOM 1747 C CA . LEU A 1 221 ? -2.522 21.566 -5.752 1.00 19.49 245 LEU A CA 1
ATOM 1748 C C . LEU A 1 221 ? -2.483 22.936 -5.082 1.00 18.06 245 LEU A C 1
ATOM 1749 O O . LEU A 1 221 ? -3.377 23.767 -5.305 1.00 16.18 245 LEU A O 1
ATOM 1754 N N . SER A 1 222 ? -1.453 23.163 -4.264 1.00 17.94 246 SER A N 1
ATOM 1755 C CA . SER A 1 222 ? -1.249 24.443 -3.607 1.00 21.30 246 SER A CA 1
ATOM 1756 C C . SER A 1 222 ? -0.942 25.529 -4.640 1.00 18.07 246 SER A C 1
ATOM 1757 O O . SER A 1 222 ? -0.630 25.252 -5.794 1.00 17.72 246 SER A O 1
ATOM 1760 N N . GLU A 1 223 ? -0.999 26.789 -4.195 1.00 17.92 247 GLU A N 1
ATOM 1761 C CA . GLU A 1 223 ? -0.603 27.880 -5.080 1.00 17.80 247 GLU A CA 1
ATOM 1762 C C . GLU A 1 223 ? 0.842 27.711 -5.531 1.00 18.64 247 GLU A C 1
ATOM 1763 O O . GLU A 1 223 ? 1.172 27.942 -6.701 1.00 19.24 247 GLU A O 1
ATOM 1769 N N . ARG A 1 224 ? 1.732 27.315 -4.619 1.00 19.09 248 ARG A N 1
ATOM 1770 C CA . ARG A 1 224 ? 3.102 27.035 -5.037 1.00 18.26 248 ARG A CA 1
ATOM 1771 C C . ARG A 1 224 ? 3.131 25.961 -6.116 1.00 20.06 248 ARG A C 1
ATOM 1772 O O . ARG A 1 224 ? 3.847 26.089 -7.120 1.00 16.24 248 ARG A O 1
ATOM 1780 N N . ASP A 1 225 ? 2.406 24.864 -5.886 1.00 18.41 249 ASP A N 1
ATOM 1781 C CA . ASP A 1 225 ? 2.380 23.758 -6.841 1.00 19.71 249 ASP A CA 1
ATOM 1782 C C . ASP A 1 225 ? 1.997 24.266 -8.221 1.00 13.44 249 ASP A C 1
ATOM 1783 O O . ASP A 1 225 ? 2.602 23.888 -9.232 1.00 17.67 249 ASP A O 1
ATOM 1788 N N . ARG A 1 226 ? 0.957 25.102 -8.274 1.00 15.81 250 ARG A N 1
ATOM 1789 C CA . ARG A 1 226 ? 0.469 25.641 -9.539 1.00 12.41 250 ARG A CA 1
ATOM 1790 C C . ARG A 1 226 ? 1.505 26.539 -10.199 1.00 16.80 250 ARG A C 1
ATOM 1791 O O . ARG A 1 226 ? 1.753 26.438 -11.410 1.00 12.74 250 ARG A O 1
ATOM 1799 N N . LYS A 1 227 ? 2.101 27.456 -9.426 1.00 14.00 251 LYS A N 1
ATOM 1800 C CA . LYS A 1 227 ? 3.092 28.350 -10.016 1.00 16.44 251 LYS A CA 1
ATOM 1801 C C . LYS A 1 227 ? 4.239 27.556 -10.628 1.00 14.19 251 LYS A C 1
ATOM 1802 O O . LYS A 1 227 ? 4.748 27.905 -11.699 1.00 14.84 251 LYS A O 1
ATOM 1808 N N . VAL A 1 228 ? 4.663 26.487 -9.954 1.00 16.84 252 VAL A N 1
ATOM 1809 C CA . VAL A 1 228 ? 5.794 25.696 -10.434 1.00 14.73 252 VAL A CA 1
ATOM 1810 C C . VAL A 1 228 ? 5.404 24.919 -11.680 1.00 15.32 252 VAL A C 1
ATOM 1811 O O . VAL A 1 228 ? 6.152 24.893 -12.664 1.00 13.40 252 VAL A O 1
ATOM 1815 N N . LEU A 1 229 ? 4.216 24.304 -11.669 1.00 14.11 253 LEU A N 1
ATOM 1816 C CA . LEU A 1 229 ? 3.724 23.625 -12.863 1.00 14.72 253 LEU A CA 1
ATOM 1817 C C . LEU A 1 229 ? 3.651 24.584 -14.044 1.00 14.87 253 LEU A C 1
ATOM 1818 O O . LEU A 1 229 ? 4.076 24.240 -15.148 1.00 12.21 253 LEU A O 1
ATOM 1823 N N . ALA A 1 230 ? 3.118 25.800 -13.828 1.00 14.81 254 ALA A N 1
ATOM 1824 C CA . ALA A 1 230 ? 2.984 26.751 -14.929 1.00 14.20 254 ALA A CA 1
ATOM 1825 C C . ALA A 1 230 ? 4.331 27.056 -15.559 1.00 13.71 254 ALA A C 1
ATOM 1826 O O . ALA A 1 230 ? 4.439 27.130 -16.784 1.00 13.50 254 ALA A O 1
ATOM 1828 N N . GLY A 1 231 ? 5.372 27.255 -14.743 1.00 13.02 255 GLY A N 1
ATOM 1829 C CA . GLY A 1 231 ? 6.685 27.520 -15.310 1.00 12.43 255 GLY A CA 1
ATOM 1830 C C . GLY A 1 231 ? 7.195 26.384 -16.181 1.00 14.17 255 GLY A C 1
ATOM 1831 O O . GLY A 1 231 ? 7.737 26.612 -17.264 1.00 14.46 255 GLY A O 1
ATOM 1832 N N . ARG A 1 232 ? 7.045 25.144 -15.705 1.00 11.58 256 ARG A N 1
ATOM 1833 C CA . ARG A 1 232 ? 7.532 23.982 -16.445 1.00 14.24 256 ARG A CA 1
ATOM 1834 C C . ARG A 1 232 ? 6.743 23.757 -17.730 1.00 11.88 256 ARG A C 1
ATOM 1835 O O . ARG A 1 232 ? 7.305 23.303 -18.735 1.00 11.07 256 ARG A O 1
ATOM 1843 N N . VAL A 1 233 ? 5.451 24.073 -17.712 1.00 12.04 257 VAL A N 1
ATOM 1844 C CA . VAL A 1 233 ? 4.640 23.974 -18.924 1.00 13.64 257 VAL A CA 1
ATOM 1845 C C . VAL A 1 233 ? 4.999 25.084 -19.926 1.00 11.64 257 VAL A C 1
ATOM 1846 O O . VAL A 1 233 ? 4.973 24.857 -21.140 1.00 11.95 257 VAL A O 1
ATOM 1850 N N . ASN A 1 234 ? 5.266 26.321 -19.458 1.00 14.58 258 ASN A N 1
ATOM 1851 C CA . ASN A 1 234 ? 5.924 27.311 -20.327 1.00 12.21 258 ASN A CA 1
ATOM 1852 C C . ASN A 1 234 ? 7.139 26.821 -21.079 1.00 12.79 258 ASN A C 1
ATOM 1853 O O . ASN A 1 234 ? 7.297 27.161 -22.255 1.00 14.59 258 ASN A O 1
ATOM 1858 N N . THR A 1 235 ? 8.030 26.091 -20.428 1.00 12.97 259 THR A N 1
ATOM 1859 C CA . THR A 1 235 ? 9.149 25.524 -21.174 1.00 13.39 259 THR A CA 1
ATOM 1860 C C . THR A 1 235 ? 8.672 24.683 -22.365 1.00 15.66 259 THR A C 1
ATOM 1861 O O . THR A 1 235 ? 9.255 24.753 -23.457 1.00 13.08 259 THR A O 1
ATOM 1865 N N . LEU A 1 236 ? 7.600 23.892 -22.183 1.00 11.23 260 LEU A N 1
ATOM 1866 C CA . LEU A 1 236 ? 7.026 23.156 -23.313 1.00 10.67 260 LEU A CA 1
ATOM 1867 C C . LEU A 1 236 ? 6.599 24.078 -24.465 1.00 12.65 260 LEU A C 1
ATOM 1868 O O . LEU A 1 236 ? 6.773 23.740 -25.641 1.00 13.06 260 LEU A O 1
ATOM 1873 N N . ALA A 1 237 ? 5.965 25.213 -24.159 1.00 15.41 261 ALA A N 1
ATOM 1874 C CA . ALA A 1 237 ? 5.536 26.126 -25.223 1.00 13.94 261 ALA A CA 1
ATOM 1875 C C . ALA A 1 237 ? 6.708 26.657 -26.027 1.00 11.97 261 ALA A C 1
ATOM 1876 O O . ALA A 1 237 ? 6.735 26.585 -27.262 1.00 13.84 261 ALA A O 1
ATOM 1878 N N . GLU A 1 238 ? 7.688 27.199 -25.320 1.00 13.87 262 GLU A N 1
ATOM 1879 C CA . GLU A 1 238 ? 9.003 27.530 -25.893 1.00 18.03 262 GLU A CA 1
ATOM 1880 C C . GLU A 1 238 ? 9.541 26.440 -26.785 1.00 13.28 262 GLU A C 1
ATOM 1881 O O . GLU A 1 238 ? 10.110 26.741 -27.838 1.00 14.65 262 GLU A O 1
ATOM 1887 N N . ASP A 1 239 ? 9.575 25.220 -26.260 1.00 12.96 263 ASP A N 1
ATOM 1888 C CA . ASP A 1 239 ? 10.159 24.136 -27.019 1.00 13.88 263 ASP A CA 1
ATOM 1889 C C . ASP A 1 239 ? 9.446 23.956 -28.339 1.00 14.56 263 ASP A C 1
ATOM 1890 O O . ASP A 1 239 ? 10.094 23.866 -29.388 1.00 14.78 263 ASP A O 1
ATOM 1895 N N . LEU A 1 240 ? 8.104 23.863 -28.309 1.00 14.65 264 LEU A N 1
ATOM 1896 C CA . LEU A 1 240 ? 7.326 23.683 -29.541 1.00 12.03 264 LEU A CA 1
ATOM 1897 C C . LEU A 1 240 ? 7.499 24.869 -30.484 1.00 12.66 264 LEU A C 1
ATOM 1898 O O . LEU A 1 240 ? 7.573 24.688 -31.704 1.00 13.48 264 LEU A O 1
ATOM 1903 N N . SER A 1 241 ? 7.551 26.094 -29.945 1.00 12.97 265 SER A N 1
ATOM 1904 C CA . SER A 1 241 ? 7.758 27.252 -30.812 1.00 13.76 265 SER A CA 1
ATOM 1905 C C . SER A 1 241 ? 9.122 27.182 -31.489 1.00 15.81 265 SER A C 1
ATOM 1906 O O . SER A 1 241 ? 9.237 27.387 -32.702 1.00 11.89 265 SER A O 1
ATOM 1909 N N . LYS A 1 242 ? 10.167 26.875 -30.718 1.00 13.46 266 LYS A N 1
ATOM 1910 C CA . LYS A 1 242 ? 11.491 26.728 -31.325 1.00 15.84 266 LYS A CA 1
ATOM 1911 C C . LYS A 1 242 ? 11.507 25.597 -32.348 1.00 13.62 266 LYS A C 1
ATOM 1912 O O . LYS A 1 242 ? 12.145 25.714 -33.397 1.00 14.49 266 LYS A O 1
ATOM 1918 N N . MET A 1 243 ? 10.809 24.488 -32.056 1.00 11.55 267 MET A N 1
ATOM 1919 C CA . MET A 1 243 ? 10.762 23.377 -33.006 1.00 14.60 267 MET A CA 1
ATOM 1920 C C . MET A 1 243 ? 10.139 23.795 -34.336 1.00 15.55 267 MET A C 1
ATOM 1921 O O . MET A 1 243 ? 10.597 23.369 -35.406 1.00 14.34 267 MET A O 1
ATOM 1926 N N . ARG A 1 244 ? 9.078 24.618 -34.292 1.00 16.20 268 ARG A N 1
ATOM 1927 C CA . ARG A 1 244 ? 8.504 25.161 -35.521 1.00 12.96 268 ARG A CA 1
ATOM 1928 C C . ARG A 1 244 ? 9.576 25.819 -36.381 1.00 14.77 268 ARG A C 1
ATOM 1929 O O . ARG A 1 244 ? 9.693 25.538 -37.580 1.00 15.51 268 ARG A O 1
ATOM 1937 N N . GLY A 1 245 ? 10.382 26.695 -35.782 1.00 13.17 269 GLY A N 1
ATOM 1938 C CA . GLY A 1 245 ? 11.420 27.350 -36.554 1.00 15.89 269 GLY A CA 1
ATOM 1939 C C . GLY A 1 245 ? 12.456 26.370 -37.073 1.00 18.78 269 GLY A C 1
ATOM 1940 O O . GLY A 1 245 ? 12.912 26.480 -38.214 1.00 16.71 269 GLY A O 1
ATOM 1941 N N . LEU A 1 246 ? 12.821 25.379 -36.254 1.00 17.46 270 LEU A N 1
ATOM 1942 C CA . LEU A 1 246 ? 13.830 24.418 -36.684 1.00 20.69 270 LEU A CA 1
ATOM 1943 C C . LEU A 1 246 ? 13.340 23.540 -37.828 1.00 22.78 270 LEU A C 1
ATOM 1944 O O . LEU A 1 246 ? 14.163 23.019 -38.582 1.00 20.47 270 LEU A O 1
ATOM 1949 N N . LEU A 1 247 ? 12.024 23.372 -37.977 1.00 16.48 271 LEU A N 1
ATOM 1950 C CA . LEU A 1 247 ? 11.451 22.585 -39.067 1.00 17.32 271 LEU A CA 1
ATOM 1951 C C . LEU A 1 247 ? 11.308 23.370 -40.372 1.00 20.25 271 LEU A C 1
ATOM 1952 O O . LEU A 1 247 ? 10.706 22.860 -41.329 1.00 22.04 271 LEU A O 1
ATOM 1957 N N . GLY A 1 248 ? 11.822 24.596 -40.434 1.00 18.19 272 GLY A N 1
ATOM 1958 C CA . GLY A 1 248 ? 11.687 25.412 -41.626 1.00 19.66 272 GLY A CA 1
ATOM 1959 C C . GLY A 1 248 ? 10.353 26.110 -41.782 1.00 24.95 272 GLY A C 1
ATOM 1960 O O . GLY A 1 248 ? 10.112 26.737 -42.821 1.00 24.92 272 GLY A O 1
ATOM 1961 N N . LEU A 1 249 ? 9.496 26.067 -40.770 1.00 17.81 273 LEU A N 1
ATOM 1962 C CA . LEU A 1 249 ? 8.129 26.535 -40.947 1.00 16.80 273 LEU A CA 1
ATOM 1963 C C . LEU A 1 249 ? 7.966 28.042 -40.749 1.00 17.72 273 LEU A C 1
ATOM 1964 O O . LEU A 1 249 ? 6.843 28.539 -40.843 1.00 17.81 273 LEU A O 1
ATOM 1969 N N . ASP A 1 250 ? 9.031 28.789 -40.489 1.00 17.40 274 ASP A N 1
ATOM 1970 C CA . ASP A 1 250 ? 8.872 30.236 -40.379 1.00 22.34 274 ASP A CA 1
ATOM 1971 C C . ASP A 1 250 ? 8.930 30.944 -41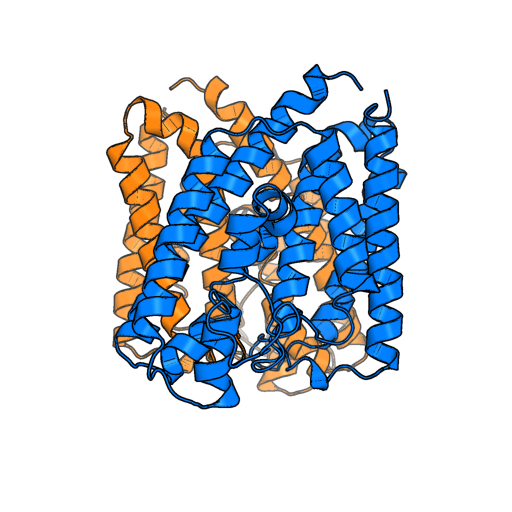.728 1.00 25.21 274 ASP A C 1
ATOM 1972 O O . ASP A 1 250 ? 8.771 32.167 -41.775 1.00 20.91 274 ASP A O 1
ATOM 1977 N N . LEU A 1 251 ? 9.136 30.224 -42.830 1.00 24.86 275 LEU A N 1
ATOM 1978 C CA . LEU A 1 251 ? 8.889 30.849 -44.135 1.00 27.35 275 LEU A CA 1
ATOM 1979 C C . LEU A 1 251 ? 7.623 30.299 -44.755 1.00 30.57 275 LEU A C 1
ATOM 1980 O O . LEU A 1 251 ? 7.416 29.082 -44.731 1.00 36.39 275 LEU A O 1
ATOM 1985 N N . VAL B 1 1 ? -0.363 -9.042 -50.045 1.00 48.14 25 VAL B N 1
ATOM 1986 C CA . VAL B 1 1 ? 0.492 -7.975 -49.550 1.00 46.99 25 VAL B CA 1
ATOM 1987 C C . VAL B 1 1 ? 1.950 -8.437 -49.609 1.00 48.42 25 VAL B C 1
ATOM 1988 O O . VAL B 1 1 ? 2.241 -9.597 -49.327 1.00 50.57 25 VAL B O 1
ATOM 1992 N N . ALA B 1 2 ? 2.863 -7.528 -49.979 1.00 48.16 26 ALA B N 1
ATOM 1993 C CA . ALA B 1 2 ? 4.283 -7.785 -50.223 1.00 45.45 26 ALA B CA 1
ATOM 1994 C C . ALA B 1 2 ? 5.132 -7.483 -48.992 1.00 41.78 26 ALA B C 1
ATOM 1995 O O . ALA B 1 2 ? 4.849 -6.526 -48.261 1.00 45.74 26 ALA B O 1
ATOM 1997 N N . PRO B 1 3 ? 6.185 -8.277 -48.768 1.00 45.93 27 PRO B N 1
ATOM 1998 C CA . PRO B 1 3 ? 7.084 -8.023 -47.627 1.00 34.59 27 PRO B CA 1
ATOM 1999 C C . PRO B 1 3 ? 7.579 -6.588 -47.512 1.00 36.71 27 PRO B C 1
ATOM 2000 O O . PRO B 1 3 ? 7.865 -6.145 -46.393 1.00 35.07 27 PRO B O 1
ATOM 2004 N N . LEU B 1 4 ? 7.707 -5.849 -48.621 1.00 33.75 28 LEU B N 1
ATOM 2005 C CA . LEU B 1 4 ? 8.160 -4.463 -48.530 1.00 34.87 28 LEU B CA 1
ATOM 2006 C C . LEU B 1 4 ? 7.096 -3.560 -47.914 1.00 33.01 28 LEU B C 1
ATOM 2007 O O . LEU B 1 4 ? 7.432 -2.586 -47.234 1.00 35.94 28 LEU B O 1
ATOM 2012 N N . ASP B 1 5 ? 5.819 -3.853 -48.151 1.00 32.14 29 ASP B N 1
ATOM 2013 C CA . ASP B 1 5 ? 4.744 -3.158 -47.450 1.00 34.59 29 ASP B CA 1
ATOM 2014 C C . ASP B 1 5 ? 4.886 -3.221 -45.934 1.00 30.45 29 ASP B C 1
ATOM 2015 O O . ASP B 1 5 ? 4.303 -2.382 -45.238 1.00 27.74 29 ASP B O 1
ATOM 2020 N N . LEU B 1 6 ? 5.616 -4.203 -45.397 1.00 21.53 30 LEU B N 1
ATOM 2021 C CA . LEU B 1 6 ? 5.717 -4.349 -43.954 1.00 28.16 30 LEU B CA 1
ATOM 2022 C C . LEU B 1 6 ? 6.862 -3.533 -43.361 1.00 25.47 30 LEU B C 1
ATOM 2023 O O . LEU B 1 6 ? 6.996 -3.457 -42.133 1.00 21.98 30 LEU B O 1
ATOM 2028 N N . VAL B 1 7 ? 7.674 -2.894 -44.190 1.00 23.79 31 VAL B N 1
ATOM 2029 C CA . VAL B 1 7 ? 8.876 -2.252 -43.669 1.00 23.90 31 VAL B CA 1
ATOM 2030 C C . VAL B 1 7 ? 8.520 -1.012 -42.851 1.00 22.69 31 VAL B C 1
ATOM 2031 O O . VAL B 1 7 ? 9.024 -0.824 -41.737 1.00 22.92 31 VAL B O 1
ATOM 2035 N N . GLN B 1 8 ? 7.644 -0.152 -43.383 1.00 22.61 32 GLN B N 1
ATOM 2036 C CA . GLN B 1 8 ? 7.313 1.077 -42.659 1.00 23.49 32 GLN B CA 1
ATOM 2037 C C . GLN B 1 8 ? 6.577 0.796 -41.352 1.00 23.99 32 GLN B C 1
ATOM 2038 O O . GLN B 1 8 ? 6.962 1.363 -40.315 1.00 22.21 32 GLN B O 1
ATOM 2044 N N . PRO B 1 9 ? 5.538 -0.040 -41.310 1.00 22.12 33 PRO B N 1
ATOM 2045 C CA . PRO B 1 9 ? 4.976 -0.385 -39.995 1.00 19.76 33 PRO B CA 1
ATOM 2046 C C . PRO B 1 9 ? 5.989 -0.934 -39.003 1.00 18.68 33 PRO B C 1
ATOM 2047 O O . PRO B 1 9 ? 5.918 -0.564 -37.828 1.00 18.86 33 PRO B O 1
ATOM 2051 N N . ILE B 1 10 ? 6.963 -1.745 -39.425 1.00 16.69 34 ILE B N 1
ATOM 2052 C CA . ILE B 1 10 ? 7.960 -2.227 -38.470 1.00 19.86 34 ILE B CA 1
ATOM 2053 C C . ILE B 1 10 ? 8.899 -1.100 -38.055 1.00 21.93 34 ILE B C 1
ATOM 2054 O O . ILE B 1 10 ? 9.354 -1.038 -36.905 1.00 21.82 34 ILE B O 1
ATOM 2059 N N . SER B 1 11 ? 9.248 -0.225 -38.994 1.00 20.21 35 SER B N 1
ATOM 2060 C CA . SER B 1 11 ? 9.970 0.990 -38.639 1.00 21.63 35 SER B CA 1
ATOM 2061 C C . SER B 1 11 ? 9.218 1.782 -37.577 1.00 17.44 35 SER B C 1
ATOM 2062 O O . SER B 1 11 ? 9.804 2.220 -36.581 1.00 20.26 35 SER B O 1
ATOM 2065 N N . ASP B 1 12 ? 7.918 1.985 -37.786 1.00 17.09 36 ASP B N 1
ATOM 2066 C CA . ASP B 1 12 ? 7.104 2.68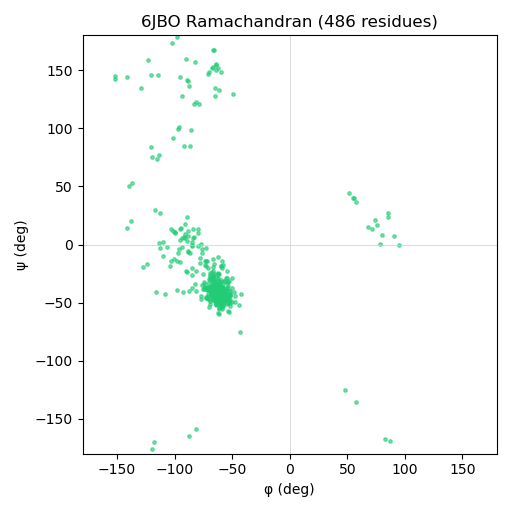9 -36.801 1.00 20.68 36 ASP B CA 1
ATOM 2067 C C . ASP B 1 12 ? 7.078 1.921 -35.484 1.00 22.24 36 ASP B C 1
ATOM 2068 O O . ASP B 1 12 ? 7.062 2.515 -34.404 1.00 15.99 36 ASP B O 1
ATOM 2073 N N . TYR B 1 13 ? 7.061 0.591 -35.550 1.00 17.08 37 TYR B N 1
ATOM 2074 C CA . TYR B 1 13 ? 6.990 -0.181 -34.314 1.00 16.12 37 TYR B CA 1
ATOM 2075 C C . TYR B 1 13 ? 8.299 -0.093 -33.541 1.00 15.08 37 TYR B C 1
ATOM 2076 O O . TYR B 1 13 ? 8.295 0.022 -32.311 1.00 18.05 37 TYR B O 1
ATOM 2085 N N . LYS B 1 14 ? 9.432 -0.110 -34.244 1.00 18.23 38 LYS B N 1
ATOM 2086 C CA . LYS B 1 14 ? 10.716 0.077 -33.581 1.00 21.71 38 LYS B CA 1
ATOM 2087 C C . LYS B 1 14 ? 10.757 1.405 -32.837 1.00 21.65 38 LYS B C 1
ATOM 2088 O O . LYS B 1 14 ? 11.303 1.489 -31.729 1.00 20.74 38 LYS B O 1
ATOM 2094 N N . ILE B 1 15 ? 10.203 2.460 -33.442 1.00 18.19 39 ILE B N 1
ATOM 2095 C CA . ILE B 1 15 ? 10.161 3.756 -32.772 1.00 20.24 39 ILE B CA 1
ATOM 2096 C C . ILE B 1 15 ? 9.289 3.675 -31.526 1.00 21.32 39 ILE B C 1
ATOM 2097 O O . ILE B 1 15 ? 9.667 4.152 -30.449 1.00 19.12 39 ILE B O 1
ATOM 2102 N N . TYR B 1 16 ? 8.130 3.027 -31.644 1.00 21.04 40 TYR B N 1
ATOM 2103 C CA . TYR B 1 16 ? 7.245 2.837 -30.494 1.00 17.87 40 TYR B CA 1
ATOM 2104 C C . TYR B 1 16 ? 7.956 2.101 -29.370 1.00 17.26 40 TYR B C 1
ATOM 2105 O O . TYR B 1 16 ? 7.838 2.468 -28.197 1.00 18.22 40 TYR B O 1
ATOM 2114 N N . VAL B 1 17 ? 8.682 1.036 -29.704 1.00 20.21 41 VAL B N 1
ATOM 2115 C CA . VAL B 1 17 ? 9.414 0.308 -28.675 1.00 21.16 41 VAL B CA 1
ATOM 2116 C C . VAL B 1 17 ? 10.494 1.202 -28.070 1.00 23.23 41 VAL B C 1
ATOM 2117 O O . VAL B 1 17 ? 10.690 1.226 -26.850 1.00 18.82 41 VAL B O 1
ATOM 2121 N N A SER B 1 18 ? 11.200 1.962 -28.908 0.43 20.18 42 SER B N 1
ATOM 2122 N N C SER B 1 18 ? 11.203 1.958 -28.913 0.57 20.15 42 SER B N 1
ATOM 2123 C CA A SER B 1 18 ? 12.236 2.849 -28.387 0.43 22.04 42 SER B CA 1
ATOM 2124 C CA B SER B 1 18 ? 13.063 3.707 -29.961 0.00 22.79 42 SER B CA 1
ATOM 2125 C CA C SER B 1 18 ? 12.237 2.853 -28.399 0.57 22.03 42 SER B CA 1
ATOM 2126 C C A SER B 1 18 ? 11.648 3.906 -27.459 0.43 22.39 42 SER B C 1
ATOM 2127 C C C SER B 1 18 ? 11.644 3.897 -27.458 0.57 22.39 42 SER B C 1
ATOM 2128 O O A SER B 1 18 ? 12.234 4.222 -26.419 0.43 21.99 42 SER B O 1
ATOM 2129 O O C SER B 1 18 ? 12.225 4.198 -26.410 0.57 21.96 42 SER B O 1
ATOM 2136 N N . GLU B 1 19 ? 10.486 4.461 -27.813 1.00 22.24 43 GLU B N 1
ATOM 2137 C CA . GLU B 1 19 ? 9.859 5.447 -26.937 1.00 24.30 43 GLU B CA 1
ATOM 2138 C C . GLU B 1 19 ? 9.479 4.829 -25.597 1.00 27.82 43 GLU B C 1
ATOM 2139 O O . GLU B 1 19 ? 9.714 5.422 -24.536 1.00 22.58 43 GLU B O 1
ATOM 2145 N N . ASN B 1 20 ? 8.910 3.624 -25.616 1.00 20.21 44 ASN B N 1
ATOM 2146 C CA . ASN B 1 20 ? 8.565 2.993 -24.351 1.00 22.32 44 ASN B CA 1
ATOM 2147 C C . ASN B 1 20 ? 9.798 2.646 -23.528 1.00 20.23 44 ASN B C 1
ATOM 2148 O O . ASN B 1 20 ? 9.733 2.660 -22.294 1.00 19.67 44 ASN B O 1
ATOM 2153 N N . LEU B 1 21 ? 10.921 2.309 -24.167 1.00 19.87 45 LEU B N 1
ATOM 2154 C CA . LEU B 1 21 ? 12.116 2.057 -23.371 1.00 20.05 45 LEU B CA 1
ATOM 2155 C C . LEU B 1 21 ? 12.643 3.351 -22.753 1.00 20.43 45 LEU B C 1
ATOM 2156 O O . LEU B 1 21 ? 13.103 3.356 -21.606 1.00 22.58 45 LEU B O 1
ATOM 2161 N N . GLN B 1 22 ? 12.552 4.464 -23.474 1.00 23.06 46 GLN B N 1
ATOM 2162 C CA . GLN B 1 22 ? 12.930 5.735 -22.863 1.00 25.98 46 GLN B CA 1
ATOM 2163 C C . GLN B 1 22 ? 12.045 6.051 -21.664 1.00 25.59 46 GLN B C 1
ATOM 2164 O O . GLN B 1 22 ? 12.540 6.431 -20.595 1.00 26.18 46 GLN B O 1
ATOM 2170 N N . THR B 1 23 ? 10.725 5.899 -21.817 1.00 23.55 47 THR B N 1
ATOM 2171 C CA . THR B 1 23 ? 9.829 6.066 -20.675 1.00 21.44 47 THR B CA 1
ATOM 2172 C C . THR B 1 23 ? 10.147 5.089 -19.547 1.00 20.30 47 THR B C 1
ATOM 2173 O O . THR B 1 23 ? 10.129 5.474 -18.369 1.00 21.04 47 THR B O 1
ATOM 2177 N N . LEU B 1 24 ? 10.418 3.818 -19.871 1.00 18.66 48 LEU B N 1
ATOM 2178 C CA . LEU B 1 24 ? 10.755 2.861 -18.815 1.00 19.07 48 LEU B CA 1
ATOM 2179 C C . LEU B 1 24 ? 12.014 3.293 -18.064 1.00 20.87 48 LEU B C 1
ATOM 2180 O O . LEU B 1 24 ? 12.080 3.201 -16.831 1.00 19.21 48 LEU B O 1
ATOM 2185 N N . VAL B 1 25 ? 13.040 3.727 -18.794 1.00 23.03 49 VAL B N 1
ATOM 2186 C CA . VAL B 1 25 ? 14.260 4.189 -18.133 1.00 23.98 49 VAL B CA 1
ATOM 2187 C C . VAL B 1 25 ? 13.947 5.362 -17.213 1.00 19.27 49 VAL B C 1
ATOM 2188 O O . VAL B 1 25 ? 14.300 5.358 -16.028 1.00 20.49 49 VAL B O 1
ATOM 2192 N N . ARG B 1 26 ? 13.272 6.384 -17.748 1.00 21.91 50 ARG B N 1
ATOM 2193 C CA . ARG B 1 26 ? 12.917 7.551 -16.944 1.00 21.33 50 ARG B CA 1
ATOM 2194 C C . ARG B 1 26 ? 12.176 7.142 -15.680 1.00 24.90 50 ARG B C 1
ATOM 2195 O O . ARG B 1 26 ? 12.515 7.573 -14.570 1.00 20.95 50 ARG B O 1
ATOM 2203 N N . ASP B 1 27 ? 11.144 6.312 -15.832 1.00 18.63 51 ASP B N 1
ATOM 2204 C CA . ASP B 1 27 ? 10.305 5.960 -14.693 1.00 22.02 51 ASP B CA 1
ATOM 2205 C C . ASP B 1 27 ? 11.018 5.016 -13.732 1.00 21.21 51 ASP B C 1
ATOM 2206 O O . ASP B 1 27 ? 10.820 5.096 -12.513 1.00 20.04 51 ASP B O 1
ATOM 2211 N N . THR B 1 28 ? 11.804 4.077 -14.259 1.00 22.91 52 THR B N 1
ATOM 2212 C CA . THR B 1 28 ? 12.569 3.208 -13.372 1.00 17.94 52 THR B CA 1
ATOM 2213 C C . THR B 1 28 ? 13.579 4.004 -12.562 1.00 21.89 52 THR B C 1
ATOM 2214 O O . THR B 1 28 ? 13.841 3.679 -11.400 1.00 19.61 52 THR B O 1
ATOM 2218 N N . ARG B 1 29 ? 14.140 5.060 -13.132 1.00 20.21 53 ARG B N 1
ATOM 2219 C CA . ARG B 1 29 ? 15.001 5.890 -12.302 1.00 25.10 53 ARG B CA 1
ATOM 2220 C C . ARG B 1 29 ? 14.218 6.574 -11.195 1.00 22.87 53 ARG B C 1
ATOM 2221 O O . ARG B 1 29 ? 14.622 6.539 -10.028 1.00 24.73 53 ARG B O 1
ATOM 2229 N N . GLU B 1 30 ? 13.094 7.196 -11.528 1.00 21.91 54 GLU B N 1
ATOM 2230 C CA . GLU B 1 30 ? 12.283 7.794 -10.476 1.00 24.95 54 GLU B CA 1
ATOM 2231 C C . GLU B 1 30 ? 11.869 6.741 -9.452 1.00 25.71 54 GLU B C 1
ATOM 2232 O O . GLU B 1 30 ? 11.940 6.969 -8.236 1.00 22.46 54 GLU B O 1
ATOM 2238 N N . PHE B 1 31 ? 11.446 5.570 -9.930 1.00 20.40 55 PHE B N 1
ATOM 2239 C CA . PHE B 1 31 ? 11.001 4.509 -9.031 1.00 23.96 55 PHE B CA 1
ATOM 2240 C C . PHE B 1 31 ? 12.138 4.013 -8.138 1.00 19.95 55 PHE B C 1
ATOM 2241 O O . PHE B 1 31 ? 11.981 3.916 -6.916 1.00 21.81 55 PHE B O 1
ATOM 2249 N N . THR B 1 32 ? 13.292 3.686 -8.724 1.00 22.39 56 THR B N 1
ATOM 2250 C CA . THR B 1 32 ? 14.377 3.154 -7.895 1.00 25.80 56 THR B CA 1
ATOM 2251 C C . THR B 1 32 ? 14.977 4.223 -6.984 1.00 26.35 56 THR B C 1
ATOM 2252 O O . THR B 1 32 ? 15.448 3.902 -5.888 1.00 25.51 56 THR B O 1
ATOM 2256 N N . ASN B 1 33 ? 14.951 5.492 -7.391 1.00 27.15 57 ASN B N 1
ATOM 2257 C CA . ASN B 1 33 ? 15.387 6.542 -6.474 1.00 28.17 57 ASN B CA 1
ATOM 2258 C C . ASN B 1 33 ? 14.470 6.621 -5.256 1.00 25.65 57 ASN B C 1
ATOM 2259 O O . ASN B 1 33 ? 14.943 6.775 -4.125 1.00 27.03 57 ASN B O 1
ATOM 2264 N N . ALA B 1 34 ? 13.154 6.512 -5.462 1.00 25.73 58 ALA B N 1
ATOM 2265 C CA . ALA B 1 34 ? 12.233 6.531 -4.326 1.00 25.04 58 ALA B CA 1
ATOM 2266 C C . ALA B 1 34 ? 12.510 5.384 -3.362 1.00 25.99 58 ALA B C 1
ATOM 2267 O O . ALA B 1 34 ? 12.431 5.565 -2.142 1.00 29.83 58 ALA B O 1
ATOM 2269 N N . VAL B 1 35 ? 12.791 4.186 -3.886 1.00 22.56 59 VAL B N 1
ATOM 2270 C CA . VAL B 1 35 ? 13.150 3.052 -3.026 1.00 27.41 59 VAL B CA 1
ATOM 2271 C C . VAL B 1 35 ? 14.434 3.364 -2.246 1.00 31.67 59 VAL B C 1
ATOM 2272 O O . VAL B 1 35 ? 14.483 3.277 -1.013 1.00 30.75 59 VAL B O 1
ATOM 2276 N N . LYS B 1 36 ? 15.496 3.715 -2.974 1.00 31.78 60 LYS B N 1
ATOM 2277 C CA . LYS B 1 36 ? 16.782 4.082 -2.383 1.00 30.52 60 LYS B CA 1
ATOM 2278 C C . LYS B 1 36 ? 16.636 5.182 -1.336 1.00 30.80 60 LYS B C 1
ATOM 2279 O O . LYS B 1 36 ? 17.369 5.205 -0.339 1.00 32.63 60 LYS B O 1
ATOM 2285 N N . ALA B 1 37 ? 15.711 6.125 -1.558 1.00 30.33 61 ALA B N 1
ATOM 2286 C CA . ALA B 1 37 ? 15.433 7.156 -0.568 1.00 32.53 61 ALA B CA 1
ATOM 2287 C C . ALA B 1 37 ? 14.613 6.644 0.600 1.00 36.31 61 ALA B C 1
ATOM 2288 O O . ALA B 1 37 ? 14.364 7.407 1.537 1.00 33.23 61 ALA B O 1
ATOM 2290 N N . GLY B 1 38 ? 14.178 5.388 0.575 1.00 31.26 62 GLY B N 1
ATOM 2291 C CA . GLY B 1 38 ? 13.314 4.900 1.630 1.00 26.96 62 GLY B CA 1
ATOM 2292 C C . GLY B 1 38 ? 11.907 5.448 1.615 1.00 33.10 62 GLY B C 1
ATOM 2293 O O . GLY B 1 38 ? 11.185 5.298 2.608 1.00 31.44 62 GLY B O 1
ATOM 2294 N N . ASP B 1 39 ? 11.486 6.085 0.524 1.00 30.45 63 ASP B N 1
ATOM 2295 C CA . ASP B 1 39 ? 10.141 6.651 0.435 1.00 27.42 63 ASP B CA 1
ATOM 2296 C C . ASP B 1 39 ? 9.195 5.562 -0.055 1.00 35.79 63 ASP B C 1
ATOM 2297 O O . ASP B 1 39 ? 8.881 5.469 -1.247 1.00 28.34 63 ASP B O 1
ATOM 2302 N N . VAL B 1 40 ? 8.708 4.750 0.889 1.00 32.35 64 VAL B N 1
ATOM 2303 C CA . VAL B 1 40 ? 7.926 3.568 0.539 1.00 33.66 64 VAL B CA 1
ATOM 2304 C C . VAL B 1 40 ? 6.607 3.955 -0.125 1.00 33.64 64 VAL B C 1
ATOM 2305 O O . VAL B 1 40 ? 6.177 3.319 -1.097 1.00 32.12 64 VAL B O 1
ATOM 2309 N N . ALA B 1 41 ? 5.934 4.983 0.395 1.00 32.60 65 ALA B N 1
ATOM 2310 C CA . ALA B 1 41 ? 4.644 5.377 -0.162 1.00 30.90 65 ALA B CA 1
ATOM 2311 C C . ALA B 1 41 ? 4.789 5.914 -1.583 1.00 28.92 65 ALA B C 1
ATOM 2312 O O . ALA B 1 41 ? 3.949 5.635 -2.449 1.00 26.68 65 ALA B O 1
ATOM 2314 N N . LYS B 1 42 ? 5.849 6.679 -1.848 1.00 33.03 66 LYS B N 1
ATOM 2315 C CA . LYS B 1 42 ? 6.081 7.176 -3.203 1.00 30.13 66 LYS B CA 1
ATOM 2316 C C . LYS B 1 42 ? 6.404 6.030 -4.162 1.00 27.92 66 LYS B C 1
ATOM 2317 O O . LYS B 1 42 ? 5.857 5.962 -5.270 1.00 26.68 66 LYS B O 1
ATOM 2323 N N . ALA B 1 43 ? 7.292 5.123 -3.751 1.00 25.88 67 ALA B N 1
ATOM 2324 C CA . ALA B 1 43 ? 7.662 3.999 -4.609 1.00 27.86 67 ALA B CA 1
ATOM 2325 C C . ALA B 1 43 ? 6.451 3.120 -4.924 1.00 25.05 67 ALA B C 1
ATOM 2326 O O . ALA B 1 43 ? 6.295 2.647 -6.055 1.00 23.29 67 ALA B O 1
ATOM 2328 N N . LYS B 1 44 ? 5.589 2.887 -3.934 1.00 23.15 68 LYS B N 1
ATOM 2329 C CA . LYS B 1 44 ? 4.362 2.126 -4.164 1.00 26.29 68 LYS B CA 1
ATOM 2330 C C . LYS B 1 44 ? 3.503 2.757 -5.255 1.00 25.70 68 LYS B C 1
ATOM 2331 O O . LYS B 1 44 ? 3.010 2.061 -6.153 1.00 19.31 68 LYS B O 1
ATOM 2337 N N . LYS B 1 45 ? 3.281 4.079 -5.174 1.00 22.60 69 LYS B N 1
ATOM 2338 C CA . LYS B 1 45 ? 2.483 4.763 -6.191 1.00 22.91 69 LYS B CA 1
ATOM 2339 C C . LYS B 1 45 ? 3.127 4.691 -7.567 1.00 20.31 69 LYS B C 1
ATOM 2340 O O . LYS B 1 45 ? 2.426 4.762 -8.584 1.00 25.59 69 LYS B O 1
ATOM 2346 N N . LEU B 1 46 ? 4.448 4.612 -7.631 1.00 20.15 70 LEU B N 1
ATOM 2347 C CA . LEU B 1 46 ? 5.127 4.571 -8.917 1.00 21.0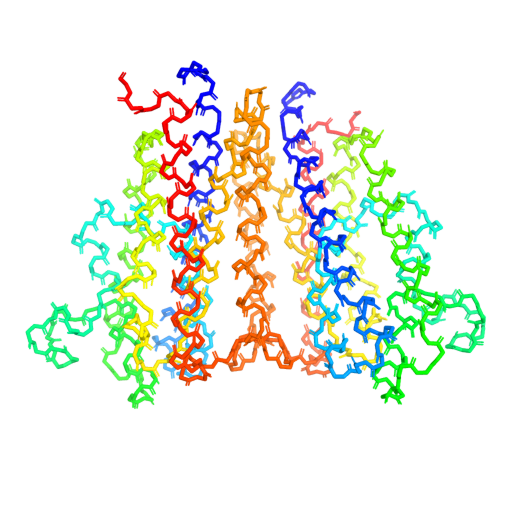4 70 LEU B CA 1
ATOM 2348 C C . LEU B 1 46 ? 5.254 3.166 -9.485 1.00 21.28 70 LEU B C 1
ATOM 2349 O O . LEU B 1 46 ? 5.713 3.024 -10.623 1.00 18.67 70 LEU B O 1
ATOM 2354 N N . PHE B 1 47 ? 4.883 2.133 -8.719 1.00 20.22 71 PHE B N 1
ATOM 2355 C CA . PHE B 1 47 ? 5.146 0.758 -9.140 1.00 18.58 71 PHE B CA 1
ATOM 2356 C C . PHE B 1 47 ? 4.437 0.435 -10.448 1.00 17.53 71 PHE B C 1
ATOM 2357 O O . PHE B 1 47 ? 5.071 0.061 -11.443 1.00 20.28 71 PHE B O 1
ATOM 2365 N N . ALA B 1 48 ? 3.110 0.547 -10.461 1.00 15.87 72 ALA B N 1
ATOM 2366 C CA . ALA B 1 48 ? 2.360 0.086 -11.629 1.00 19.79 72 ALA B CA 1
ATOM 2367 C C . ALA B 1 48 ? 2.580 1.002 -12.827 1.00 16.48 72 ALA B C 1
ATOM 2368 O O . ALA B 1 48 ? 2.671 0.535 -13.966 1.00 15.85 72 ALA B O 1
ATOM 2370 N N . SER B 1 49 ? 2.697 2.311 -12.592 1.00 18.40 73 SER B N 1
ATOM 2371 C CA . SER B 1 49 ? 2.862 3.221 -13.717 1.00 21.66 73 SER B CA 1
ATOM 2372 C C . SER B 1 49 ? 4.214 3.013 -14.389 1.00 16.54 73 SER B C 1
ATOM 2373 O O . SER B 1 49 ? 4.300 3.000 -15.622 1.00 17.86 73 SER B O 1
ATOM 2376 N N . THR B 1 50 ? 5.275 2.820 -13.596 1.00 17.66 74 THR B N 1
ATOM 2377 C CA . THR B 1 50 ? 6.588 2.517 -14.163 1.00 18.62 74 THR B CA 1
ATOM 2378 C C . THR B 1 50 ? 6.526 1.267 -15.039 1.00 16.16 74 THR B C 1
ATOM 2379 O O . THR B 1 50 ? 7.095 1.228 -16.135 1.00 13.66 74 THR B O 1
ATOM 2383 N N . ARG B 1 51 ? 5.787 0.259 -14.593 1.00 14.61 75 ARG B N 1
ATOM 2384 C CA . ARG B 1 51 ? 5.759 -1.029 -15.273 1.00 13.21 75 ARG B CA 1
ATOM 2385 C C . ARG B 1 51 ? 4.944 -1.002 -16.564 1.00 16.29 75 ARG B C 1
ATOM 2386 O O . ARG B 1 51 ? 5.105 -1.897 -17.404 1.00 14.58 75 ARG B O 1
ATOM 2394 N N A MET B 1 52 ? 4.083 -0.002 -16.771 0.47 15.22 76 MET B N 1
ATOM 2395 N N B MET B 1 52 ? 4.061 -0.008 -16.743 0.53 15.29 76 MET B N 1
ATOM 2396 C CA A MET B 1 52 ? 3.249 -0.064 -17.965 0.47 13.75 76 MET B CA 1
ATOM 2397 C CA B MET B 1 52 ? 3.246 0.009 -17.952 0.53 14.91 76 MET B CA 1
ATOM 2398 C C A MET B 1 52 ? 4.081 0.086 -19.233 0.47 15.23 76 MET B C 1
ATOM 2399 C C B MET B 1 52 ? 4.125 0.022 -19.193 0.53 15.34 76 MET B C 1
ATOM 2400 O O A MET B 1 52 ? 3.714 -0.472 -20.271 0.47 15.20 76 MET B O 1
ATOM 2401 O O B MET B 1 52 ? 3.844 -0.689 -20.164 0.53 14.97 76 MET B O 1
ATOM 2410 N N . SER B 1 53 ? 5.208 0.814 -19.171 1.00 16.13 77 SER B N 1
ATOM 2411 C CA . SER B 1 53 ? 6.093 0.904 -20.339 1.00 15.46 77 SER B CA 1
ATOM 2412 C C . SER B 1 53 ? 6.688 -0.456 -20.682 1.00 16.67 77 SER B C 1
ATOM 2413 O O . SER B 1 53 ? 6.858 -0.797 -21.863 1.00 17.76 77 SER B O 1
ATOM 2416 N N . TYR B 1 54 ? 7.054 -1.220 -19.657 1.00 14.42 78 TYR B N 1
ATOM 2417 C CA . TYR B 1 54 ? 7.561 -2.574 -19.862 1.00 15.18 78 TYR B CA 1
ATOM 2418 C C . TYR B 1 54 ? 6.461 -3.506 -20.380 1.00 19.01 78 TYR B C 1
ATOM 2419 O O . TYR B 1 54 ? 6.687 -4.285 -21.318 1.00 16.16 78 TYR B O 1
ATOM 2428 N N . GLU B 1 55 ? 5.257 -3.424 -19.801 1.00 15.13 79 GLU B N 1
ATOM 2429 C CA . GLU B 1 55 ? 4.184 -4.333 -20.214 1.00 15.47 79 GLU B CA 1
ATOM 2430 C C . GLU B 1 55 ? 3.688 -4.035 -21.627 1.00 14.49 79 GLU B C 1
ATOM 2431 O O . GLU B 1 55 ? 3.187 -4.942 -22.305 1.00 14.91 79 GLU B O 1
ATOM 2437 N N . ARG B 1 56 ? 3.829 -2.788 -22.102 1.00 12.87 80 ARG B N 1
ATOM 2438 C CA . ARG B 1 56 ? 3.462 -2.475 -23.484 1.00 15.27 80 ARG B CA 1
ATOM 2439 C C . ARG B 1 56 ? 4.370 -3.151 -24.496 1.00 18.37 80 ARG B C 1
ATOM 2440 O O . ARG B 1 56 ? 3.939 -3.419 -25.626 1.00 17.57 80 ARG B O 1
ATOM 2448 N N . ILE B 1 57 ? 5.630 -3.392 -24.142 1.00 16.83 81 ILE B N 1
ATOM 2449 C CA . ILE B 1 57 ? 6.534 -4.062 -25.069 1.00 17.90 81 ILE B CA 1
ATOM 2450 C C . ILE B 1 57 ? 7.016 -5.412 -24.537 1.00 20.99 81 ILE B C 1
ATOM 2451 O O . ILE B 1 57 ? 8.130 -5.839 -24.855 1.00 22.18 81 ILE B O 1
ATOM 2456 N N . GLU B 1 58 ? 6.197 -6.091 -23.730 1.00 20.53 82 GLU B N 1
ATOM 2457 C CA . GLU B 1 58 ? 6.682 -7.262 -22.996 1.00 23.41 82 GLU B CA 1
ATOM 2458 C C . GLU B 1 58 ? 7.285 -8.357 -23.880 1.00 20.44 82 GLU B C 1
ATOM 2459 O O . GLU B 1 58 ? 8.296 -8.954 -23.469 1.00 28.43 82 GLU B O 1
ATOM 2465 N N . PRO B 1 59 ? 6.734 -8.682 -25.050 1.00 22.14 83 PRO B N 1
ATOM 2466 C CA . PRO B 1 59 ? 7.368 -9.725 -25.883 1.00 21.63 83 PRO B CA 1
ATOM 2467 C C . PRO B 1 59 ? 8.813 -9.394 -26.254 1.00 28.71 83 PRO B C 1
ATOM 2468 O O . PRO B 1 59 ? 9.660 -10.288 -26.296 1.00 29.32 83 PRO B O 1
ATOM 2472 N N . ILE B 1 60 ? 9.120 -8.120 -26.501 1.00 28.76 84 ILE B N 1
ATOM 2473 C CA . ILE B 1 60 ? 10.470 -7.738 -26.910 1.00 28.76 84 ILE B CA 1
ATOM 2474 C C . ILE B 1 60 ? 11.449 -7.911 -25.750 1.00 29.26 84 ILE B C 1
ATOM 2475 O O . ILE B 1 60 ? 12.592 -8.347 -25.937 1.00 34.58 84 ILE B O 1
ATOM 2480 N N . ALA B 1 61 ? 11.019 -7.591 -24.530 1.00 30.89 85 ALA B N 1
ATOM 2481 C CA . ALA B 1 61 ? 11.865 -7.864 -23.375 1.00 32.95 85 ALA B CA 1
ATOM 2482 C C . ALA B 1 61 ? 12.142 -9.358 -23.233 1.00 34.78 85 ALA B C 1
ATOM 2483 O O . ALA B 1 61 ? 13.251 -9.752 -22.850 1.00 36.98 85 ALA B O 1
ATOM 2485 N N . GLU B 1 62 ? 11.141 -10.210 -23.515 1.00 33.31 86 GLU B N 1
ATOM 2486 C CA . GLU B 1 62 ? 11.372 -11.647 -23.360 1.00 33.19 86 GLU B CA 1
ATOM 2487 C C . GLU B 1 62 ? 12.383 -12.202 -24.352 1.00 34.59 86 GLU B C 1
ATOM 2488 O O . GLU B 1 62 ? 12.839 -13.336 -24.164 1.00 40.25 86 GLU B O 1
ATOM 2494 N N . LEU B 1 63 ? 12.751 -11.447 -25.386 1.00 32.31 87 LEU B N 1
ATOM 2495 C CA . LEU B 1 63 ? 13.867 -11.869 -26.226 1.00 41.91 87 LEU B CA 1
ATOM 2496 C C . LEU B 1 63 ? 15.148 -12.044 -25.422 1.00 45.78 87 LEU B C 1
ATOM 2497 O O . LEU B 1 63 ? 16.074 -12.717 -25.893 1.00 43.62 87 LEU B O 1
ATOM 2502 N N . PHE B 1 64 ? 15.214 -11.476 -24.217 1.00 38.49 88 PHE B N 1
ATOM 2503 C CA . PHE B 1 64 ? 16.388 -11.567 -23.347 1.00 43.65 88 PHE B CA 1
ATOM 2504 C C . PHE B 1 64 ? 15.978 -12.223 -22.033 1.00 39.04 88 PHE B C 1
ATOM 2505 O O . PHE B 1 64 ? 15.712 -11.550 -21.034 1.00 40.67 88 PHE B O 1
ATOM 2513 N N . SER B 1 65 ? 15.968 -13.557 -22.045 1.00 37.27 89 SER B N 1
ATOM 2514 C CA . SER B 1 65 ? 15.401 -14.345 -20.955 1.00 45.94 89 SER B CA 1
ATOM 2515 C C . SER B 1 65 ? 16.082 -14.054 -19.619 1.00 44.02 89 SER B C 1
ATOM 2516 O O . SER B 1 65 ? 15.419 -13.736 -18.624 1.00 36.58 89 SER B O 1
ATOM 2519 N N . ASP B 1 66 ? 17.409 -14.203 -19.562 1.00 40.90 90 ASP B N 1
ATOM 2520 C CA . ASP B 1 66 ? 18.109 -13.965 -18.302 1.00 42.28 90 ASP B CA 1
ATOM 2521 C C . ASP B 1 66 ? 17.895 -12.535 -17.822 1.00 38.87 90 ASP B C 1
ATOM 2522 O O . ASP B 1 66 ? 17.715 -12.295 -16.622 1.00 36.87 90 ASP B O 1
ATOM 2527 N N . LEU B 1 67 ? 17.898 -11.579 -18.755 1.00 34.56 91 LEU B N 1
ATOM 2528 C CA . LEU B 1 67 ? 17.683 -10.171 -18.425 1.00 42.27 91 LEU B CA 1
ATOM 2529 C C . LEU B 1 67 ? 16.238 -9.917 -18.014 1.00 38.17 91 LEU B C 1
ATOM 2530 O O . LEU B 1 67 ? 15.965 -9.354 -16.946 1.00 34.23 91 LEU B O 1
ATOM 2535 N N . ASP B 1 68 ? 15.303 -10.319 -18.872 1.00 39.07 92 ASP B N 1
ATOM 2536 C CA . ASP B 1 68 ? 13.885 -10.229 -18.559 1.00 36.64 92 ASP B CA 1
ATOM 2537 C C . ASP B 1 68 ? 13.556 -10.926 -17.245 1.00 32.85 92 ASP B C 1
ATOM 2538 O O . ASP B 1 68 ? 12.820 -10.391 -16.410 1.00 27.08 92 ASP B O 1
ATOM 2543 N N . ALA B 1 69 ? 14.086 -12.135 -17.047 1.00 36.04 93 ALA B N 1
ATOM 2544 C CA . ALA B 1 69 ? 13.919 -12.806 -15.763 1.00 27.78 93 ALA B CA 1
ATOM 2545 C C . ALA B 1 69 ? 14.487 -11.972 -14.621 1.00 27.06 93 ALA B C 1
ATOM 2546 O O . ALA B 1 69 ? 13.919 -11.932 -13.522 1.00 23.19 93 ALA B O 1
ATOM 2548 N N . SER B 1 70 ? 15.632 -11.325 -14.844 1.00 30.20 94 SER B N 1
ATOM 2549 C CA . SER B 1 70 ? 16.209 -10.505 -13.786 1.00 29.68 94 SER B CA 1
ATOM 2550 C C . SER B 1 70 ? 15.323 -9.307 -13.485 1.00 23.83 94 SER B C 1
ATOM 2551 O O . SER B 1 70 ? 15.170 -8.921 -12.322 1.00 25.56 94 SER B O 1
ATOM 2554 N N . ILE B 1 71 ? 14.702 -8.739 -14.523 1.00 23.88 95 ILE B N 1
ATOM 2555 C CA . ILE B 1 71 ? 13.855 -7.555 -14.373 1.00 22.61 95 ILE B CA 1
ATOM 2556 C C . ILE B 1 71 ? 12.497 -7.908 -13.759 1.00 23.82 95 ILE B C 1
ATOM 2557 O O . ILE B 1 71 ? 11.952 -7.145 -12.948 1.00 22.59 95 ILE B O 1
ATOM 2562 N N . ASP B 1 72 ? 11.914 -9.060 -14.127 1.00 20.41 96 ASP B N 1
ATOM 2563 C CA . ASP B 1 72 ? 10.490 -9.232 -13.836 1.00 23.49 96 ASP B CA 1
ATOM 2564 C C . ASP B 1 72 ? 10.069 -10.602 -13.299 1.00 26.51 96 ASP B C 1
ATOM 2565 O O . ASP B 1 72 ? 8.881 -10.938 -13.378 1.00 20.69 96 ASP B O 1
ATOM 2570 N N . SER B 1 73 ? 10.963 -11.411 -12.744 1.00 26.29 97 SER B N 1
ATOM 2571 C CA . SER B 1 73 ? 10.488 -12.698 -12.256 1.00 28.00 97 SER B CA 1
ATOM 2572 C C . SER B 1 73 ? 9.599 -12.529 -11.016 1.00 24.29 97 SER B C 1
ATOM 2573 O O . SER B 1 73 ? 9.706 -11.569 -10.257 1.00 24.61 97 SER B O 1
ATOM 2576 N N . ARG B 1 74 ? 8.638 -13.440 -10.878 1.00 26.35 98 ARG B N 1
ATOM 2577 C CA . ARG B 1 74 ? 7.831 -13.749 -9.700 1.00 24.53 98 ARG B CA 1
ATOM 2578 C C . ARG B 1 74 ? 8.537 -14.673 -8.724 1.00 22.24 98 ARG B C 1
ATOM 2579 O O . ARG B 1 74 ? 9.475 -15.410 -9.068 1.00 28.16 98 ARG B O 1
ATOM 2587 N N . ALA B 1 75 ? 8.074 -14.597 -7.479 1.00 24.57 99 ALA B N 1
ATOM 2588 C CA . ALA B 1 75 ? 8.629 -15.416 -6.412 1.00 28.65 99 ALA B CA 1
ATOM 2589 C C . ALA B 1 75 ? 8.592 -16.893 -6.775 1.00 37.18 99 ALA B C 1
ATOM 2590 O O . ALA B 1 75 ? 9.522 -17.639 -6.447 1.00 38.75 99 ALA B O 1
ATOM 2592 N N . ASP B 1 76 ? 7.527 -17.340 -7.450 1.00 38.47 100 ASP B N 1
ATOM 2593 C CA . ASP B 1 76 ? 7.376 -18.775 -7.676 1.00 38.32 100 ASP B CA 1
ATOM 2594 C C . ASP B 1 76 ? 8.230 -19.280 -8.827 1.00 41.02 100 ASP B C 1
ATOM 2595 O O . ASP B 1 76 ? 8.214 -20.483 -9.107 1.00 48.36 100 ASP B O 1
ATOM 2600 N N . ASP B 1 77 ? 8.965 -18.405 -9.501 1.00 32.21 101 ASP B N 1
ATOM 2601 C CA . ASP B 1 77 ? 10.017 -18.844 -10.403 1.00 33.31 101 ASP B CA 1
ATOM 2602 C C . ASP B 1 77 ? 11.269 -19.289 -9.657 1.00 36.90 101 ASP B C 1
ATOM 2603 O O . ASP B 1 77 ? 12.260 -19.645 -10.298 1.00 37.64 101 ASP B O 1
ATOM 2608 N N . HIS B 1 78 ? 11.272 -19.239 -8.331 1.00 36.93 102 HIS B N 1
ATOM 2609 C CA . HIS B 1 78 ? 12.489 -19.474 -7.571 1.00 39.20 102 HIS B CA 1
ATOM 2610 C C . HIS B 1 78 ? 12.214 -20.517 -6.505 1.00 42.08 102 HIS B C 1
ATOM 2611 O O . HIS B 1 78 ? 11.189 -20.459 -5.817 1.00 43.54 102 HIS B O 1
ATOM 2618 N N . GLU B 1 79 ? 13.137 -21.475 -6.383 1.00 47.41 103 GLU B N 1
ATOM 2619 C CA . GLU B 1 79 ? 12.949 -22.589 -5.461 1.00 49.77 103 GLU B CA 1
ATOM 2620 C C . GLU B 1 79 ? 12.524 -22.103 -4.085 1.00 43.96 103 GLU B C 1
ATOM 2621 O O . GLU B 1 79 ? 11.628 -22.676 -3.458 1.00 46.05 103 GLU B O 1
ATOM 2627 N N . LYS B 1 80 ? 13.129 -21.021 -3.618 1.00 45.61 104 LYS B N 1
ATOM 2628 C CA . LYS B 1 80 ? 12.909 -20.524 -2.272 1.00 44.68 104 LYS B CA 1
ATOM 2629 C C . LYS B 1 80 ? 11.956 -19.318 -2.240 1.00 42.32 104 LYS B C 1
ATOM 2630 O O . LYS B 1 80 ? 11.802 -18.676 -1.195 1.00 38.88 104 LYS B O 1
ATOM 2636 N N . ALA B 1 81 ? 11.283 -19.034 -3.351 1.00 42.70 105 ALA B N 1
ATOM 2637 C CA . ALA B 1 81 ? 10.159 -18.074 -3.438 1.00 40.61 105 ALA B CA 1
ATOM 2638 C C . ALA B 1 81 ? 10.647 -16.700 -2.962 1.00 30.75 105 ALA B C 1
ATOM 2639 O O . ALA B 1 81 ? 11.736 -16.263 -3.359 1.00 29.88 105 ALA B O 1
ATOM 2641 N N . GLU B 1 82 ? 9.869 -15.997 -2.135 1.00 37.71 106 GLU B N 1
ATOM 2642 C CA . GLU B 1 82 ? 10.260 -14.654 -1.714 1.00 35.25 106 GLU B CA 1
ATOM 2643 C C . GLU B 1 82 ? 11.570 -14.663 -0.939 1.00 42.29 106 GLU B C 1
ATOM 2644 O O . GLU B 1 82 ? 12.323 -13.682 -0.985 1.00 47.76 106 GLU B O 1
ATOM 2650 N N . LYS B 1 83 ? 11.845 -15.745 -0.202 1.00 42.58 107 LYS B N 1
ATOM 2651 C CA . LYS B 1 83 ? 13.090 -15.927 0.537 1.00 42.86 107 LYS B CA 1
ATOM 2652 C C . LYS B 1 83 ? 14.241 -16.393 -0.347 1.00 46.18 107 LYS B C 1
ATOM 2653 O O . LYS B 1 83 ? 15.259 -16.842 0.188 1.00 46.27 107 LYS B O 1
ATOM 2659 N N . ASP B 1 84 ? 14.100 -16.327 -1.670 1.00 41.30 108 ASP B N 1
ATOM 2660 C CA . ASP B 1 84 ? 15.198 -16.836 -2.477 1.00 38.87 108 ASP B CA 1
ATOM 2661 C C . ASP B 1 84 ? 16.209 -15.731 -2.745 1.00 45.97 108 ASP B C 1
ATOM 2662 O O . ASP B 1 84 ? 15.825 -14.580 -2.958 1.00 48.45 108 ASP B O 1
ATOM 2667 N N . PRO B 1 85 ? 17.505 -16.054 -2.732 1.00 48.87 109 PRO B N 1
ATOM 2668 C CA . PRO B 1 85 ? 18.529 -15.016 -2.929 1.00 51.12 109 PRO B CA 1
ATOM 2669 C C . PRO B 1 85 ? 18.721 -14.581 -4.373 1.00 52.70 109 PRO B C 1
ATOM 2670 O O . PRO B 1 85 ? 19.402 -13.572 -4.603 1.00 46.17 109 PRO B O 1
ATOM 2674 N N . ALA B 1 86 ? 18.165 -15.301 -5.349 1.00 46.64 110 ALA B N 1
ATOM 2675 C CA . ALA B 1 86 ? 18.249 -14.903 -6.750 1.00 44.07 110 ALA B CA 1
ATOM 2676 C C . ALA B 1 86 ? 16.979 -14.212 -7.237 1.00 35.93 110 ALA B C 1
ATOM 2677 O O . ALA B 1 86 ? 16.814 -14.001 -8.445 1.00 39.03 110 ALA B O 1
ATOM 2679 N N . PHE B 1 87 ? 16.085 -13.865 -6.321 1.00 37.80 111 PHE B N 1
ATOM 2680 C CA . PHE B 1 87 ? 14.821 -13.189 -6.608 1.00 33.53 111 PHE B CA 1
ATOM 2681 C C . PHE B 1 87 ? 15.089 -11.686 -6.652 1.00 32.34 111 PHE B C 1
ATOM 2682 O O . PHE B 1 87 ? 15.155 -11.037 -5.608 1.00 29.22 111 PHE B O 1
ATOM 2690 N N . PHE B 1 88 ? 15.254 -11.129 -7.856 1.00 27.77 112 PHE B N 1
ATOM 2691 C CA . PHE B 1 88 ? 15.497 -9.697 -8.031 1.00 28.72 112 PHE B CA 1
ATOM 2692 C C . PHE B 1 88 ? 14.364 -9.049 -8.833 1.00 29.11 112 PHE B C 1
ATOM 2693 O O . PHE B 1 88 ? 13.311 -9.644 -9.057 1.00 26.58 112 PHE B O 1
ATOM 2701 N N . GLY B 1 89 ? 14.574 -7.798 -9.233 1.00 27.31 113 GLY B N 1
ATOM 2702 C CA . GLY B 1 89 ? 13.662 -7.143 -10.156 1.00 27.70 113 GLY B CA 1
ATOM 2703 C C . GLY B 1 89 ? 12.426 -6.533 -9.515 1.00 22.56 113 GLY B C 1
ATOM 2704 O O . GLY B 1 89 ? 12.301 -6.363 -8.296 1.00 22.35 113 GLY B O 1
ATOM 2705 N N . PHE B 1 90 ? 11.486 -6.177 -10.397 1.00 22.83 114 PHE B N 1
ATOM 2706 C CA . PHE B 1 90 ? 10.290 -5.466 -9.971 1.00 19.60 114 PHE B CA 1
ATOM 2707 C C . PHE B 1 90 ? 9.582 -6.164 -8.820 1.00 21.31 114 PHE B C 1
ATOM 2708 O O . PHE B 1 90 ? 9.103 -5.510 -7.886 1.00 17.09 114 PHE B O 1
ATOM 2716 N N . HIS B 1 91 ? 9.450 -7.488 -8.887 1.00 20.64 115 HIS B N 1
ATOM 2717 C CA . HIS B 1 91 ? 8.599 -8.152 -7.913 1.00 20.55 115 HIS B CA 1
ATOM 2718 C C . HIS B 1 91 ? 9.313 -8.473 -6.607 1.00 20.61 115 HIS B C 1
ATOM 2719 O O . HIS B 1 91 ? 8.642 -8.647 -5.582 1.00 22.53 115 HIS B O 1
ATOM 2726 N N . ARG B 1 92 ? 10.645 -8.518 -6.606 1.00 22.11 116 ARG B N 1
ATOM 2727 C CA . ARG B 1 92 ? 11.357 -8.527 -5.329 1.00 24.00 116 ARG B CA 1
ATOM 2728 C C . ARG B 1 92 ? 11.107 -7.225 -4.578 1.00 24.65 116 ARG B C 1
ATOM 2729 O O . ARG B 1 92 ? 10.819 -7.236 -3.377 1.00 27.15 116 ARG B O 1
ATOM 2737 N N . ILE B 1 93 ? 11.155 -6.094 -5.286 1.00 23.07 117 ILE B N 1
ATOM 2738 C CA . ILE B 1 93 ? 10.857 -4.814 -4.651 1.00 24.43 117 ILE B CA 1
ATOM 2739 C C . ILE B 1 93 ? 9.390 -4.745 -4.240 1.00 22.38 117 ILE B C 1
ATOM 2740 O O . ILE B 1 93 ? 9.058 -4.269 -3.147 1.00 21.72 117 ILE B O 1
ATOM 2745 N N . GLU B 1 94 ? 8.487 -5.236 -5.102 1.00 23.74 118 GLU B N 1
ATOM 2746 C CA . GLU B 1 94 ? 7.056 -5.245 -4.787 1.00 21.97 118 GLU B CA 1
ATOM 2747 C C . GLU B 1 94 ? 6.778 -5.922 -3.454 1.00 22.64 118 GLU B C 1
ATOM 2748 O O . GLU B 1 94 ? 5.937 -5.463 -2.669 1.00 23.56 118 GLU B O 1
ATOM 2754 N N . TYR B 1 95 ? 7.438 -7.054 -3.210 1.00 24.42 119 TYR B N 1
ATOM 2755 C CA . TYR B 1 95 ? 7.268 -7.764 -1.947 1.00 27.44 119 TYR B CA 1
ATOM 2756 C C . TYR B 1 95 ? 7.639 -6.874 -0.769 1.00 27.36 119 TYR B C 1
ATOM 2757 O O . TYR B 1 95 ? 6.852 -6.698 0.170 1.00 32.22 119 TYR B O 1
ATOM 2766 N N . GLY B 1 96 ? 8.837 -6.289 -0.814 1.00 30.22 120 GLY B N 1
ATOM 2767 C CA . GLY B 1 96 ? 9.263 -5.416 0.269 1.00 29.85 120 GLY B CA 1
ATOM 2768 C C . GLY B 1 96 ? 8.326 -4.244 0.475 1.00 29.71 120 GLY B C 1
ATOM 2769 O O . GLY B 1 96 ? 7.854 -3.996 1.585 1.00 32.76 120 GLY B O 1
ATOM 2770 N N . LEU B 1 97 ? 8.035 -3.508 -0.598 1.00 29.98 121 LEU B N 1
ATOM 2771 C CA . LEU B 1 97 ? 7.199 -2.323 -0.468 1.00 26.42 121 LEU B CA 1
ATOM 2772 C C . LEU B 1 97 ? 5.782 -2.673 -0.022 1.00 27.93 121 LEU B C 1
ATOM 2773 O O . LEU B 1 97 ? 5.228 -2.025 0.870 1.00 29.88 121 LEU B O 1
ATOM 2778 N N . PHE B 1 98 ? 5.159 -3.669 -0.656 1.00 27.22 122 PHE B N 1
ATOM 2779 C CA . PHE B 1 98 ? 3.723 -3.879 -0.458 1.00 28.11 122 PHE B CA 1
ATOM 2780 C C . PHE B 1 98 ? 3.403 -4.876 0.651 1.00 28.72 122 PHE B C 1
ATOM 2781 O O . PHE B 1 98 ? 2.451 -4.666 1.413 1.00 34.18 122 PHE B O 1
ATOM 2789 N N . ALA B 1 99 ? 4.152 -5.968 0.730 1.00 28.29 123 ALA B N 1
ATOM 2790 C CA . ALA B 1 99 ? 3.915 -6.995 1.741 1.00 36.72 123 ALA B CA 1
ATOM 2791 C C . ALA B 1 99 ? 4.658 -6.706 3.037 1.00 38.52 123 ALA B C 1
ATOM 2792 O O . ALA B 1 99 ? 4.117 -6.920 4.127 1.00 42.55 123 ALA B O 1
ATOM 2794 N N . GLN B 1 100 ? 5.890 -6.217 2.913 1.00 33.67 124 GLN B N 1
ATOM 2795 C CA . GLN B 1 100 ? 6.781 -5.912 4.021 1.00 37.72 124 GLN B CA 1
ATOM 2796 C C . GLN B 1 100 ? 6.629 -4.475 4.510 1.00 41.77 124 GLN B C 1
ATOM 2797 O O . GLN B 1 100 ? 6.989 -4.174 5.652 1.00 45.44 124 GLN B O 1
ATOM 2803 N N . ASN B 1 101 ? 6.122 -3.588 3.655 1.00 38.05 125 ASN B N 1
ATOM 2804 C CA . ASN B 1 101 ? 5.975 -2.157 3.944 1.00 36.73 125 ASN B CA 1
ATOM 2805 C C . ASN B 1 101 ? 7.310 -1.542 4.368 1.00 36.75 125 ASN B C 1
ATOM 2806 O O . ASN B 1 101 ? 7.378 -0.696 5.262 1.00 45.92 125 ASN B O 1
ATOM 2811 N N . SER B 1 102 ? 8.382 -1.952 3.693 1.00 37.50 126 SER B N 1
ATOM 2812 C CA . SER B 1 102 ? 9.731 -1.523 4.028 1.00 38.56 126 SER B CA 1
ATOM 2813 C C . SER B 1 102 ? 10.616 -1.539 2.794 1.00 39.12 126 SER B C 1
ATOM 2814 O O . SER B 1 102 ? 10.472 -2.414 1.936 1.00 37.05 126 SER B O 1
ATOM 2817 N N . ALA B 1 103 ? 11.545 -0.582 2.724 1.00 32.39 127 ALA B N 1
ATOM 2818 C CA . ALA B 1 103 ? 12.596 -0.592 1.715 1.00 34.87 127 ALA B CA 1
ATOM 2819 C C . ALA B 1 103 ? 13.861 -1.310 2.184 1.00 33.63 127 ALA B C 1
ATOM 2820 O O . ALA B 1 103 ? 14.860 -1.319 1.454 1.00 36.11 127 ALA B O 1
ATOM 2822 N N . LYS B 1 104 ? 13.838 -1.930 3.365 1.00 41.43 128 LYS B N 1
ATOM 2823 C CA . LYS B 1 104 ? 15.029 -2.595 3.887 1.00 42.28 128 LYS B CA 1
ATOM 2824 C C . LYS B 1 104 ? 15.670 -3.516 2.853 1.00 41.45 128 LYS B C 1
ATOM 2825 O O . LYS B 1 104 ? 15.003 -4.354 2.241 1.00 43.83 128 LYS B O 1
ATOM 2831 N N . GLY B 1 105 ? 16.976 -3.350 2.667 1.00 41.23 129 GLY B N 1
ATOM 2832 C CA . GLY B 1 105 ? 17.737 -4.230 1.804 1.00 38.66 129 GLY B CA 1
ATOM 2833 C C . GLY B 1 105 ? 17.418 -4.133 0.332 1.00 41.21 129 GLY B C 1
ATOM 2834 O O . GLY B 1 105 ? 17.814 -5.016 -0.431 1.00 35.74 129 GLY B O 1
ATOM 2835 N N . LEU B 1 106 ? 16.723 -3.076 -0.098 1.00 42.43 130 LEU B N 1
ATOM 2836 C CA . LEU B 1 106 ? 16.284 -2.958 -1.483 1.00 37.78 130 LEU B CA 1
ATOM 2837 C C . LEU B 1 106 ? 17.201 -2.096 -2.346 1.00 33.84 130 LEU B C 1
ATOM 2838 O O . LEU B 1 106 ? 17.093 -2.146 -3.575 1.00 34.61 130 LEU B O 1
ATOM 2843 N N . ALA B 1 107 ? 18.104 -1.315 -1.752 1.00 38.56 131 ALA B N 1
ATOM 2844 C CA . ALA B 1 107 ? 18.982 -0.484 -2.575 1.00 34.73 131 ALA B CA 1
ATOM 2845 C C . ALA B 1 107 ? 19.762 -1.305 -3.594 1.00 30.92 131 ALA B C 1
ATOM 2846 O O . ALA B 1 107 ? 19.794 -0.918 -4.776 1.00 31.76 131 ALA B O 1
ATOM 2848 N N . PRO B 1 108 ? 20.397 -2.422 -3.235 1.00 33.93 132 PRO B N 1
ATOM 2849 C CA . PRO B 1 108 ? 21.073 -3.215 -4.272 1.00 32.29 132 PRO B CA 1
ATOM 2850 C C . PRO B 1 108 ? 20.099 -3.780 -5.295 1.00 27.27 132 PRO B C 1
ATOM 2851 O O . PRO B 1 108 ? 20.436 -3.866 -6.485 1.00 28.23 132 PRO B O 1
ATOM 2855 N N . VAL B 1 109 ? 18.897 -4.170 -4.858 1.00 30.80 133 VAL B N 1
ATOM 2856 C CA . VAL B 1 109 ? 17.871 -4.611 -5.805 1.00 30.58 133 VAL B CA 1
ATOM 2857 C C . VAL B 1 109 ? 17.475 -3.452 -6.710 1.00 27.60 133 VAL B C 1
ATOM 2858 O O . VAL B 1 109 ? 17.369 -3.606 -7.932 1.00 30.58 133 VAL B O 1
ATOM 2862 N N . ALA B 1 110 ? 17.294 -2.262 -6.129 1.00 28.26 134 ALA B N 1
ATOM 2863 C CA . ALA B 1 110 ? 16.964 -1.090 -6.940 1.00 25.93 134 ALA B CA 1
ATOM 2864 C C . ALA B 1 110 ? 18.063 -0.783 -7.949 1.00 29.91 134 ALA B C 1
ATOM 2865 O O . ALA B 1 110 ? 17.779 -0.511 -9.122 1.00 29.85 134 ALA B O 1
ATOM 2867 N N . ASP B 1 111 ? 19.330 -0.833 -7.521 1.00 31.56 135 ASP B N 1
ATOM 2868 C CA . ASP B 1 111 ? 20.432 -0.554 -8.438 1.00 29.53 135 ASP B CA 1
ATOM 2869 C C . ASP B 1 111 ? 20.483 -1.570 -9.569 1.00 26.74 135 ASP B C 1
ATOM 2870 O O . ASP B 1 111 ? 20.639 -1.205 -10.740 1.00 27.74 135 ASP B O 1
ATOM 2875 N N . LYS B 1 112 ? 20.388 -2.860 -9.228 1.00 27.38 136 LYS B N 1
ATOM 2876 C CA . LYS B 1 112 ? 20.418 -3.906 -10.244 1.00 27.57 136 LYS B CA 1
ATOM 2877 C C . LYS B 1 112 ? 19.295 -3.716 -11.262 1.00 27.78 136 LYS B C 1
ATOM 2878 O O . LYS B 1 112 ? 19.520 -3.798 -12.478 1.00 27.20 136 LYS B O 1
ATOM 2884 N N . LEU B 1 113 ? 18.074 -3.447 -10.777 1.00 29.21 137 LEU B N 1
ATOM 2885 C CA . LEU B 1 113 ? 16.944 -3.200 -11.676 1.00 24.34 137 LEU B CA 1
ATOM 2886 C C . LEU B 1 113 ? 17.236 -2.037 -12.613 1.00 25.18 137 LEU B C 1
ATOM 2887 O O . LEU B 1 113 ? 17.074 -2.150 -13.835 1.00 22.01 137 LEU B O 1
ATOM 2892 N N A MET B 1 114 ? 17.691 -0.909 -12.062 0.05 26.52 138 MET B N 1
ATOM 2893 N N B MET B 1 114 ? 17.683 -0.903 -12.056 0.95 26.61 138 MET B N 1
ATOM 2894 C CA A MET B 1 114 ? 18.040 0.231 -12.906 0.05 26.07 138 MET B CA 1
ATOM 2895 C CA B MET B 1 114 ? 18.055 0.226 -12.900 0.95 26.07 138 MET B CA 1
ATOM 2896 C C A MET B 1 114 ? 19.088 -0.153 -13.945 0.05 25.48 138 MET B C 1
ATOM 2897 C C B MET B 1 114 ? 19.058 -0.200 -13.957 0.95 25.42 138 MET B C 1
ATOM 2898 O O A MET B 1 114 ? 18.980 0.228 -15.116 0.05 24.92 138 MET B O 1
ATOM 2899 O O B MET B 1 114 ? 18.917 0.136 -15.139 0.95 24.83 138 MET B O 1
ATOM 2908 N N . ALA B 1 115 ? 20.110 -0.909 -13.536 1.00 24.98 139 ALA B N 1
ATOM 2909 C CA . ALA B 1 115 ? 21.137 -1.342 -14.480 1.00 27.56 139 ALA B CA 1
ATOM 2910 C C . ALA B 1 115 ? 20.549 -2.244 -15.556 1.00 26.30 139 ALA B C 1
ATOM 2911 O O . ALA B 1 115 ? 20.823 -2.070 -16.752 1.00 25.16 139 ALA B O 1
ATOM 2913 N N . ASP B 1 116 ? 19.749 -3.231 -15.141 1.00 27.42 140 ASP B N 1
ATOM 2914 C CA . ASP B 1 116 ? 19.158 -4.171 -16.095 1.00 27.51 140 ASP B CA 1
ATOM 2915 C C . ASP B 1 116 ? 18.276 -3.456 -17.111 1.00 26.70 140 ASP B C 1
ATOM 2916 O O . ASP B 1 116 ? 18.301 -3.783 -18.306 1.00 25.42 140 ASP B O 1
ATOM 2921 N N . VAL B 1 117 ? 17.480 -2.482 -16.654 1.00 26.83 141 VAL B N 1
ATOM 2922 C CA . VAL B 1 117 ? 16.630 -1.723 -17.567 1.00 16.32 141 VAL B CA 1
ATOM 2923 C C . VAL B 1 117 ? 17.478 -0.946 -18.561 1.00 24.78 141 VAL B C 1
ATOM 2924 O O . VAL B 1 117 ? 17.217 -0.955 -19.770 1.00 24.80 141 VAL B O 1
ATOM 2928 N N . LEU B 1 118 ? 18.505 -0.247 -18.074 1.00 24.80 142 LEU B N 1
ATOM 2929 C CA . LEU B 1 118 ? 19.433 0.387 -19.008 1.00 22.17 142 LEU B CA 1
ATOM 2930 C C . LEU B 1 118 ? 19.999 -0.630 -19.993 1.00 20.01 142 LEU B C 1
ATOM 2931 O O . LEU B 1 118 ? 20.078 -0.365 -21.199 1.00 26.52 142 LEU B O 1
ATOM 2936 N N . GLU B 1 119 ? 20.381 -1.809 -19.500 1.00 27.06 143 GLU B N 1
ATOM 2937 C CA . GLU B 1 119 ? 20.954 -2.826 -20.382 1.00 31.41 143 GLU B CA 1
ATOM 2938 C C . GLU B 1 119 ? 19.913 -3.378 -21.360 1.00 30.41 143 GLU B C 1
ATOM 2939 O O . GLU B 1 119 ? 20.222 -3.645 -22.530 1.00 28.29 143 GLU B O 1
ATOM 2945 N N . LEU B 1 120 ? 18.667 -3.541 -20.911 1.00 31.68 144 LEU B N 1
ATOM 2946 C CA . LEU B 1 120 ? 17.608 -3.908 -21.845 1.00 26.61 144 LEU B CA 1
ATOM 2947 C C . LEU B 1 120 ? 17.466 -2.872 -22.956 1.00 24.92 144 LEU B C 1
ATOM 2948 O O . LEU B 1 120 ? 17.377 -3.220 -24.139 1.00 27.32 144 LEU B O 1
ATOM 2953 N N . GLN B 1 121 ? 17.427 -1.583 -22.599 1.00 26.28 145 GLN B N 1
ATOM 2954 C CA . GLN B 1 121 ? 17.334 -0.556 -23.630 1.00 23.45 145 GLN B CA 1
ATOM 2955 C C . GLN B 1 121 ? 18.506 -0.655 -24.599 1.00 31.31 145 GLN B C 1
ATOM 2956 O O . GLN B 1 121 ? 18.341 -0.509 -25.815 1.00 31.83 145 GLN B O 1
ATOM 2962 N N . LYS B 1 122 ? 19.698 -0.915 -24.072 1.00 29.14 146 LYS B N 1
ATOM 2963 C CA . LYS B 1 122 ? 20.880 -1.033 -24.915 1.00 37.16 146 LYS B CA 1
ATOM 2964 C C . LYS B 1 122 ? 20.721 -2.181 -25.909 1.00 34.41 146 LYS B C 1
ATOM 2965 O O . LYS B 1 122 ? 20.832 -1.993 -27.126 1.00 38.68 146 LYS B O 1
ATOM 2971 N N . ARG B 1 123 ? 20.426 -3.379 -25.395 1.00 37.70 147 ARG B N 1
ATOM 2972 C CA . ARG B 1 123 ? 20.327 -4.562 -26.251 1.00 37.33 147 ARG B CA 1
ATOM 2973 C C . ARG B 1 123 ? 19.275 -4.398 -27.343 1.00 41.13 147 ARG B C 1
ATOM 2974 O O . ARG B 1 123 ? 19.488 -4.828 -28.482 1.00 42.03 147 ARG B O 1
ATOM 2982 N N . ILE B 1 124 ? 18.129 -3.791 -27.022 1.00 35.07 148 ILE B N 1
ATOM 2983 C CA . ILE B 1 124 ? 17.048 -3.698 -28.002 1.00 36.76 148 ILE B CA 1
ATOM 2984 C C . ILE B 1 124 ? 17.343 -2.651 -29.066 1.00 42.10 148 ILE B C 1
ATOM 2985 O O . ILE B 1 124 ? 16.805 -2.721 -30.181 1.00 40.79 148 ILE B O 1
ATOM 2990 N N . ARG B 1 125 ? 18.166 -1.655 -28.749 1.00 40.99 149 ARG B N 1
ATOM 2991 C CA . ARG B 1 125 ? 18.448 -0.607 -29.724 1.00 47.13 149 ARG B CA 1
ATOM 2992 C C . ARG B 1 125 ? 19.053 -1.166 -31.005 1.00 45.80 149 ARG B C 1
ATOM 2993 O O . ARG B 1 125 ? 18.983 -0.513 -32.053 1.00 48.45 149 ARG B O 1
ATOM 3001 N N . GLY B 1 126 ? 19.624 -2.361 -30.951 1.00 40.91 150 GLY B N 1
ATOM 3002 C CA . GLY B 1 126 ? 20.256 -2.933 -32.120 1.00 48.32 150 GLY B CA 1
ATOM 3003 C C . GLY B 1 126 ? 19.497 -4.073 -32.769 1.00 47.62 150 GLY B C 1
ATOM 3004 O O . GLY B 1 126 ? 19.938 -4.602 -33.793 1.00 48.02 150 GLY B O 1
ATOM 3005 N N . LEU B 1 127 ? 18.361 -4.466 -32.198 1.00 44.14 151 LEU B N 1
ATOM 3006 C CA . LEU B 1 127 ? 17.632 -5.603 -32.736 1.00 37.91 151 LEU B CA 1
ATOM 3007 C C . LEU B 1 127 ? 16.995 -5.261 -34.076 1.00 34.48 151 LEU B C 1
ATOM 3008 O O . LEU B 1 127 ? 16.568 -4.131 -34.319 1.00 37.38 151 LEU B O 1
ATOM 3013 N N . THR B 1 128 ? 16.928 -6.264 -34.947 1.00 40.45 152 THR B N 1
ATOM 3014 C CA . THR B 1 128 ? 16.103 -6.210 -36.147 1.00 39.39 152 THR B CA 1
ATOM 3015 C C . THR B 1 128 ? 14.759 -6.844 -35.811 1.00 39.07 152 THR B C 1
ATOM 3016 O O . THR B 1 128 ? 14.719 -7.964 -35.298 1.00 43.74 152 THR B O 1
ATOM 3020 N N . PHE B 1 129 ? 13.662 -6.142 -36.091 1.00 28.87 153 PHE B N 1
ATOM 3021 C CA . PHE B 1 129 ? 12.376 -6.680 -35.660 1.00 26.48 153 PHE B CA 1
ATOM 3022 C C . PHE B 1 129 ? 11.724 -7.442 -36.808 1.00 27.62 153 PHE B C 1
ATOM 3023 O O . PHE B 1 129 ? 11.141 -6.818 -37.706 1.00 26.17 153 PHE B O 1
ATOM 3031 N N . PRO B 1 130 ? 11.780 -8.770 -36.834 1.00 22.66 154 PRO B N 1
ATOM 3032 C CA . PRO B 1 130 ? 11.038 -9.519 -37.857 1.00 24.60 154 PRO B CA 1
ATOM 3033 C C . PRO B 1 130 ? 9.541 -9.338 -37.679 1.00 18.82 154 PRO B C 1
ATOM 3034 O O . PRO B 1 130 ? 9.008 -9.527 -36.575 1.00 20.50 154 PRO B O 1
ATOM 3038 N N . PRO B 1 131 ? 8.824 -8.950 -38.733 1.00 18.01 155 PRO B N 1
ATOM 3039 C CA . PRO B 1 131 ? 7.383 -8.708 -38.575 1.00 18.85 155 PRO B CA 1
ATOM 3040 C C . PRO B 1 131 ? 6.626 -9.929 -38.097 1.00 17.30 155 PRO B C 1
ATOM 3041 O O . PRO B 1 131 ? 5.650 -9.792 -37.353 1.00 15.98 155 PRO B O 1
ATOM 3045 N N . GLU B 1 132 ? 7.060 -11.135 -38.471 1.00 17.66 156 GLU B N 1
ATOM 3046 C CA . GLU B 1 132 ? 6.340 -12.300 -37.971 1.00 19.81 156 GLU B CA 1
ATOM 3047 C C . GLU B 1 132 ? 6.545 -12.468 -36.469 1.00 15.98 156 GLU B C 1
ATOM 3048 O O . GLU B 1 132 ? 5.666 -13.009 -35.783 1.00 14.31 156 GLU B O 1
ATOM 3054 N N . LYS B 1 133 ? 7.690 -12.010 -35.931 1.00 15.64 157 LYS B N 1
ATOM 3055 C CA . LYS B 1 133 ? 7.882 -12.065 -34.488 1.00 16.56 157 LYS B CA 1
ATOM 3056 C C . LYS B 1 133 ? 7.064 -11.007 -33.774 1.00 20.27 157 LYS B C 1
ATOM 3057 O O . LYS B 1 133 ? 6.534 -11.270 -32.687 1.00 16.77 157 LYS B O 1
ATOM 3063 N N . VAL B 1 134 ? 6.963 -9.809 -34.367 1.00 16.12 158 VAL B N 1
ATOM 3064 C CA . VAL B 1 134 ? 6.158 -8.746 -33.781 1.00 17.55 158 VAL B CA 1
ATOM 3065 C C . VAL B 1 134 ? 4.710 -9.186 -33.684 1.00 15.59 158 VAL B C 1
ATOM 3066 O O . VAL B 1 134 ? 4.091 -9.097 -32.620 1.00 14.48 158 VAL B O 1
ATOM 3070 N N . VAL B 1 135 ? 4.141 -9.656 -34.797 1.00 13.72 159 VAL B N 1
ATOM 3071 C CA . VAL B 1 135 ? 2.721 -10.001 -34.793 1.00 11.05 159 VAL B CA 1
ATOM 3072 C C . VAL B 1 135 ? 2.493 -11.287 -34.013 1.00 13.67 159 VAL B C 1
ATOM 3073 O O . VAL B 1 135 ? 1.558 -11.383 -33.211 1.00 14.25 159 VAL B O 1
ATOM 3077 N N . GLY B 1 136 ? 3.317 -12.314 -34.267 1.00 13.55 160 GLY B N 1
ATOM 3078 C CA . GLY B 1 136 ? 3.145 -13.567 -33.550 1.00 13.87 160 GLY B CA 1
ATOM 3079 C C . GLY B 1 136 ? 3.397 -13.423 -32.061 1.00 15.97 160 GLY B C 1
ATOM 3080 O O . GLY B 1 136 ? 2.706 -14.043 -31.236 1.00 13.94 160 GLY B O 1
ATOM 3081 N N . GLY B 1 137 ? 4.388 -12.603 -31.695 1.00 14.17 161 GLY B N 1
ATOM 3082 C CA . GLY B 1 137 ? 4.644 -12.360 -30.286 1.00 14.57 161 GLY B CA 1
ATOM 3083 C C . GLY B 1 137 ? 3.463 -11.709 -29.587 1.00 16.21 161 GLY B C 1
ATOM 3084 O O . GLY B 1 137 ? 3.198 -11.981 -28.415 1.00 15.26 161 GLY B O 1
ATOM 3085 N N . ALA B 1 138 ? 2.742 -10.838 -30.291 1.00 14.86 162 ALA B N 1
ATOM 3086 C CA . ALA B 1 138 ? 1.566 -10.225 -29.687 1.00 14.49 162 ALA B CA 1
ATOM 3087 C C . ALA B 1 138 ? 0.459 -11.255 -29.477 1.00 14.02 162 ALA B C 1
ATOM 3088 O O . ALA B 1 138 ? -0.235 -11.229 -28.458 1.00 13.45 162 ALA B O 1
ATOM 3090 N N . ALA B 1 139 ? 0.257 -12.149 -30.442 1.00 13.04 163 ALA B N 1
ATOM 3091 C CA . ALA B 1 139 ? -0.736 -13.198 -30.249 1.00 14.49 163 ALA B CA 1
ATOM 3092 C C . ALA B 1 139 ? -0.391 -14.036 -29.024 1.00 11.87 163 ALA B C 1
ATOM 3093 O O . ALA B 1 139 ? -1.267 -14.365 -28.218 1.00 14.50 163 ALA B O 1
ATOM 3095 N N . VAL B 1 140 ? 0.890 -14.367 -28.852 1.00 11.98 164 VAL B N 1
ATOM 3096 C CA . VAL B 1 140 ? 1.290 -15.187 -27.717 1.00 12.04 164 VAL B CA 1
ATOM 3097 C C . VAL B 1 140 ? 1.097 -14.429 -26.410 1.00 12.53 164 VAL B C 1
ATOM 3098 O O . VAL B 1 140 ? 0.660 -15.010 -25.412 1.00 12.78 164 VAL B O 1
ATOM 3102 N N . LEU B 1 141 ? 1.434 -13.132 -26.380 1.00 11.64 165 LEU B N 1
ATOM 3103 C CA . LEU B 1 141 ? 1.197 -12.327 -25.181 1.00 11.62 165 LEU B CA 1
ATOM 3104 C C . LEU B 1 141 ? -0.272 -12.357 -24.769 1.00 11.52 165 LEU B C 1
ATOM 3105 O O . LEU B 1 141 ? -0.587 -12.466 -23.585 1.00 14.09 165 LEU B O 1
ATOM 3110 N N . MET B 1 142 ? -1.183 -12.183 -25.726 1.00 10.53 166 MET B N 1
ATOM 3111 C CA . MET B 1 142 ? -2.617 -12.256 -25.415 1.00 10.10 166 MET B CA 1
ATOM 3112 C C . MET B 1 142 ? -2.962 -13.578 -24.730 1.00 11.33 166 MET B C 1
ATOM 3113 O O . MET B 1 142 ? -3.641 -13.598 -23.699 1.00 10.43 166 MET B O 1
ATOM 3118 N N . GLU B 1 143 ? -2.485 -14.699 -25.278 1.00 11.91 167 GLU B N 1
ATOM 3119 C CA . GLU B 1 143 ? -2.784 -15.989 -24.656 1.00 13.37 167 GLU B CA 1
ATOM 3120 C C . GLU B 1 143 ? -2.168 -16.082 -23.264 1.00 15.60 167 GLU B C 1
ATOM 3121 O O . GLU B 1 143 ? -2.773 -16.653 -22.343 1.00 13.78 167 GLU B O 1
ATOM 3127 N N . GLU B 1 144 ? -0.952 -15.538 -23.094 1.00 12.14 168 GLU B N 1
ATOM 3128 C CA . GLU B 1 144 ? -0.308 -15.562 -21.787 1.00 12.94 168 GLU B CA 1
ATOM 3129 C C . GLU B 1 144 ? -1.111 -14.797 -20.743 1.00 18.13 168 GLU B C 1
ATOM 3130 O O . GLU B 1 144 ? -1.261 -15.270 -19.609 1.00 15.65 168 GLU B O 1
ATOM 3136 N N . VAL B 1 145 ? -1.620 -13.607 -21.090 1.00 12.02 169 VAL B N 1
ATOM 3137 C CA . VAL B 1 145 ? -2.505 -12.893 -20.168 1.00 1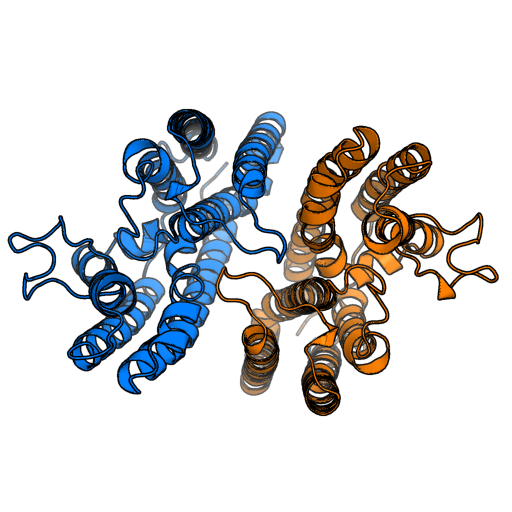4.23 169 VAL B CA 1
ATOM 3138 C C . VAL B 1 145 ? -3.723 -13.751 -19.826 1.00 18.63 169 VAL B C 1
ATOM 3139 O O . VAL B 1 145 ? -4.044 -13.968 -18.651 1.00 16.28 169 VAL B O 1
ATOM 3143 N N . ALA B 1 146 ? -4.426 -14.249 -20.847 1.00 14.86 170 ALA B N 1
ATOM 3144 C CA . ALA B 1 146 ? -5.669 -14.985 -20.589 1.00 14.50 170 ALA B CA 1
ATOM 3145 C C . ALA B 1 146 ? -5.418 -16.262 -19.801 1.00 17.26 170 ALA B C 1
ATOM 3146 O O . ALA B 1 146 ? -6.207 -16.619 -18.914 1.00 15.89 170 ALA B O 1
ATOM 3148 N N . ALA B 1 147 ? -4.347 -16.987 -20.129 1.00 13.01 171 ALA B N 1
ATOM 3149 C CA . ALA B 1 147 ? -4.192 -18.352 -19.651 1.00 13.83 171 ALA B CA 1
ATOM 3150 C C . ALA B 1 147 ? -3.189 -18.507 -18.519 1.00 20.40 171 ALA B C 1
ATOM 3151 O O . ALA B 1 147 ? -3.219 -19.539 -17.842 1.00 16.98 171 ALA B O 1
ATOM 3153 N N . THR B 1 148 ? -2.287 -17.536 -18.300 1.00 15.94 172 THR B N 1
ATOM 3154 C CA . THR B 1 148 ? -1.297 -17.680 -17.236 1.00 15.33 172 THR B CA 1
ATOM 3155 C C . THR B 1 148 ? -1.282 -16.558 -16.200 1.00 17.12 172 THR B C 1
ATOM 3156 O O . THR B 1 148 ? -0.709 -16.762 -15.121 1.00 18.08 172 THR B O 1
ATOM 3160 N N . LYS B 1 149 ? -1.878 -15.394 -16.482 1.00 14.29 173 LYS B N 1
ATOM 3161 C CA . LYS B 1 149 ? -1.819 -14.252 -15.570 1.00 14.16 173 LYS B CA 1
ATOM 3162 C C . LYS B 1 149 ? -3.189 -13.912 -15.000 1.00 13.51 173 LYS B C 1
ATOM 3163 O O . LYS B 1 149 ? -3.302 -12.972 -14.204 1.00 15.49 173 LYS B O 1
ATOM 3169 N N . ILE B 1 150 ? -4.217 -14.680 -15.372 1.00 14.45 174 ILE B N 1
ATOM 3170 C CA . ILE B 1 150 ? -5.620 -14.324 -15.145 1.00 16.33 174 ILE B CA 1
ATOM 3171 C C . ILE B 1 150 ? -6.046 -14.450 -13.689 1.00 15.34 174 ILE B C 1
ATOM 3172 O O . ILE B 1 150 ? -7.081 -13.895 -13.302 1.00 17.62 174 ILE B O 1
ATOM 3177 N N . SER B 1 151 ? -5.309 -15.192 -12.868 1.00 17.63 175 SER B N 1
ATOM 3178 C CA . SER B 1 151 ? -5.620 -15.258 -11.447 1.00 18.96 175 SER B CA 1
ATOM 3179 C C . SER B 1 151 ? -4.798 -14.272 -10.635 1.00 21.27 175 SER B C 1
ATOM 3180 O O . SER B 1 151 ? -4.781 -14.359 -9.407 1.00 19.53 175 SER B O 1
ATOM 3183 N N . GLY B 1 152 ? -4.135 -13.323 -11.292 1.00 17.09 176 GLY B N 1
ATOM 3184 C CA . GLY B 1 152 ? -3.363 -12.331 -10.577 1.00 15.44 176 GLY B CA 1
ATOM 3185 C C . GLY B 1 152 ? -1.967 -12.774 -10.238 1.00 16.94 176 GLY B C 1
ATOM 3186 O O . GLY B 1 152 ? -1.411 -12.301 -9.244 1.00 19.12 176 GLY B O 1
ATOM 3187 N N . GLU B 1 153 ? -1.395 -13.691 -11.033 1.00 16.19 177 GLU B N 1
ATOM 3188 C CA . GLU B 1 153 ? -0.051 -14.207 -10.807 1.00 16.11 177 GLU B CA 1
ATOM 3189 C C . GLU B 1 153 ? 1.002 -13.105 -10.800 1.00 17.92 177 GLU B C 1
ATOM 3190 O O . GLU B 1 153 ? 1.996 -13.203 -10.073 1.00 20.16 177 GLU B O 1
ATOM 3196 N N . GLU B 1 154 ? 0.825 -12.057 -11.614 1.00 17.49 178 GLU B N 1
ATOM 3197 C CA . GLU B 1 154 ? 1.939 -11.144 -11.859 1.00 18.96 178 GLU B CA 1
ATOM 3198 C C . GLU B 1 154 ? 2.281 -10.325 -10.623 1.00 23.23 178 GLU B C 1
ATOM 3199 O O . GLU B 1 154 ? 3.463 -10.184 -10.269 1.00 20.71 178 GLU B O 1
ATOM 3205 N N . ASP B 1 155 ? 1.273 -9.746 -9.976 1.00 18.11 179 ASP B N 1
ATOM 3206 C CA . ASP B 1 155 ? 1.474 -8.774 -8.893 1.00 21.33 179 ASP B CA 1
ATOM 3207 C C . ASP B 1 155 ? 0.830 -9.316 -7.621 1.00 16.91 179 ASP B C 1
ATOM 3208 O O . ASP B 1 155 ? -0.235 -8.862 -7.197 1.00 21.04 179 ASP B O 1
ATOM 3213 N N . ARG B 1 156 ? 1.492 -10.296 -7.002 1.00 18.71 180 ARG B N 1
ATOM 3214 C CA . ARG B 1 156 ? 0.873 -10.996 -5.882 1.00 22.41 180 ARG B CA 1
ATOM 3215 C C . ARG B 1 156 ? 0.789 -10.171 -4.612 1.00 25.32 180 ARG B C 1
ATOM 3216 O O . ARG B 1 156 ? 0.068 -10.579 -3.698 1.00 25.16 180 ARG B O 1
ATOM 3224 N N . TYR B 1 157 ? 1.501 -9.050 -4.512 1.00 24.60 181 TYR B N 1
ATOM 3225 C CA . TYR B 1 157 ? 1.465 -8.233 -3.303 1.00 22.60 181 TYR B CA 1
ATOM 3226 C C . TYR B 1 157 ? 0.715 -6.928 -3.480 1.00 23.03 181 TYR B C 1
ATOM 3227 O O . TYR B 1 157 ? -0.079 -6.567 -2.611 1.00 23.85 181 TYR B O 1
ATOM 3236 N N . SER B 1 158 ? 0.911 -6.236 -4.603 1.00 20.73 182 SER B N 1
ATOM 3237 C CA . SER B 1 158 ? 0.204 -4.992 -4.875 1.00 22.49 182 SER B CA 1
ATOM 3238 C C . SER B 1 158 ? -1.125 -5.207 -5.586 1.00 19.96 182 SER B C 1
ATOM 3239 O O . SER B 1 158 ? -2.004 -4.339 -5.509 1.00 23.33 182 SER B O 1
ATOM 3242 N N . HIS B 1 159 ? -1.277 -6.329 -6.297 1.00 19.71 183 HIS B N 1
ATOM 3243 C CA . HIS B 1 159 ? -2.489 -6.626 -7.062 1.00 18.98 183 HIS B CA 1
ATOM 3244 C C . HIS B 1 159 ? -2.823 -5.517 -8.060 1.00 17.37 183 HIS B C 1
ATOM 3245 O O . HIS B 1 159 ? -3.989 -5.174 -8.280 1.00 17.60 183 HIS B O 1
ATOM 3252 N N . THR B 1 160 ? -1.784 -4.985 -8.702 1.00 18.38 184 THR B N 1
ATOM 3253 C CA . THR B 1 160 ? -1.894 -3.944 -9.718 1.00 17.28 184 THR B CA 1
ATOM 3254 C C . THR B 1 160 ? -2.016 -4.530 -11.132 1.00 18.35 184 THR B C 1
ATOM 3255 O O . THR B 1 160 ? -1.772 -3.829 -12.115 1.00 14.79 184 THR B O 1
ATOM 3259 N N . ASP B 1 161 ? -2.370 -5.813 -11.236 1.00 16.79 185 ASP B N 1
ATOM 3260 C CA . ASP B 1 161 ? -2.589 -6.597 -12.460 1.00 16.57 185 ASP B CA 1
ATOM 3261 C C . ASP B 1 161 ? -3.367 -5.869 -13.565 1.00 16.15 185 ASP B C 1
ATOM 3262 O O . ASP B 1 161 ? -3.002 -5.982 -14.739 1.00 14.78 185 ASP B O 1
ATOM 3267 N N . LEU B 1 162 ? -4.439 -5.136 -13.223 1.00 11.94 186 LEU B N 1
ATOM 3268 C CA . LEU B 1 162 ? -5.233 -4.468 -14.257 1.00 15.16 186 LEU B CA 1
ATOM 3269 C C . LEU B 1 162 ? -4.412 -3.441 -15.036 1.00 16.25 186 LEU B C 1
ATOM 3270 O O . LEU B 1 162 ? -4.624 -3.250 -16.241 1.00 12.74 186 LEU B O 1
ATOM 3275 N N . TRP B 1 163 ? -3.483 -2.754 -14.360 1.00 15.74 187 TRP B N 1
ATOM 3276 C CA . TRP B 1 163 ? -2.590 -1.823 -15.053 1.00 16.64 187 TRP B CA 1
ATOM 3277 C C . TRP B 1 163 ? -1.690 -2.549 -16.056 1.00 14.18 187 TRP B C 1
ATOM 3278 O O . TRP B 1 163 ? -1.480 -2.066 -17.180 1.00 12.80 187 TRP B O 1
ATOM 3289 N N . ASP B 1 164 ? -1.119 -3.689 -15.651 1.00 14.19 188 ASP B N 1
ATOM 3290 C CA . ASP B 1 164 ? -0.371 -4.545 -16.569 1.00 14.37 188 ASP B CA 1
ATOM 3291 C C . ASP B 1 164 ? -1.212 -4.933 -17.777 1.00 15.61 188 ASP B C 1
ATOM 3292 O O . ASP B 1 164 ? -0.765 -4.825 -18.926 1.00 12.94 188 ASP B O 1
ATOM 3297 N N . PHE B 1 165 ? -2.424 -5.447 -17.533 1.00 13.42 189 PHE B N 1
ATOM 3298 C CA . PHE B 1 165 ? -3.257 -5.899 -18.641 1.00 13.03 189 PHE B CA 1
ATOM 3299 C C . PHE B 1 165 ? -3.525 -4.756 -19.601 1.00 12.85 189 PHE B C 1
ATOM 3300 O O . PHE B 1 165 ? -3.423 -4.912 -20.823 1.00 14.14 189 PHE B O 1
ATOM 3308 N N . GLN B 1 166 ? -3.893 -3.597 -19.059 1.00 13.27 190 GLN B N 1
ATOM 3309 C CA . GLN B 1 166 ? -4.183 -2.442 -19.897 1.00 15.08 190 GLN B CA 1
ATOM 3310 C C . GLN B 1 166 ? -3.006 -2.135 -20.817 1.00 14.55 190 GLN B C 1
ATOM 3311 O O . GLN B 1 166 ? -3.192 -1.874 -22.013 1.00 14.44 190 GLN B O 1
ATOM 3317 N N . ALA B 1 167 ? -1.786 -2.157 -20.267 1.00 11.64 191 ALA B N 1
ATOM 3318 C CA . ALA B 1 167 ? -0.583 -1.922 -21.065 1.00 13.35 191 ALA B CA 1
ATOM 3319 C C . ALA B 1 167 ? -0.363 -3.034 -22.091 1.00 14.38 191 ALA B C 1
ATOM 3320 O O . ALA B 1 167 ? 0.017 -2.761 -23.235 1.00 12.77 191 ALA B O 1
ATOM 3322 N N . ASN B 1 168 ? -0.553 -4.295 -21.692 1.00 12.92 192 ASN B N 1
ATOM 3323 C CA . ASN B 1 168 ? -0.410 -5.397 -22.645 1.00 11.80 192 ASN B CA 1
ATOM 3324 C C . ASN B 1 168 ? -1.331 -5.187 -23.845 1.00 12.77 192 ASN B C 1
ATOM 3325 O O . ASN B 1 168 ? -0.929 -5.382 -25.002 1.00 14.27 192 ASN B O 1
ATOM 3330 N N . PHE B 1 169 ? -2.587 -4.813 -23.584 1.00 13.03 193 PHE B N 1
ATOM 3331 C CA . PHE B 1 169 ? -3.554 -4.656 -24.674 1.00 13.81 193 PHE B CA 1
ATOM 3332 C C . PHE B 1 169 ? -3.224 -3.428 -25.509 1.00 13.32 193 PHE B C 1
ATOM 3333 O O . PHE B 1 169 ? -3.424 -3.424 -26.728 1.00 13.62 193 PHE B O 1
ATOM 3341 N N . GLU B 1 170 ? -2.755 -2.367 -24.860 1.00 13.56 194 GLU B N 1
ATOM 3342 C CA . GLU B 1 170 ? -2.280 -1.194 -25.592 1.00 13.11 194 GLU B CA 1
ATOM 3343 C C . GLU B 1 170 ? -1.168 -1.568 -26.563 1.00 13.21 194 GLU B C 1
ATOM 3344 O O . GLU B 1 170 ? -1.174 -1.150 -27.726 1.00 15.18 194 GLU B O 1
ATOM 3350 N N . GLY B 1 171 ? -0.189 -2.337 -26.095 1.00 15.20 195 GLY B N 1
ATOM 3351 C CA . GLY B 1 171 ? 0.917 -2.707 -26.962 1.00 16.48 195 GLY B CA 1
ATOM 3352 C C . GLY B 1 171 ? 0.490 -3.571 -28.132 1.00 17.24 195 GLY B C 1
ATOM 3353 O O . GLY B 1 171 ? 1.049 -3.464 -29.228 1.00 16.53 195 GLY B O 1
ATOM 3354 N N . ALA B 1 172 ? -0.478 -4.464 -27.909 1.00 11.06 196 ALA B N 1
ATOM 3355 C CA . ALA B 1 172 ? -0.971 -5.304 -29.002 1.00 13.87 196 ALA B CA 1
ATOM 3356 C C . ALA B 1 172 ? -1.838 -4.498 -29.964 1.00 15.43 196 ALA B C 1
ATOM 3357 O O . ALA B 1 172 ? -1.800 -4.715 -31.181 1.00 13.61 196 ALA B O 1
ATOM 3359 N N . LYS B 1 173 ? -2.625 -3.566 -29.430 1.00 13.73 197 LYS B N 1
ATOM 3360 C CA . LYS B 1 173 ? -3.470 -2.723 -30.277 1.00 14.12 197 LYS B CA 1
ATOM 3361 C C . LYS B 1 173 ? -2.624 -1.817 -31.171 1.00 15.23 197 LYS B C 1
ATOM 3362 O O . LYS B 1 173 ? -2.994 -1.552 -32.321 1.00 17.54 197 LYS B O 1
ATOM 3368 N N . LYS B 1 174 ? -1.489 -1.324 -30.660 1.00 14.67 198 LYS B N 1
ATOM 3369 C CA . LYS B 1 174 ? -0.571 -0.562 -31.510 1.00 15.06 198 LYS B CA 1
ATOM 3370 C C . LYS B 1 174 ? -0.107 -1.380 -32.719 1.00 17.71 198 LYS B C 1
ATOM 3371 O O . LYS B 1 174 ? -0.028 -0.863 -33.840 1.00 15.40 198 LYS B O 1
ATOM 3377 N N . ILE B 1 175 ? 0.219 -2.657 -32.516 1.00 13.23 199 ILE B N 1
ATOM 3378 C CA . ILE B 1 175 ? 0.595 -3.506 -33.649 1.00 13.17 199 ILE B CA 1
ATOM 3379 C C . ILE B 1 175 ? -0.571 -3.655 -34.622 1.00 16.36 199 ILE B C 1
ATOM 3380 O O . ILE B 1 175 ? -0.394 -3.577 -35.847 1.00 16.58 199 ILE B O 1
ATOM 3385 N N . VAL B 1 176 ? -1.782 -3.865 -34.100 1.00 12.43 200 VAL B N 1
ATOM 3386 C CA . VAL B 1 176 ? -2.952 -3.921 -34.972 1.00 14.49 200 VAL B CA 1
ATOM 3387 C C . VAL B 1 176 ? -3.074 -2.628 -35.772 1.00 18.53 200 VAL B C 1
ATOM 3388 O O . VAL B 1 176 ? -3.334 -2.642 -36.984 1.00 17.41 200 VAL B O 1
ATOM 3392 N N . ASP B 1 177 ? -2.916 -1.488 -35.099 1.00 15.07 201 ASP B N 1
ATOM 3393 C CA . ASP B 1 177 ? -3.074 -0.208 -35.785 1.00 21.61 201 ASP B CA 1
ATOM 3394 C C . ASP B 1 177 ? -2.012 -0.030 -36.866 1.00 19.87 201 ASP B C 1
ATOM 3395 O O . ASP B 1 177 ? -2.301 0.486 -37.953 1.00 20.02 201 ASP B O 1
ATOM 3400 N N . LEU B 1 178 ? -0.775 -0.449 -36.590 1.00 17.98 202 LEU B N 1
ATOM 3401 C CA . LEU B 1 178 ? 0.294 -0.222 -37.559 1.00 20.50 202 LEU B CA 1
ATOM 3402 C C . LEU B 1 178 ? 0.108 -1.040 -38.833 1.00 25.30 202 LEU B C 1
ATOM 3403 O O . LEU B 1 178 ? 0.556 -0.619 -39.911 1.00 20.70 202 LEU B O 1
ATOM 3408 N N . PHE B 1 179 ? -0.514 -2.214 -38.740 1.00 23.05 203 PHE B N 1
ATOM 3409 C CA . PHE B 1 179 ? -0.704 -3.051 -39.917 1.00 21.10 203 PHE B CA 1
ATOM 3410 C C . PHE B 1 179 ? -2.076 -2.869 -40.548 1.00 20.14 203 PHE B C 1
ATOM 3411 O O . PHE B 1 179 ? -2.326 -3.426 -41.618 1.00 23.74 203 PHE B O 1
ATOM 3419 N N . ARG B 1 180 ? -2.952 -2.059 -39.943 1.00 19.77 204 ARG B N 1
ATOM 3420 C CA . ARG B 1 180 ? -4.290 -1.875 -40.502 1.00 27.81 204 ARG B CA 1
ATOM 3421 C C . ARG B 1 180 ? -4.281 -1.362 -41.939 1.00 25.61 204 ARG B C 1
ATOM 3422 O O . ARG B 1 180 ? -5.087 -1.859 -42.743 1.00 21.04 204 ARG B O 1
ATOM 3430 N N . PRO B 1 181 ? -3.442 -0.404 -42.333 1.00 24.73 205 PRO B N 1
ATOM 3431 C CA . PRO B 1 181 ? -3.463 0.012 -43.747 1.00 28.45 205 PRO B CA 1
ATOM 3432 C C . PRO B 1 181 ? -3.245 -1.157 -44.698 1.00 33.28 205 PRO B C 1
ATOM 3433 O O . PRO B 1 181 ? -3.769 -1.153 -45.823 1.00 26.32 205 PRO B O 1
ATOM 3437 N N . LEU B 1 182 ? -2.513 -2.183 -44.258 1.00 25.40 206 LEU B N 1
ATOM 3438 C CA . LEU B 1 182 ? -2.215 -3.323 -45.113 1.00 21.16 206 LEU B CA 1
ATOM 3439 C C . LEU B 1 182 ? -3.394 -4.292 -45.139 1.00 28.18 206 LEU B C 1
ATOM 3440 O O . LEU B 1 182 ? -3.759 -4.815 -46.196 1.00 32.37 206 LEU B O 1
ATOM 3445 N N . VAL B 1 183 ? -4.024 -4.505 -43.980 1.00 26.41 207 VAL B N 1
ATOM 3446 C CA . VAL B 1 183 ? -5.092 -5.489 -43.837 1.00 25.16 207 VAL B CA 1
ATOM 3447 C C . VAL B 1 183 ? -6.400 -5.023 -44.477 1.00 25.91 207 VAL B C 1
ATOM 3448 O O . VAL B 1 183 ? -7.194 -5.850 -44.939 1.00 26.85 207 VAL B O 1
ATOM 3452 N N . VAL B 1 184 ? -6.682 -3.718 -44.481 1.00 27.93 208 VAL B N 1
ATOM 3453 C CA . VAL B 1 184 ? -7.991 -3.277 -44.973 1.00 25.02 208 VAL B CA 1
ATOM 3454 C C . VAL B 1 184 ? -8.092 -3.376 -46.488 1.00 28.48 208 VAL B C 1
ATOM 3455 O O . VAL B 1 184 ? -9.195 -3.324 -47.033 1.00 31.11 208 VAL B O 1
ATOM 3459 N N . LYS B 1 185 ? -6.969 -3.476 -47.199 1.00 35.36 209 LYS B N 1
ATOM 3460 C CA . LYS B 1 185 ? -7.048 -3.571 -48.652 1.00 36.64 209 LYS B CA 1
ATOM 3461 C C . LYS B 1 185 ? -7.975 -4.715 -49.059 1.00 43.03 209 LYS B C 1
ATOM 3462 O O . LYS B 1 185 ? -8.989 -4.504 -49.734 1.00 41.49 209 LYS B O 1
ATOM 3468 N N . ASP B 1 186 ? -7.674 -5.932 -48.595 1.00 36.76 210 ASP B N 1
ATOM 3469 C CA . ASP B 1 186 ? -8.440 -7.117 -48.949 1.00 37.91 210 ASP B CA 1
ATOM 3470 C C . ASP B 1 186 ? -9.274 -7.701 -47.818 1.00 35.56 210 ASP B C 1
ATOM 3471 O O . ASP B 1 186 ? -10.092 -8.582 -48.088 1.00 31.14 210 ASP B O 1
ATOM 3476 N N . ASN B 1 187 ? -9.106 -7.252 -46.574 1.00 30.18 211 ASN B N 1
ATOM 3477 C CA . ASN B 1 187 ? -9.813 -7.856 -45.438 1.00 27.27 211 ASN B CA 1
ATOM 3478 C C . ASN B 1 187 ? -10.348 -6.783 -44.494 1.00 31.22 211 ASN B C 1
ATOM 3479 O O . ASN B 1 187 ? -10.110 -6.813 -43.285 1.00 22.01 211 ASN B O 1
ATOM 3484 N N . ARG B 1 188 ? -11.105 -5.823 -45.042 1.00 30.22 212 ARG B N 1
ATOM 3485 C CA . ARG B 1 188 ? -11.570 -4.698 -44.232 1.00 27.70 212 ARG B CA 1
ATOM 3486 C C . ARG B 1 188 ? -12.485 -5.166 -43.106 1.00 23.59 212 ARG B C 1
ATOM 3487 O O . ARG B 1 188 ? -12.375 -4.693 -41.969 1.00 27.00 212 ARG B O 1
ATOM 3495 N N . ALA B 1 189 ? -13.404 -6.084 -43.401 1.00 24.01 213 ALA B N 1
ATOM 3496 C CA . ALA B 1 189 ? -14.315 -6.561 -42.367 1.00 23.25 213 ALA B CA 1
ATOM 3497 C C . ALA B 1 189 ? -13.552 -7.190 -41.208 1.00 28.87 213 ALA B C 1
ATOM 3498 O O . ALA B 1 189 ? -13.902 -6.990 -40.039 1.00 23.07 213 ALA B O 1
ATOM 3500 N N . PHE B 1 190 ? -12.517 -7.974 -41.511 1.00 26.93 214 PHE B N 1
ATOM 3501 C CA . PHE B 1 190 ? -11.732 -8.578 -40.438 1.00 24.69 214 PHE B CA 1
ATOM 3502 C C . PHE B 1 190 ? -11.003 -7.516 -39.628 1.00 21.53 214 PHE B C 1
ATOM 3503 O O . PHE B 1 190 ? -10.999 -7.567 -38.394 1.00 22.69 214 PHE B O 1
ATOM 3511 N N . ALA B 1 191 ? -10.392 -6.533 -40.304 1.00 20.21 215 ALA B N 1
ATOM 3512 C CA . ALA B 1 191 ? -9.723 -5.447 -39.591 1.00 22.39 215 ALA B CA 1
ATOM 3513 C C . ALA B 1 191 ? -10.690 -4.716 -38.672 1.00 20.38 215 ALA B C 1
ATOM 3514 O O . ALA B 1 191 ? -10.344 -4.391 -37.534 1.00 21.32 215 ALA B O 1
ATOM 3516 N N . ASP B 1 192 ? -11.913 -4.455 -39.140 1.00 20.70 216 ASP B N 1
ATOM 3517 C CA . ASP B 1 192 ? -12.894 -3.809 -38.274 1.00 27.38 216 ASP B CA 1
ATOM 3518 C C . ASP B 1 192 ? -13.291 -4.717 -37.111 1.00 23.17 216 ASP B C 1
ATOM 3519 O O . ASP B 1 192 ? -13.490 -4.242 -35.987 1.00 22.87 216 ASP B O 1
ATOM 3524 N N . LYS B 1 193 ? -13.411 -6.024 -37.357 1.00 22.79 217 LYS B N 1
ATOM 3525 C CA . LYS B 1 193 ? -13.722 -6.957 -36.277 1.00 22.02 217 LYS B CA 1
ATOM 3526 C C . LYS B 1 193 ? -12.636 -6.937 -35.201 1.00 17.90 217 LYS B C 1
ATOM 3527 O O . LYS B 1 193 ? -12.943 -6.918 -34.003 1.00 17.63 217 LYS B O 1
ATOM 3533 N N . VAL B 1 194 ? -11.362 -6.951 -35.610 1.00 19.31 218 VAL B N 1
ATOM 3534 C CA . VAL B 1 194 ? -10.266 -6.892 -34.638 1.00 16.97 218 VAL B CA 1
ATOM 3535 C C . VAL B 1 194 ? -10.386 -5.637 -33.780 1.00 19.77 218 VAL B C 1
ATOM 3536 O O . VAL B 1 194 ? -10.220 -5.683 -32.555 1.00 14.83 218 VAL B O 1
ATOM 3540 N N . ASP B 1 195 ? -10.655 -4.489 -34.410 1.00 17.24 219 ASP B N 1
ATOM 3541 C CA . ASP B 1 195 ? -10.854 -3.269 -33.636 1.00 17.39 219 ASP B CA 1
ATOM 3542 C C . ASP B 1 195 ? -11.994 -3.427 -32.637 1.00 15.76 219 ASP B C 1
ATOM 3543 O O . ASP B 1 195 ? -11.864 -3.031 -31.477 1.00 17.60 219 ASP B O 1
ATOM 3548 N N . ALA B 1 196 ? -13.122 -3.996 -33.069 1.00 15.14 220 ALA B N 1
ATOM 3549 C CA . ALA B 1 196 ? -14.264 -4.180 -32.169 1.00 19.68 220 ALA B CA 1
ATOM 3550 C C . ALA B 1 196 ? -13.924 -5.121 -31.012 1.00 17.31 220 ALA B C 1
ATOM 3551 O O . ALA B 1 196 ? -14.349 -4.900 -29.867 1.00 14.40 220 ALA B O 1
ATOM 3553 N N . ASN B 1 197 ? -13.162 -6.178 -31.295 1.00 15.82 221 ASN B N 1
ATOM 3554 C CA . ASN B 1 197 ? -12.746 -7.093 -30.238 1.00 16.33 221 ASN B CA 1
ATOM 3555 C C . ASN B 1 197 ? -11.862 -6.400 -29.202 1.00 14.82 221 ASN B C 1
ATOM 3556 O O . ASN B 1 197 ? -12.006 -6.644 -27.995 1.00 14.58 221 ASN B O 1
ATOM 3561 N N . PHE B 1 198 ? -10.935 -5.541 -29.643 1.00 15.42 222 PHE B N 1
ATOM 3562 C CA . PHE B 1 198 ? -10.139 -4.775 -28.682 1.00 16.88 222 PHE B CA 1
ATOM 3563 C C . PHE B 1 198 ? -10.999 -3.807 -27.885 1.00 19.47 222 PHE B C 1
ATOM 3564 O O . PHE B 1 198 ? -10.837 -3.691 -26.667 1.00 17.94 222 PHE B O 1
ATOM 3572 N N . ASP B 1 199 ? -11.886 -3.066 -28.562 1.00 17.37 223 ASP B N 1
ATOM 3573 C CA . ASP B 1 199 ? -12.817 -2.204 -27.837 1.00 20.42 223 ASP B CA 1
ATOM 3574 C C . ASP B 1 199 ? -13.569 -2.985 -26.758 1.00 15.42 223 ASP B C 1
ATOM 3575 O O . ASP B 1 199 ? -13.738 -2.503 -25.631 1.00 16.12 223 ASP B O 1
ATOM 3580 N N . THR B 1 200 ? -14.043 -4.192 -27.082 1.00 13.71 224 THR B N 1
ATOM 3581 C CA . THR B 1 200 ? -14.729 -4.997 -26.075 1.00 15.55 224 THR B CA 1
ATOM 3582 C C . THR B 1 200 ? -13.844 -5.238 -24.852 1.00 21.09 224 THR B C 1
ATOM 3583 O O . THR B 1 200 ? -14.305 -5.126 -23.709 1.00 19.19 224 THR B O 1
ATOM 3587 N N . VAL B 1 201 ? -12.564 -5.560 -25.073 1.00 13.91 225 VAL B N 1
ATOM 3588 C CA . VAL B 1 201 ? -11.664 -5.863 -23.964 1.00 13.36 225 VAL B CA 1
ATOM 3589 C C . VAL B 1 201 ? -11.325 -4.595 -23.167 1.00 13.23 225 VAL B C 1
ATOM 3590 O O . VAL B 1 201 ? -11.308 -4.610 -21.933 1.00 17.10 225 VAL B O 1
ATOM 3594 N N . PHE B 1 202 ? -11.060 -3.475 -23.848 1.00 13.40 226 PHE B N 1
ATOM 3595 C CA . PHE B 1 202 ? -10.822 -2.232 -23.120 1.00 15.17 226 PHE B CA 1
ATOM 3596 C C . PHE B 1 202 ? -12.049 -1.813 -22.314 1.00 16.38 226 PHE B C 1
ATOM 3597 O O . PHE B 1 202 ? -11.921 -1.373 -21.166 1.00 17.96 226 PHE B O 1
ATOM 3605 N N . LYS B 1 203 ? -13.247 -1.962 -22.890 1.00 18.78 227 LYS B N 1
ATOM 3606 C CA . LYS B 1 203 ? -14.474 -1.648 -22.163 1.00 19.39 227 LYS B CA 1
ATOM 3607 C C . LYS B 1 203 ? -14.693 -2.597 -20.990 1.00 21.36 227 LYS B C 1
ATOM 3608 O O . LYS B 1 203 ? -15.247 -2.190 -19.963 1.00 20.13 227 LYS B O 1
ATOM 3614 N N . THR B 1 204 ? -14.252 -3.851 -21.107 1.00 20.05 228 THR B N 1
ATOM 3615 C CA . THR B 1 204 ? -14.311 -4.752 -19.962 1.00 21.00 228 THR B CA 1
ATOM 3616 C C . THR B 1 204 ? -13.428 -4.243 -18.833 1.00 18.76 228 THR B C 1
ATOM 3617 O O . THR B 1 204 ? -13.862 -4.143 -17.679 1.00 21.62 228 THR B O 1
ATOM 3621 N N . LEU B 1 205 ? -12.170 -3.931 -19.141 1.00 17.23 229 LEU B N 1
ATOM 3622 C CA . LEU B 1 205 ? -11.302 -3.358 -18.120 1.00 17.58 229 LEU B CA 1
ATOM 3623 C C . LEU B 1 205 ? -11.908 -2.096 -17.523 1.00 17.87 229 LEU B C 1
ATOM 3624 O O . LEU B 1 205 ? -11.813 -1.875 -16.310 1.00 18.15 229 LEU B O 1
ATOM 3629 N N . ALA B 1 206 ? -12.537 -1.259 -18.352 1.00 18.49 230 ALA B N 1
ATOM 3630 C CA . ALA B 1 206 ? -13.028 0.021 -17.843 1.00 20.34 230 ALA B CA 1
ATOM 3631 C C . ALA B 1 206 ? -14.081 -0.154 -16.755 1.00 20.85 230 ALA B C 1
ATOM 3632 O O . ALA B 1 206 ? -14.248 0.745 -15.925 1.00 22.15 230 ALA B O 1
ATOM 3634 N N . LYS B 1 207 ? -14.780 -1.296 -16.728 1.00 20.66 231 LYS B N 1
ATOM 3635 C CA . LYS B 1 207 ? -15.711 -1.587 -15.636 1.00 20.17 231 LYS B CA 1
ATOM 3636 C C . LYS B 1 207 ? -15.044 -1.494 -14.269 1.00 27.03 231 LYS B C 1
ATOM 3637 O O . LYS B 1 207 ? -15.714 -1.220 -13.263 1.00 20.03 231 LYS B O 1
ATOM 3643 N N . TYR B 1 208 ? -13.740 -1.756 -14.200 1.00 15.38 232 TYR B N 1
ATOM 3644 C CA . TYR B 1 208 ? -13.025 -1.825 -12.935 1.00 20.85 232 TYR B CA 1
ATOM 3645 C C . TYR B 1 208 ? -12.269 -0.550 -12.615 1.00 17.04 232 TYR B C 1
ATOM 3646 O O . TYR B 1 208 ? -11.489 -0.535 -11.660 1.00 21.12 232 TYR B O 1
ATOM 3655 N N . ARG B 1 209 ? -12.492 0.521 -13.377 1.00 21.38 233 ARG B N 1
ATOM 3656 C CA . ARG B 1 209 ? -11.951 1.821 -13.003 1.00 24.46 233 ARG B CA 1
ATOM 3657 C C . ARG B 1 209 ? -12.622 2.315 -11.723 1.00 26.27 233 ARG B C 1
ATOM 3658 O O . ARG B 1 209 ? -13.756 1.951 -11.413 1.00 25.13 233 ARG B O 1
ATOM 3666 N N . THR B 1 210 ? -11.903 3.139 -10.967 1.00 23.08 234 THR B N 1
ATOM 3667 C CA . THR B 1 210 ? -12.391 3.653 -9.698 1.00 25.22 234 THR B CA 1
ATOM 3668 C C . THR B 1 210 ? -12.870 5.089 -9.849 1.00 23.67 234 THR B C 1
ATOM 3669 O O . THR B 1 210 ? -12.709 5.720 -10.893 1.00 25.43 234 THR B O 1
ATOM 3673 N N . ALA B 1 211 ? -13.465 5.606 -8.769 1.00 25.51 235 ALA B N 1
ATOM 3674 C CA . ALA B 1 211 ? -14.055 6.941 -8.812 1.00 32.60 235 ALA B CA 1
ATOM 3675 C C . ALA B 1 211 ? -13.032 7.992 -9.227 1.00 30.21 235 ALA B C 1
ATOM 3676 O O . ALA B 1 211 ? -13.345 8.912 -9.996 1.00 30.53 235 ALA B O 1
ATOM 3678 N N . ASP B 1 212 ? -11.810 7.885 -8.722 1.00 26.79 236 ASP B N 1
ATOM 3679 C CA . ASP B 1 212 ? -10.801 8.883 -9.026 1.00 29.23 236 ASP B CA 1
ATOM 3680 C C . ASP B 1 212 ? -10.034 8.546 -10.290 1.00 28.27 236 ASP B C 1
ATOM 3681 O O . ASP B 1 212 ? -9.066 9.231 -10.614 1.00 24.75 236 ASP B O 1
ATOM 3686 N N . GLY B 1 213 ? -10.461 7.516 -11.022 1.00 24.30 237 GLY B N 1
ATOM 3687 C CA . GLY B 1 213 ? -9.876 7.206 -12.307 1.00 21.37 237 GLY B CA 1
ATOM 3688 C C . GLY B 1 213 ? -8.771 6.162 -12.306 1.00 17.62 237 GLY B C 1
ATOM 3689 O O . GLY B 1 213 ? -8.242 5.863 -13.377 1.00 19.70 237 GLY B O 1
ATOM 3690 N N . GLY B 1 214 ? -8.399 5.610 -11.147 1.00 18.63 238 GLY B N 1
ATOM 3691 C CA . GLY B 1 214 ? -7.486 4.485 -11.083 1.00 21.08 238 GLY B CA 1
ATOM 3692 C C . GLY B 1 214 ? -8.191 3.164 -11.343 1.00 19.34 238 GLY B C 1
ATOM 3693 O O . GLY B 1 214 ? -9.266 3.112 -11.945 1.00 17.81 238 GLY B O 1
ATOM 3694 N N . PHE B 1 215 ? -7.567 2.076 -10.887 1.00 18.17 239 PHE B N 1
ATOM 3695 C CA . PHE B 1 215 ? -8.097 0.724 -11.061 1.00 20.32 239 PHE B CA 1
ATOM 3696 C C . PHE B 1 215 ? -8.315 0.066 -9.708 1.00 19.18 239 PHE B C 1
ATOM 3697 O O . PHE B 1 215 ? -7.544 0.287 -8.771 1.00 18.68 239 PHE B O 1
ATOM 3705 N N . GLU B 1 216 ? -9.353 -0.771 -9.618 1.00 19.31 240 GLU B N 1
ATOM 3706 C CA . GLU B 1 216 ? -9.515 -1.607 -8.435 1.00 18.48 240 GLU B CA 1
ATOM 3707 C C . GLU B 1 216 ? -8.357 -2.597 -8.299 1.00 20.36 240 GLU B C 1
ATOM 3708 O O . GLU B 1 216 ? -7.707 -2.970 -9.277 1.00 18.67 240 GLU B O 1
ATOM 3714 N N . LEU B 1 217 ? -8.100 -3.015 -7.061 1.00 20.27 241 LEU B N 1
ATOM 3715 C CA . LEU B 1 217 ? -7.200 -4.137 -6.806 1.00 20.80 241 LEU B CA 1
ATOM 3716 C C . LEU B 1 217 ? -7.727 -5.394 -7.494 1.00 19.51 241 LEU B C 1
ATOM 3717 O O . LEU B 1 217 ? -8.937 -5.590 -7.624 1.00 19.29 241 LEU B O 1
ATOM 3722 N N . TYR B 1 218 ? -6.811 -6.264 -7.928 1.00 16.40 242 TYR B N 1
ATOM 3723 C CA . TYR B 1 218 ? -7.244 -7.373 -8.783 1.00 18.10 242 TYR B CA 1
ATOM 3724 C C . TYR B 1 218 ? -8.169 -8.334 -8.052 1.00 21.88 242 TYR B C 1
ATOM 3725 O O . TYR B 1 218 ? -8.992 -9.003 -8.693 1.00 21.48 242 TYR B O 1
ATOM 3734 N N . GLY B 1 219 ? -8.067 -8.409 -6.723 1.00 21.82 243 GLY B N 1
ATOM 3735 C CA . GLY B 1 219 ? -8.983 -9.239 -5.950 1.00 22.74 243 GLY B CA 1
ATOM 3736 C C . GLY B 1 219 ? -10.444 -8.875 -6.113 1.00 25.86 243 GLY B C 1
ATOM 3737 O O . GLY B 1 219 ? -11.322 -9.672 -5.746 1.00 26.53 243 GLY B O 1
ATOM 3738 N N . LYS B 1 220 ? -10.737 -7.704 -6.671 1.00 19.32 244 LYS B N 1
ATOM 3739 C CA . LYS B 1 220 ? -12.131 -7.316 -6.863 1.00 24.44 244 LYS B CA 1
ATOM 3740 C C . LYS B 1 220 ? -12.779 -7.993 -8.060 1.00 24.90 244 LYS B C 1
ATOM 3741 O O . LYS B 1 220 ? -14.003 -7.984 -8.161 1.00 22.19 244 LYS B O 1
ATOM 3747 N N . LEU B 1 221 ? -12.006 -8.578 -8.972 1.00 21.78 245 LEU B N 1
ATOM 3748 C CA . LEU B 1 221 ? -12.599 -9.305 -10.091 1.00 20.56 245 LEU B CA 1
ATOM 3749 C C . LEU B 1 221 ? -13.047 -10.681 -9.616 1.00 23.18 245 LEU B C 1
ATOM 3750 O O . LEU B 1 221 ? -12.232 -11.475 -9.131 1.00 19.26 245 LEU B O 1
ATOM 3755 N N . SER B 1 222 ? -14.335 -10.963 -9.760 1.00 22.99 246 SER B N 1
ATOM 3756 C CA . SER B 1 222 ? -14.874 -12.258 -9.375 1.00 21.55 246 SER B CA 1
ATOM 3757 C C . SER B 1 222 ? -14.328 -13.355 -10.283 1.00 24.49 246 SER B C 1
ATOM 3758 O O . SER B 1 222 ? -13.737 -13.096 -11.334 1.00 19.47 246 SER B O 1
ATOM 3761 N N . GLU B 1 223 ? -14.542 -14.607 -9.868 1.00 23.29 247 GLU B N 1
ATOM 3762 C CA . GLU B 1 223 ? -14.151 -15.727 -10.715 1.00 22.49 247 GLU B CA 1
ATOM 3763 C C . GLU B 1 223 ? -14.847 -15.643 -12.067 1.00 22.89 247 GLU B C 1
ATOM 3764 O O . GLU B 1 223 ? -14.218 -15.795 -13.122 1.00 17.72 247 GLU B O 1
ATOM 3770 N N . ARG B 1 224 ? -16.171 -15.465 -12.052 1.00 18.59 248 ARG B N 1
ATOM 3771 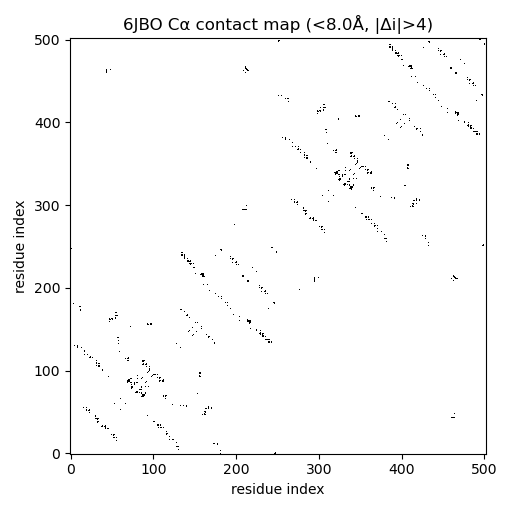C CA . ARG B 1 224 ? -16.877 -15.110 -13.274 1.00 18.95 248 ARG B CA 1
ATOM 3772 C C . ARG B 1 224 ? -16.273 -13.988 -14.090 1.00 19.72 248 ARG B C 1
ATOM 3773 O O . ARG B 1 224 ? -16.103 -14.126 -15.309 1.00 17.23 248 ARG B O 1
ATOM 3781 N N . ASP B 1 225 ? -15.953 -12.877 -13.442 1.00 16.39 249 ASP B N 1
ATOM 3782 C CA . ASP B 1 225 ? -15.331 -11.769 -14.148 1.00 17.25 249 ASP B CA 1
ATOM 3783 C C . ASP B 1 225 ? -14.052 -12.222 -14.851 1.00 16.64 249 ASP B C 1
ATOM 3784 O O . ASP B 1 225 ? -13.809 -11.874 -16.009 1.00 14.41 249 ASP B O 1
ATOM 3789 N N . ARG B 1 226 ? -13.221 -12.993 -14.157 1.00 17.09 250 ARG B N 1
ATOM 3790 C CA . ARG B 1 226 ? -11.953 -13.439 -14.737 1.00 15.09 250 ARG B CA 1
ATOM 3791 C C . ARG B 1 226 ? -12.168 -14.402 -15.898 1.00 16.70 250 ARG B C 1
ATOM 3792 O O . ARG B 1 226 ? -11.483 -14.309 -16.927 1.00 13.51 250 ARG B O 1
ATOM 3800 N N . LYS B 1 227 ? -13.121 -15.331 -15.764 1.00 14.87 251 LYS B N 1
ATOM 3801 C CA . LYS B 1 227 ? -13.359 -16.284 -16.842 1.00 15.83 251 LYS B CA 1
ATOM 3802 C C . LYS B 1 227 ? -13.830 -15.569 -18.100 1.00 15.42 251 LYS B C 1
ATOM 3803 O O . LYS B 1 227 ? -13.385 -15.886 -19.212 1.00 16.44 251 LYS B O 1
ATOM 3809 N N . VAL B 1 228 ? -14.723 -14.592 -17.937 1.00 15.13 252 VAL B N 1
ATOM 3810 C CA . VAL B 1 228 ? -15.236 -13.831 -19.076 1.00 18.00 252 VAL B CA 1
ATOM 3811 C C . VAL B 1 228 ? -14.128 -12.994 -19.715 1.00 16.58 252 VAL B C 1
ATOM 3812 O O . VAL B 1 228 ? -14.001 -12.939 -20.945 1.00 15.62 252 VAL B O 1
ATOM 3816 N N . LEU B 1 229 ? -13.313 -12.325 -18.899 1.00 16.32 253 LEU B N 1
ATOM 3817 C CA . LEU B 1 229 ? -12.185 -11.581 -19.459 1.00 17.05 253 LEU B CA 1
ATOM 3818 C C . LEU B 1 229 ? -11.234 -12.494 -20.228 1.00 15.23 253 LEU B C 1
ATOM 3819 O O . LEU B 1 229 ? -10.777 -12.136 -21.327 1.00 14.68 253 LEU B O 1
ATOM 3824 N N . ALA B 1 230 ? -10.898 -13.669 -19.663 1.00 12.75 254 ALA B N 1
ATOM 3825 C CA . ALA B 1 230 ? -9.992 -14.590 -20.363 1.00 14.80 254 ALA B CA 1
ATOM 3826 C C . ALA B 1 230 ? -10.559 -14.995 -21.713 1.00 16.68 254 ALA B C 1
ATOM 3827 O O . ALA B 1 230 ? -9.822 -15.091 -22.703 1.00 15.21 254 ALA B O 1
ATOM 3829 N N . GLY B 1 231 ? -11.869 -15.256 -21.772 1.00 13.84 255 GLY B N 1
ATOM 3830 C CA . GLY B 1 231 ? -12.484 -15.557 -23.055 1.00 14.45 255 GLY B CA 1
ATOM 3831 C C . GLY B 1 231 ? -12.307 -14.438 -24.070 1.00 14.66 255 GLY B C 1
ATOM 3832 O O . GLY B 1 231 ? -11.962 -14.684 -25.227 1.00 12.66 255 GLY B O 1
ATOM 3833 N N . ARG B 1 232 ? -12.558 -13.189 -23.657 1.00 12.81 256 ARG B N 1
ATOM 3834 C CA . ARG B 1 232 ? -12.463 -12.076 -24.603 1.00 15.16 256 ARG B CA 1
ATOM 3835 C C . ARG B 1 232 ? -11.021 -11.806 -25.040 1.00 17.26 256 ARG B C 1
ATOM 3836 O O . ARG B 1 232 ? -10.784 -11.358 -26.172 1.00 13.01 256 ARG B O 1
ATOM 3844 N N . VAL B 1 233 ? -10.054 -12.074 -24.160 1.00 13.75 257 VAL B N 1
ATOM 3845 C CA . VAL B 1 233 ? -8.645 -11.912 -24.505 1.00 13.49 257 VAL B CA 1
ATOM 3846 C C . VAL B 1 233 ? -8.190 -12.998 -25.476 1.00 14.11 257 VAL B C 1
ATOM 3847 O O . VAL B 1 233 ? -7.393 -12.741 -26.390 1.00 11.31 257 VAL B O 1
ATOM 3851 N N . ASN B 1 234 ? -8.682 -14.231 -25.297 1.00 13.55 258 ASN B N 1
ATOM 3852 C CA . ASN B 1 234 ? -8.446 -15.278 -26.291 1.00 14.91 258 ASN B CA 1
ATOM 3853 C C . ASN B 1 234 ? -8.852 -14.852 -27.695 1.00 16.36 258 ASN B C 1
ATOM 3854 O O . ASN B 1 234 ? -8.162 -15.179 -28.666 1.00 15.70 258 ASN B O 1
ATOM 3859 N N . THR B 1 235 ? -9.975 -14.141 -27.833 1.00 13.86 259 THR B N 1
ATOM 3860 C CA . THR B 1 235 ? -10.347 -13.644 -29.155 1.00 17.75 259 THR B CA 1
ATOM 3861 C C . THR B 1 235 ? -9.261 -12.739 -29.733 1.00 13.35 259 THR B C 1
ATOM 3862 O O . THR B 1 235 ? -8.961 -12.811 -30.928 1.00 15.96 259 THR B O 1
ATOM 3866 N N . LEU B 1 236 ? -8.623 -11.915 -28.890 1.00 13.16 260 LEU B N 1
ATOM 3867 C CA . LEU B 1 236 ? -7.523 -11.074 -29.377 1.00 12.68 260 LEU B CA 1
ATOM 3868 C C . LEU B 1 236 ? -6.347 -11.922 -29.836 1.00 13.07 260 LEU B C 1
ATOM 3869 O O . LEU B 1 236 ? -5.706 -11.619 -30.854 1.00 13.26 260 LEU B O 1
ATOM 3874 N N . ALA B 1 237 ? -6.018 -12.976 -29.082 1.00 11.78 261 ALA B N 1
ATOM 3875 C CA . ALA B 1 237 ? -4.898 -13.817 -29.502 1.00 14.68 261 ALA B CA 1
ATOM 3876 C C . ALA B 1 237 ? -5.192 -14.417 -30.882 1.00 12.30 261 ALA B C 1
ATOM 3877 O O . ALA B 1 237 ? -4.384 -14.404 -31.812 1.00 13.33 261 ALA B O 1
ATOM 3879 N N . GLU B 1 238 ? -6.373 -14.925 -31.035 1.00 13.10 262 GLU B N 1
ATOM 3880 C CA . GLU B 1 238 ? -6.780 -15.497 -32.286 1.00 16.97 262 GLU B CA 1
ATOM 3881 C C . GLU B 1 238 ? -6.884 -14.495 -33.450 1.00 14.85 262 GLU B C 1
ATOM 3882 O O . GLU B 1 238 ? -6.492 -14.805 -34.598 1.00 13.11 262 GLU B O 1
ATOM 3888 N N . ASP B 1 239 ? -7.237 -13.250 -33.143 1.00 15.14 263 ASP B N 1
ATOM 3889 C CA . ASP B 1 239 ? -7.209 -12.174 -34.127 1.00 14.19 263 ASP B CA 1
ATOM 3890 C C . ASP B 1 239 ? -5.798 -11.911 -34.613 1.00 16.75 263 ASP B C 1
ATOM 3891 O O . ASP B 1 239 ? -5.560 -11.757 -35.816 1.00 14.67 263 ASP B O 1
ATOM 3896 N N . LEU B 1 240 ? -4.849 -11.785 -33.675 1.00 12.29 264 LEU B N 1
ATOM 3897 C CA . LEU B 1 240 ? -3.464 -11.505 -34.050 1.00 15.41 264 LEU B CA 1
ATOM 3898 C C . LEU B 1 240 ? -2.850 -12.678 -34.806 1.00 16.55 264 LEU B C 1
ATOM 3899 O O . LEU B 1 240 ? -2.077 -12.473 -35.749 1.00 15.62 264 LEU B O 1
ATOM 3904 N N . SER B 1 241 ? -3.193 -13.916 -34.429 1.00 12.65 265 SER B N 1
ATOM 3905 C CA . SER B 1 241 ? -2.666 -15.048 -35.186 1.00 14.81 265 SER B CA 1
ATOM 3906 C C . SER B 1 241 ? -3.206 -15.045 -36.616 1.00 15.95 265 SER B C 1
ATOM 3907 O O . SER B 1 241 ? -2.453 -15.221 -37.579 1.00 14.03 265 SER B O 1
ATOM 3910 N N . LYS B 1 242 ? -4.508 -14.821 -36.780 1.00 14.15 266 LYS B N 1
ATOM 3911 C CA . LYS B 1 242 ? -5.073 -14.745 -38.125 1.00 14.71 266 LYS B CA 1
ATOM 3912 C C . LYS B 1 242 ? -4.450 -13.611 -38.932 1.00 15.59 266 LYS B C 1
ATOM 3913 O O . LYS B 1 242 ? -4.176 -13.777 -40.131 1.00 14.25 266 LYS B O 1
ATOM 3919 N N . MET B 1 243 ? -4.225 -12.448 -38.293 1.00 13.96 267 MET B N 1
ATOM 3920 C CA . MET B 1 243 ? -3.516 -11.336 -38.929 1.00 13.93 267 MET B CA 1
ATOM 3921 C C . MET B 1 243 ? -2.168 -11.743 -39.494 1.00 15.62 267 MET B C 1
ATOM 3922 O O . MET B 1 243 ? -1.797 -11.324 -40.598 1.00 13.92 267 MET B O 1
ATOM 3927 N N . ARG B 1 244 ? -1.372 -12.474 -38.704 1.00 14.11 268 ARG B N 1
ATOM 3928 C CA . ARG B 1 244 ? -0.085 -12.936 -39.205 1.00 15.62 268 ARG B CA 1
ATOM 3929 C C . ARG B 1 244 ? -0.256 -13.601 -40.561 1.00 16.89 268 ARG B C 1
ATOM 3930 O O . ARG B 1 244 ? 0.453 -13.278 -41.525 1.00 14.82 268 ARG B O 1
ATOM 3938 N N . GLY B 1 245 ? -1.218 -14.519 -40.659 1.00 15.10 269 GLY B N 1
ATOM 3939 C CA . GLY B 1 245 ? -1.419 -15.223 -41.914 1.00 17.53 269 GLY B CA 1
ATOM 3940 C C . GLY B 1 245 ? -1.874 -14.300 -43.030 1.00 19.33 269 GLY B C 1
ATOM 3941 O O . GLY B 1 245 ? -1.421 -14.421 -44.173 1.00 18.50 269 GLY B O 1
ATOM 3942 N N . LEU B 1 246 ? -2.769 -13.360 -42.715 1.00 15.21 270 LEU B N 1
ATOM 3943 C CA . LEU B 1 246 ? -3.258 -12.438 -43.735 1.00 16.62 270 LEU B CA 1
ATOM 3944 C C . LEU B 1 246 ? -2.177 -11.499 -44.236 1.00 21.79 270 LEU B C 1
ATOM 3945 O O . LEU B 1 246 ? -2.307 -10.947 -45.338 1.00 22.51 270 LEU B O 1
ATOM 3950 N N . LEU B 1 247 ? -1.129 -11.278 -43.448 1.00 16.67 271 LEU B N 1
ATOM 3951 C CA . LEU B 1 247 ? -0.027 -10.425 -43.863 1.00 16.54 271 LEU B CA 1
ATOM 3952 C C . LEU B 1 247 ? 0.995 -11.171 -44.697 1.00 21.16 271 LEU B C 1
ATOM 3953 O O . LEU B 1 247 ? 2.028 -10.592 -45.047 1.00 20.43 271 LEU B O 1
ATOM 3958 N N . GLY B 1 248 ? 0.721 -12.432 -45.032 1.00 20.24 272 GLY B N 1
ATOM 3959 C CA . GLY B 1 248 ? 1.653 -13.240 -45.787 1.00 19.54 272 GLY B CA 1
ATOM 3960 C C . GLY B 1 248 ? 2.828 -13.757 -44.992 1.00 21.66 272 GLY B C 1
ATOM 3961 O O . GLY B 1 248 ? 3.812 -14.207 -45.587 1.00 22.05 272 GLY B O 1
ATOM 3962 N N . LEU B 1 249 ? 2.757 -13.735 -43.665 1.00 16.37 273 LEU B N 1
ATOM 3963 C CA . LEU B 1 249 ? 3.926 -14.071 -42.866 1.00 14.00 273 LEU B CA 1
ATOM 3964 C C . LEU B 1 249 ? 4.030 -15.552 -42.544 1.00 18.65 273 LEU B C 1
ATOM 3965 O O . LEU B 1 249 ? 4.961 -15.944 -41.834 1.00 18.00 273 LEU B O 1
ATOM 3970 N N . ASP B 1 250 ? 3.124 -16.389 -43.040 1.00 18.85 274 ASP B N 1
ATOM 3971 C CA . ASP B 1 250 ? 3.304 -17.822 -42.823 1.00 15.76 274 ASP B CA 1
ATOM 3972 C C . ASP B 1 250 ? 4.223 -18.442 -43.866 1.00 22.41 274 ASP B C 1
ATOM 3973 O O . ASP B 1 250 ? 4.481 -19.649 -43.796 1.00 22.60 274 ASP B O 1
ATOM 3978 N N . LEU B 1 251 ? 4.716 -17.622 -44.799 1.00 28.37 275 LEU B N 1
ATOM 3979 C CA . LEU B 1 251 ? 5.744 -17.913 -45.809 1.00 34.23 275 LEU B CA 1
ATOM 3980 C C . LEU B 1 251 ? 5.478 -19.211 -46.560 1.00 42.22 275 LEU B C 1
ATOM 3981 O O . LEU B 1 251 ? 4.757 -19.213 -47.570 1.00 46.07 275 LEU B O 1
#

CATH classification: 1.20.1420.20

Foldseek 3Di:
DDPVLCPVLQVVLLVLLLVLLVLLLVLLVVLLVCLLVWVLVVNLVSLLVSCLSCLLQVLLCVVVVVLSCQAFPAQVVADNRLPGPSDAHSQVCLCCSQVVVTSPPCNVSSVSNSVSSVVSSVVSVPDDDDLLSQLLSLLVLLLCCLPPCLVVRRRVGSLLVLSSVVSSLNSNVSSLVSCQVVQCVVHVVLSVVLVVLSVVLVVLQVVQADPVGGGDRNVPQDPVSSNVSSVSSNVNSVSSVVVCVVVVNVD/DDPVVCPVLVVVLLVLLLVLLVLLLVLLVVLLVCLVVWVLVSNLVSLLVSCLSCLLVVLLLVVPVVLSCQAAPAQVVAPRRLPHPSRAHSQVCLCCSQVVVTSPPCNVSSVVNSVSSVVSSVVSNPDDDDLLSLLLSLLVLLLCCLPPCLVPRRRVRSLLSLSSVVSSLNSNVSSLVSCQVVCCVPNVVLSVVLVVLSVVLVVLSVVQADPVGHGDRNVVQDPVSSNVSSVSSNVNSVSSVVVCVSNVNVD

Radius of gyration: 22.77 Å; Cα contacts (8 Å, |Δi|>4): 667; chains: 2; bounding box: 54×59×54 Å

InterPro domains:
  IPR018976 Imelysin-like domain [PF09375] (35-266)
  IPR034981 EfeO/Algp7, imelysin-like domain [cd14656] (30-268)
  IPR038352 Imelysin-like domain superfamily [G3DSA:1.20.1420.20] (25-274)
  IPR050894 Iron uptake system component EfeM/EfeO [PTHR39192] (22-274)
  IPR053377 Iron uptake and transport EfeM/EfeO [NF041757] (21-270)

Secondary structure (DSSP, 8-state):
--GGGGHHHHHHHHHHHHHHHHHHHHHHHHHHHHHHTT-HHHHHHHHHHHHHHHHHTHHHHTTSHHHHHHHH--GGGSTTGGG-TT--SHHHHHIIIIIS---TT-HHHHHHHHHHHHHHHHHHHT----HHHHHHHHHHHHHHHHHHSTTS-S-TTT--HHHHHHHHHHHHHHHHHHHHHHHHHHHHHHHHHHHHHHHHHHHHHHTTB-TTS-B--GGGS-HHHHHHHHHHHHHHHHHHHHHHHHTTTT-/--GGGGHHHHHHHHHHHHHHHHHHHHHHHHHHHHHHTT-HHHHHHHHHHHHHHHHHTHHHHHTSHHHHHHHH--GGGSTTGGG-TT--HHHHHHIIIIII---TT-HHHHHHHHHHHHHHHHHHHT----HHHHHHHHHHHHHHHHHHSTTS-S-TTT--HHHHHHHHHHHHHHHHHHHHHHHHHHHHHHHHHHHHHHHHHHHHHHTTB-TTS-B--GGGS-HHHHHHHHHHHHHHHHHHHHHHHHTTTT-

Solvent-accessible surface area: 21843 Å² total; per-residue (Å²): 98,48,111,143,62,10,89,95,11,24,57,39,3,57,86,32,0,32,62,13,2,84,40,0,14,94,36,0,109,40,0,2,81,4,3,100,83,43,59,27,76,92,0,74,84,22,0,9,53,1,0,32,3,1,8,52,0,21,20,11,0,80,89,33,79,124,13,13,53,31,0,8,6,52,8,105,78,36,153,127,36,51,166,4,104,50,3,62,0,0,2,49,0,0,45,2,0,53,55,94,106,39,16,180,44,1,42,84,10,0,67,89,0,28,57,21,0,76,55,0,22,131,105,2,132,67,48,117,18,47,29,59,128,5,0,16,20,1,11,88,11,0,68,65,2,4,67,67,47,33,70,5,51,6,0,126,41,5,69,21,0,0,27,3,2,25,0,5,0,54,2,2,38,48,5,2,22,26,2,45,56,29,6,26,146,130,50,134,85,13,2,64,102,0,13,50,29,0,35,48,0,28,77,5,1,24,113,13,58,29,102,46,16,0,6,57,89,2,60,130,3,56,133,186,30,49,140,62,0,18,40,95,0,48,39,0,9,105,5,0,65,120,1,77,32,64,4,47,19,100,210,72,53,111,144,58,6,88,84,9,23,48,31,3,53,72,30,0,35,47,12,5,64,43,0,25,55,16,0,105,34,0,2,66,4,3,101,82,43,59,25,72,81,0,77,71,14,0,9,48,2,0,33,2,1,9,50,0,18,28,10,0,76,93,34,80,126,13,16,50,20,0,7,6,46,3,99,81,38,177,119,37,52,177,18,99,60,2,67,2,0,2,55,0,0,46,4,0,50,57,95,107,30,21,181,60,0,47,88,10,0,70,75,1,19,55,15,0,73,58,0,25,143,105,1,154,63,50,116,18,38,30,59,123,6,0,16,19,1,11,87,9,0,69,56,1,4,66,67,46,32,67,7,54,5,0,65,41,4,72,22,0,1,25,2,1,26,0,6,0,52,2,2,40,51,5,5,34,23,0,70,70,12,5,21,138,114,48,138,84,18,4,65,98,0,30,51,28,0,38,61,0,46,123,5,0,41,112,16,65,28,105,47,18,0,8,50,99,2,52,128,4,56,132,175,45,51,140,44,0,18,40,86,0,48,43,0,10,113,4,0,66,118,2,77,32,56,3,49,21,103,213

Nearest PDB structures (foldseek):
  5y4c-assembly1_A  TM=9.837E-01  e=1.046E-29  Sphingomonas sp. A1
  7q1g-assembly1_B-2  TM=9.445E-01  e=3.431E-22  Pseudomonas syringae pv. syringae B728a
  7wgu-assembly1_B-2  TM=9.687E-01  e=3.002E-21  Escherichia coli
  4lob-assembly1_A-2  TM=1.724E-01  e=7.717E+00  Acinetobacter baumannii
  3mzv-assembly1_B  TM=1.417E-01  e=9.246E+00  Rhodobacter capsulatus

Organism: NCBI:txid90322